Protein 5HDK (pdb70)

InterPro domains:
  IPR000232 Heat shock factor (HSF)-type, DNA-binding [PF00447] (10-110)
  IPR000232 Heat shock factor (HSF)-type, DNA-binding [PR00056] (10-33)
  IPR000232 Heat shock factor (HSF)-type, DNA-binding [PR00056] (48-60)
  IPR000232 Heat shock factor (HSF)-type, DNA-binding [PR00056] (61-73)
  IPR000232 Heat shock factor (HSF)-type, DNA-binding [PS00434] (49-73)
  IPR000232 Heat shock factor (HSF)-type, DNA-binding [SM00415] (6-110)
  IPR010542 Vertebrate heat shock transcription factor, C-terminal domain [PF06546] (230-501)
  IPR036388 Winged helix-like DNA-binding domain superfamily [G3DSA:1.10.10.10] (2-112)
  IPR036390 Winged helix DNA-binding domain superfamily [SSF46785] (5-110)

GO terms:
  GO:0000978 RNA polymerase II cis-regulatory region sequence-specific DNA binding (F, IDA)
  GO:1990837 sequence-specific double-stranded DNA binding (F, IDA)
  GO:0001162 RNA polymerase II intronic transcription regulatory region sequence-specific DNA binding (F, IDA)
  GO:0045944 positive regulation of transcription by RNA polymerase II (P, IDA)
  GO:0000977 RNA polymerase II transcription regulatory region sequence-specific DNA binding (F, IDA)
  GO:0001228 DNA-binding transcription activator activity, RNA polymerase II-specific (F, IDA)
  GO:0005515 protein binding (F, IPI)
  GO:0005654 nucleoplasm (C, IDA)

Foldseek 3Di:
DLCPPFPPLLVLVLVQQQDPVCVVAKYQDPQFFKMKGQDLQCCLVPPCCVRPNHRDSVVNVVVCVQQPWDWDDPCNMTMIGDRQRGPPRSNSRVVGDGD/DVPFDPLLVLVLCCQQDPVNCVAKYQDPVFFKMKGQDLQCCLVPPCCVRVVHSDSVVNVVVCVQQPWDWDDPCVTTIIGDRQRGPPRVVSRNVGDGD/DPFPPLLVLVLVQQQDPVCCVQKHADPQFFKMKGQDLQVCLVPPCCVRPNHSDSVVNVVVCVQQPWDWDDPCNITMIGDRQRGPPPCVSSVVTDGD/DVVFPPLLVLVLCQQQDPVCCVAKYQDPVFFKIKGFFLQCCLVPPCCVRPNHSDSVVNVVVCVQQPKDWDDDDDPPDDDDDDTGMTIIGDRQRGPPPCVSSVVGDGDD

Structure (mmCIF, N/CA/C/O backbone):
data_5HDK
#
_entry.id   5HDK
#
_cell.length_a   65.660
_cell.length_b   67.260
_cell.length_c   93.250
_cell.angle_alpha   90.00
_cell.angle_beta   90.00
_cell.angle_gamma   90.00
#
_symmetry.space_group_name_H-M   'P 21 21 21'
#
loop_
_entity.id
_entity.type
_entity.pdbx_description
1 polymer 'Heat shock factor protein 2'
2 non-polymer 'POTASSIUM ION'
3 non-polymer 'SODIUM ION'
4 non-polymer 'CHLORIDE ION'
5 water water
#
loop_
_atom_site.group_PDB
_atom_site.id
_atom_site.type_symbol
_atom_site.label_atom_id
_atom_site.label_alt_id
_atom_site.label_comp_id
_atom_site.label_asym_id
_atom_site.label_entity_id
_atom_site.label_seq_id
_atom_site.pdbx_PDB_ins_code
_atom_site.Cartn_x
_atom_site.Cartn_y
_atom_site.Cartn_z
_atom_site.occupancy
_atom_site.B_iso_or_equiv
_atom_site.auth_seq_id
_atom_site.auth_comp_id
_atom_site.auth_asym_id
_atom_site.auth_atom_id
_atom_site.pdbx_PDB_model_num
ATOM 1 N N . HIS A 1 2 ? -24.379 -10.175 -6.590 1.00 25.01 2 HIS A N 1
ATOM 2 C CA . HIS A 1 2 ? -23.164 -10.318 -5.802 1.00 25.74 2 HIS A CA 1
ATOM 3 C C . HIS A 1 2 ? -22.003 -9.498 -6.364 1.00 25.37 2 HIS A C 1
ATOM 4 O O . HIS A 1 2 ? -21.019 -9.210 -5.662 1.00 28.28 2 HIS A O 1
ATOM 11 N N . HIS A 1 3 ? -22.131 -9.103 -7.633 1.00 22.18 3 HIS A N 1
ATOM 12 C CA . HIS A 1 3 ? -21.105 -8.296 -8.261 1.00 22.23 3 HIS A CA 1
ATOM 13 C C . HIS A 1 3 ? -21.035 -6.909 -7.673 1.00 19.92 3 HIS A C 1
ATOM 14 O O . HIS A 1 3 ? -20.044 -6.201 -7.866 1.00 23.84 3 HIS A O 1
ATOM 21 N N . HIS A 1 4 ? -22.077 -6.525 -6.938 1.00 19.55 4 HIS A N 1
ATOM 22 C CA . HIS A 1 4 ? -22.138 -5.169 -6.412 1.00 19.80 4 HIS A CA 1
ATOM 23 C C . HIS A 1 4 ? -21.629 -5.003 -4.973 1.00 18.72 4 HIS A C 1
ATOM 24 O O . HIS A 1 4 ? -21.433 -3.865 -4.546 1.00 19.27 4 HIS A O 1
ATOM 31 N N . HIS A 1 5 ? -21.352 -6.094 -4.240 1.00 18.98 5 HIS A N 1
ATOM 32 C CA . HIS A 1 5 ? -20.988 -5.957 -2.808 1.00 18.63 5 HIS A CA 1
ATOM 33 C C . HIS A 1 5 ? -19.883 -4.985 -2.521 1.00 19.03 5 HIS A C 1
ATOM 34 O O . HIS A 1 5 ? -20.004 -4.176 -1.616 1.00 17.13 5 HIS A O 1
ATOM 41 N N . HIS A 1 6 ? -18.768 -5.065 -3.261 1.00 18.31 6 HIS A N 1
ATOM 42 C CA . HIS A 1 6 ? -17.609 -4.269 -3.014 1.00 19.92 6 HIS A CA 1
ATOM 43 C C . HIS A 1 6 ? -17.520 -3.071 -3.921 1.00 20.93 6 HIS A C 1
ATOM 44 O O . HIS A 1 6 ? -16.536 -2.370 -3.911 1.00 25.94 6 HIS A O 1
ATOM 51 N N . VAL A 1 7 ? -18.577 -2.818 -4.668 1.00 18.72 7 VAL A N 1
ATOM 52 C CA . VAL A 1 7 ? -18.570 -1.678 -5.606 1.00 16.74 7 VAL A CA 1
ATOM 53 C C . VAL A 1 7 ? -19.066 -0.449 -4.834 1.00 15.10 7 VAL A C 1
ATOM 54 O O . VAL A 1 7 ? -20.094 -0.551 -4.171 1.00 17.35 7 VAL A O 1
ATOM 58 N N . PRO A 1 8 ? -18.410 0.724 -4.931 1.00 15.10 8 PRO A N 1
ATOM 59 C CA . PRO A 1 8 ? -18.956 1.967 -4.340 1.00 15.35 8 PRO A CA 1
ATOM 60 C C . PRO A 1 8 ? -20.390 2.163 -4.693 1.00 15.77 8 PRO A C 1
ATOM 61 O O . PRO A 1 8 ? -20.817 1.944 -5.840 1.00 15.11 8 PRO A O 1
ATOM 65 N N . ALA A 1 9 ? -21.185 2.532 -3.696 1.00 14.66 9 ALA A N 1
ATOM 66 C CA . ALA A 1 9 ? -22.609 2.661 -3.885 1.00 15.40 9 ALA A CA 1
ATOM 67 C C . ALA A 1 9 ? -22.992 3.567 -5.052 1.00 16.08 9 ALA A C 1
ATOM 68 O O . ALA A 1 9 ? -23.899 3.245 -5.781 1.00 14.64 9 ALA A O 1
ATOM 70 N N . PHE A 1 10 ? -22.235 4.648 -5.251 1.00 15.04 10 PHE A N 1
ATOM 71 C CA . PHE A 1 10 ? -22.485 5.531 -6.402 1.00 14.31 10 PHE A CA 1
ATOM 72 C C . PHE A 1 10 ? -22.499 4.748 -7.730 1.00 12.37 10 PHE A C 1
ATOM 73 O O . PHE A 1 10 ? -23.370 4.903 -8.548 1.00 13.50 10 PHE A O 1
ATOM 81 N N . LEU A 1 11 ? -21.494 3.903 -7.914 1.00 13.61 11 LEU A N 1
ATOM 82 C CA . LEU A 1 11 ? -21.340 3.161 -9.169 1.00 13.32 11 LEU A CA 1
ATOM 83 C C . LEU A 1 11 ? -22.374 2.072 -9.348 1.00 14.01 11 LEU A C 1
ATOM 84 O O . LEU A 1 11 ? -22.883 1.836 -10.444 1.00 14.63 11 LEU A O 1
ATOM 89 N N . SER A 1 12 ? -22.701 1.399 -8.235 1.00 13.94 12 SER A N 1
ATOM 90 C CA . SER A 1 12 ? -23.743 0.391 -8.283 1.00 15.06 12 SER A CA 1
ATOM 91 C C . SER A 1 12 ? -25.100 1.000 -8.662 1.00 14.27 12 SER A C 1
ATOM 92 O O . SER A 1 12 ? -25.791 0.520 -9.544 1.00 15.74 12 SER A O 1
ATOM 95 N N . LYS A 1 13 ? -25.432 2.115 -8.027 1.00 13.67 13 LYS A N 1
ATOM 96 C CA . LYS A 1 13 ? -26.660 2.842 -8.306 1.00 13.57 13 LYS A CA 1
ATOM 97 C C . LYS A 1 13 ? -26.671 3.372 -9.750 1.00 14.18 13 LYS A C 1
ATOM 98 O O . LYS A 1 13 ? -27.654 3.258 -10.463 1.00 14.57 13 LYS A O 1
ATOM 104 N N . LEU A 1 14 ? -25.524 3.866 -10.227 1.00 13.27 14 LEU A N 1
ATOM 105 C CA . LEU A 1 14 ? -25.470 4.377 -11.610 1.00 13.79 14 LEU A CA 1
ATOM 106 C C . LEU A 1 14 ? -25.689 3.280 -12.631 1.00 13.12 14 LEU A C 1
ATOM 107 O O . LEU A 1 14 ? -26.417 3.440 -13.580 1.00 13.51 14 LEU A O 1
ATOM 112 N N . TRP A 1 15 ? -25.015 2.154 -12.423 1.00 13.65 15 TRP A N 1
ATOM 113 C CA . TRP A 1 15 ? -25.157 1.071 -13.384 1.00 14.87 15 TRP A CA 1
ATOM 114 C C . TRP A 1 15 ? -26.604 0.588 -13.463 1.00 15.53 15 TRP A C 1
ATOM 115 O O . TRP A 1 15 ? -27.160 0.421 -14.527 1.00 15.48 15 TRP A O 1
ATOM 126 N N . THR A 1 16 ? -27.213 0.431 -12.301 1.00 15.99 16 THR A N 1
ATOM 127 C CA . THR A 1 16 ? -28.605 -0.036 -12.245 1.00 17.81 16 THR A CA 1
ATOM 128 C C . THR A 1 16 ? -29.536 0.988 -12.910 1.00 16.94 16 THR A C 1
ATOM 129 O O . THR A 1 16 ? -30.453 0.627 -13.657 1.00 17.98 16 THR A O 1
ATOM 133 N N . LEU A 1 17 ? -29.293 2.279 -12.685 1.00 15.44 17 LEU A N 1
ATOM 134 C CA . LEU A 1 17 ? -30.040 3.352 -13.307 1.00 15.84 17 LEU A CA 1
ATOM 135 C C . LEU A 1 17 ? -29.944 3.313 -14.840 1.00 15.06 17 LEU A C 1
ATOM 136 O O . LEU A 1 17 ? -30.917 3.486 -15.582 1.00 16.51 17 LEU A O 1
ATOM 141 N N . VAL A 1 18 ? -28.727 3.102 -15.360 1.00 13.60 18 VAL A N 1
ATOM 142 C CA . VAL A 1 18 ? -28.580 3.081 -16.812 1.00 14.33 18 VAL A CA 1
ATOM 143 C C . VAL A 1 18 ? -29.268 1.838 -17.400 1.00 16.25 18 VAL A C 1
ATOM 144 O O . VAL A 1 18 ? -29.888 1.904 -18.445 1.00 16.27 18 VAL A O 1
ATOM 148 N N . GLU A 1 19 ? -29.132 0.723 -16.701 1.00 15.99 19 GLU A N 1
ATOM 149 C CA . GLU A 1 19 ? -29.810 -0.522 -17.098 1.00 17.54 19 GLU A CA 1
ATOM 150 C C . GLU A 1 19 ? -31.327 -0.442 -17.068 1.00 19.03 19 GLU A C 1
ATOM 151 O O . GLU A 1 19 ? -31.973 -1.109 -17.860 1.00 23.65 19 GLU A O 1
ATOM 157 N N . GLU A 1 20 ? -31.898 0.323 -16.161 1.00 18.28 20 GLU A N 1
ATOM 158 C CA . GLU A 1 20 ? -33.354 0.338 -15.978 1.00 21.62 20 GLU A CA 1
ATOM 159 C C . GLU A 1 20 ? -34.068 0.833 -17.226 1.00 22.14 20 GLU A C 1
ATOM 160 O O . GLU A 1 20 ? -33.876 1.979 -17.638 1.00 24.42 20 GLU A O 1
ATOM 166 N N . THR A 1 21 ? -34.930 0.019 -17.847 1.00 24.04 21 THR A N 1
ATOM 167 C CA . THR A 1 21 ? -35.577 0.455 -19.069 1.00 23.57 21 THR A CA 1
ATOM 168 C C . THR A 1 21 ? -36.483 1.682 -18.882 1.00 22.85 21 THR A C 1
ATOM 169 O O . THR A 1 21 ? -36.536 2.561 -19.760 1.00 24.89 21 THR A O 1
ATOM 173 N N . HIS A 1 22 ? -37.120 1.748 -17.707 1.00 24.59 22 HIS A N 1
ATOM 174 C CA . HIS A 1 22 ? -38.038 2.833 -17.308 1.00 23.82 22 HIS A CA 1
ATOM 175 C C . HIS A 1 22 ? -37.433 4.242 -17.454 1.00 21.46 22 HIS A C 1
ATOM 176 O O . HIS A 1 22 ? -38.119 5.241 -17.700 1.00 22.17 22 HIS A O 1
ATOM 183 N N . THR A 1 23 ? -36.107 4.323 -17.295 1.00 19.92 23 THR A N 1
ATOM 184 C CA . THR A 1 23 ? -35.458 5.636 -17.303 1.00 18.60 23 THR A CA 1
ATOM 185 C C . THR A 1 23 ? -34.754 5.953 -18.596 1.00 17.48 23 THR A C 1
ATOM 186 O O . THR A 1 23 ? -34.078 6.989 -18.668 1.00 17.62 23 THR A O 1
ATOM 190 N N . ASN A 1 24 ? -34.934 5.148 -19.640 1.00 17.07 24 ASN A N 1
ATOM 191 C CA . ASN A 1 24 ? -34.234 5.426 -20.917 1.00 19.42 24 ASN A CA 1
ATOM 192 C C . ASN A 1 24 ? -34.540 6.779 -21.532 1.00 19.05 24 ASN A C 1
ATOM 193 O O . ASN A 1 24 ? -33.715 7.343 -22.247 1.00 20.75 24 ASN A O 1
ATOM 198 N N . GLU A 1 25 ? -35.728 7.326 -21.257 1.00 20.41 25 GLU A N 1
ATOM 199 C CA . GLU A 1 25 ? -36.054 8.660 -21.724 1.00 21.00 25 GLU A CA 1
ATOM 200 C C . GLU A 1 25 ? -35.082 9.738 -21.170 1.00 19.63 25 GLU A C 1
ATOM 201 O O . GLU A 1 25 ? -34.986 10.836 -21.740 1.00 24.28 25 GLU A O 1
ATOM 207 N N . PHE A 1 26 ? -34.384 9.428 -20.067 1.00 16.28 26 PHE A N 1
ATOM 208 C CA . PHE A 1 26 ? -33.465 10.381 -19.440 1.00 15.76 26 PHE A CA 1
ATOM 209 C C . PHE A 1 26 ? -32.018 9.951 -19.638 1.00 15.51 26 PHE A C 1
ATOM 210 O O . PHE A 1 26 ? -31.160 10.809 -19.850 1.00 14.99 26 PHE A O 1
ATOM 218 N N . ILE A 1 27 ? -31.755 8.652 -19.531 1.00 14.84 27 ILE A N 1
ATOM 219 C CA . ILE A 1 27 ? -30.348 8.141 -19.513 1.00 13.95 27 ILE A CA 1
ATOM 220 C C . ILE A 1 27 ? -30.356 6.728 -20.036 1.00 14.31 27 ILE A C 1
ATOM 221 O O . ILE A 1 27 ? -31.136 5.904 -19.570 1.00 15.56 27 ILE A O 1
ATOM 226 N N . THR A 1 28 ? -29.537 6.453 -21.044 1.00 15.13 28 THR A N 1
ATOM 227 C CA . THR A 1 28 ? -29.579 5.182 -21.767 1.00 15.53 28 THR A CA 1
ATOM 228 C C . THR A 1 28 ? -28.184 4.687 -22.133 1.00 14.13 28 THR A C 1
ATOM 229 O O . THR A 1 28 ? -27.286 5.509 -22.373 1.00 13.88 28 THR A O 1
ATOM 233 N N . TRP A 1 29 ? -28.007 3.371 -22.259 1.00 14.54 29 TRP A N 1
ATOM 234 C CA . TRP A 1 29 ? -26.803 2.857 -22.917 1.00 16.10 29 TRP A CA 1
ATOM 235 C C . TRP A 1 29 ? -26.718 3.393 -24.337 1.00 15.51 29 TRP A C 1
ATOM 236 O O . TRP A 1 29 ? -27.761 3.615 -25.012 1.00 16.70 29 TRP A O 1
ATOM 247 N N . SER A 1 30 ? -25.506 3.609 -24.816 1.00 15.33 30 SER A N 1
ATOM 248 C CA . SER A 1 30 ? -25.249 4.052 -26.179 1.00 15.98 30 SER A CA 1
ATOM 249 C C . SER A 1 30 ? -24.008 3.373 -26.727 1.00 16.96 30 SER A C 1
ATOM 250 O O . SER A 1 30 ? -23.260 2.700 -25.996 1.00 16.73 30 SER A O 1
ATOM 253 N N . GLN A 1 31 ? -23.731 3.577 -28.021 1.00 19.18 31 GLN A N 1
ATOM 254 C CA . GLN A 1 31 ? -22.559 2.980 -28.671 1.00 20.85 31 GLN A CA 1
ATOM 255 C C . GLN A 1 31 ? -22.396 1.492 -28.397 1.00 22.11 31 GLN A C 1
ATOM 256 O O . GLN A 1 31 ? -21.335 1.045 -27.948 1.00 20.32 31 GLN A O 1
ATOM 262 N N . ASN A 1 32 ? -23.467 0.761 -28.644 1.00 23.09 32 ASN A N 1
ATOM 263 C CA . ASN A 1 32 ? -23.487 -0.702 -28.489 1.00 26.38 32 ASN A CA 1
ATOM 264 C C . ASN A 1 32 ? -23.097 -1.101 -27.091 1.00 25.32 32 ASN A C 1
ATOM 265 O O . ASN A 1 32 ? -22.381 -2.062 -26.888 1.00 26.18 32 ASN A O 1
ATOM 270 N N . GLY A 1 33 ? -23.538 -0.306 -26.129 1.00 20.10 33 GLY A N 1
ATOM 271 C CA . GLY A 1 33 ? -23.396 -0.663 -24.725 1.00 20.70 33 GLY A CA 1
ATOM 272 C C . GLY A 1 33 ? -22.067 -0.288 -24.120 1.00 16.67 33 GLY A C 1
ATOM 273 O O . GLY A 1 33 ? -21.771 -0.641 -22.965 1.00 18.47 33 GLY A O 1
ATOM 274 N N . GLN A 1 34 ? -21.260 0.473 -24.852 1.00 17.89 34 GLN A N 1
ATOM 275 C CA . GLN A 1 34 ? -19.951 0.869 -24.426 1.00 18.91 34 GLN A CA 1
ATOM 276 C C . GLN A 1 34 ? -19.900 2.229 -23.731 1.00 13.79 34 GLN A C 1
ATOM 277 O O . GLN A 1 34 ? -18.918 2.567 -23.099 1.00 16.25 34 GLN A O 1
ATOM 283 N N . SER A 1 35 ? -20.959 3.014 -23.912 1.00 13.94 35 SER A N 1
ATOM 284 C CA . SER A 1 35 ? -21.046 4.365 -23.349 1.00 12.65 35 SER A CA 1
ATOM 285 C C . SER A 1 35 ? -22.457 4.543 -22.794 1.00 12.93 35 SER A C 1
ATOM 286 O O . SER A 1 35 ? -23.360 3.699 -22.993 1.00 12.65 35 SER A O 1
ATOM 290 N N . PHE A 1 36 ? -22.689 5.670 -22.128 1.00 12.81 36 PHE A N 1
ATOM 291 C CA . PHE A 1 36 ? -24.067 6.020 -21.755 1.00 12.53 36 PHE A CA 1
ATOM 292 C C . PHE A 1 36 ? -24.318 7.471 -22.081 1.00 11.90 36 PHE A C 1
ATOM 293 O O . PHE A 1 36 ? -23.408 8.329 -22.096 1.00 12.42 36 PHE A O 1
ATOM 301 N N . LEU A 1 37 ? -25.592 7.755 -22.339 1.00 11.97 37 LEU A N 1
ATOM 302 C CA . LEU A 1 37 ? -26.025 9.032 -22.861 1.00 12.39 37 LEU A CA 1
ATOM 303 C C . LEU A 1 37 ? -27.050 9.656 -21.953 1.00 12.34 37 LEU A C 1
ATOM 304 O O . LEU A 1 37 ? -28.085 9.002 -21.645 1.00 14.89 37 LEU A O 1
ATOM 309 N N . VAL A 1 38 ? -26.804 10.862 -21.465 1.00 12.53 38 VAL A N 1
ATOM 310 C CA . VAL A 1 38 ? -27.805 11.669 -20.746 1.00 13.71 38 VAL A CA 1
ATOM 311 C C . VAL A 1 38 ? -28.435 12.598 -21.747 1.00 14.48 38 VAL A C 1
ATOM 312 O O . VAL A 1 38 ? -27.733 13.419 -22.366 1.00 14.95 38 VAL A O 1
ATOM 316 N N . LEU A 1 39 ? -29.753 12.468 -21.966 1.00 15.79 39 LEU A N 1
ATOM 317 C CA . LEU A 1 39 ? -30.371 13.133 -23.116 1.00 17.64 39 LEU A CA 1
ATOM 318 C C . LEU A 1 39 ? -30.483 14.640 -22.944 1.00 18.88 39 LEU A C 1
ATOM 319 O O . LEU A 1 39 ? -30.346 15.398 -23.895 1.00 19.67 39 LEU A O 1
ATOM 324 N N . ASP A 1 40 ? -30.672 15.100 -21.726 1.00 18.44 40 ASP A N 1
ATOM 325 C CA . ASP A 1 40 ? -30.805 16.534 -21.448 1.00 20.44 40 ASP A CA 1
ATOM 326 C C . ASP A 1 40 ? -30.347 16.769 -20.011 1.00 20.38 40 ASP A C 1
ATOM 327 O O . ASP A 1 40 ? -31.040 16.337 -19.089 1.00 20.51 40 ASP A O 1
ATOM 332 N N . GLU A 1 41 ? -29.201 17.434 -19.841 1.00 22.97 41 GLU A N 1
ATOM 333 C CA . GLU A 1 41 ? -28.610 17.697 -18.507 1.00 22.38 41 GLU A CA 1
ATOM 334 C C . GLU A 1 41 ? -29.596 18.297 -17.522 1.00 22.16 41 GLU A C 1
ATOM 335 O O . GLU A 1 41 ? -29.648 17.910 -16.342 1.00 23.85 41 GLU A O 1
ATOM 341 N N . GLN A 1 42 ? -30.393 19.251 -17.997 1.00 24.46 42 GLN A N 1
ATOM 342 C CA . GLN A 1 42 ? -31.292 19.960 -17.093 1.00 28.88 42 GLN A CA 1
ATOM 343 C C . GLN A 1 42 ? -32.421 19.047 -16.610 1.00 25.20 42 GLN A C 1
ATOM 344 O O . GLN A 1 42 ? -32.730 18.978 -15.421 1.00 26.32 42 GLN A O 1
ATOM 350 N N . ARG A 1 43 ? -33.043 18.347 -17.543 1.00 22.22 43 ARG A N 1
ATOM 351 C CA . ARG A 1 43 ? -34.116 17.437 -17.215 1.00 22.82 43 ARG A CA 1
ATOM 352 C C . ARG A 1 43 ? -33.645 16.296 -16.295 1.00 21.09 43 ARG A C 1
ATOM 353 O O . ARG A 1 43 ? -34.278 15.947 -15.309 1.00 21.62 43 ARG A O 1
ATOM 361 N N . PHE A 1 44 ? -32.483 15.727 -16.645 1.00 17.91 44 PHE A N 1
ATOM 362 C CA . PHE A 1 44 ? -31.882 14.681 -15.833 1.00 16.92 44 PHE A CA 1
ATOM 363 C C . PHE A 1 44 ? -31.621 15.144 -14.394 1.00 16.28 44 PHE A C 1
ATOM 364 O O . PHE A 1 44 ? -31.922 14.446 -13.442 1.00 16.76 44 PHE A O 1
ATOM 372 N N . ALA A 1 45 ? -31.061 16.334 -14.244 1.00 18.57 45 ALA A N 1
ATOM 373 C CA . ALA A 1 45 ? -30.678 16.805 -12.913 1.00 20.24 45 ALA A CA 1
ATOM 374 C C . ALA A 1 45 ? -31.941 17.112 -12.097 1.00 19.97 45 ALA A C 1
ATOM 375 O O . ALA A 1 45 ? -31.947 16.947 -10.888 1.00 20.99 45 ALA A O 1
ATOM 377 N N . LYS A 1 46 ? -33.027 17.507 -12.762 1.00 22.01 46 LYS A N 1
ATOM 378 C CA . LYS A 1 46 ? -34.219 17.860 -12.014 1.00 25.01 46 LYS A CA 1
ATOM 379 C C . LYS A 1 46 ? -35.057 16.624 -11.686 1.00 26.54 46 LYS A C 1
ATOM 380 O O . LYS A 1 46 ? -35.639 16.534 -10.581 1.00 27.40 46 LYS A O 1
ATOM 386 N N . GLU A 1 47 ? -35.107 15.665 -12.616 1.00 25.20 47 GLU A N 1
ATOM 387 C CA . GLU A 1 47 ? -36.030 14.528 -12.475 1.00 26.91 47 GLU A CA 1
ATOM 388 C C . GLU A 1 47 ? -35.413 13.189 -12.075 1.00 24.85 47 GLU A C 1
ATOM 389 O O . GLU A 1 47 ? -36.134 12.295 -11.619 1.00 28.26 47 GLU A O 1
ATOM 395 N N . ILE A 1 48 ? -34.104 13.012 -12.286 1.00 19.37 48 ILE A N 1
ATOM 396 C CA . ILE A 1 48 ? -33.466 11.729 -11.975 1.00 17.49 48 ILE A CA 1
ATOM 397 C C . ILE A 1 48 ? -32.523 11.833 -10.792 1.00 15.83 48 ILE A C 1
ATOM 398 O O . ILE A 1 48 ? -32.536 10.957 -9.912 1.00 17.93 48 ILE A O 1
ATOM 403 N N . LEU A 1 49 ? -31.674 12.866 -10.751 1.00 16.27 49 LEU A N 1
ATOM 404 C CA . LEU A 1 49 ? -30.697 12.920 -9.654 1.00 17.53 49 LEU A CA 1
ATOM 405 C C . LEU A 1 49 ? -31.366 12.911 -8.269 1.00 17.57 49 LEU A C 1
ATOM 406 O O . LEU A 1 49 ? -30.871 12.224 -7.410 1.00 19.72 49 LEU A O 1
ATOM 411 N N . PRO A 1 50 ? -32.520 13.602 -8.074 1.00 18.31 50 PRO A N 1
ATOM 412 C CA . PRO A 1 50 ? -33.091 13.550 -6.709 1.00 21.67 50 PRO A CA 1
ATOM 413 C C . PRO A 1 50 ? -33.499 12.145 -6.249 1.00 21.21 50 PRO A C 1
ATOM 414 O O . PRO A 1 50 ? -33.150 11.724 -5.125 1.00 24.71 50 PRO A O 1
ATOM 418 N N . LYS A 1 51 ? -34.187 11.405 -7.104 1.00 22.07 51 LYS A N 1
ATOM 419 C CA . LYS A 1 51 ? -34.599 10.053 -6.764 1.00 22.54 51 LYS A CA 1
ATOM 420 C C . LYS A 1 51 ? -33.418 9.126 -6.551 1.00 22.21 51 LYS A C 1
ATOM 421 O O . LYS A 1 51 ? -33.376 8.345 -5.599 1.00 26.33 51 LYS A O 1
ATOM 427 N N . TYR A 1 52 ? -32.433 9.192 -7.445 1.00 19.14 52 TYR A N 1
ATOM 428 C CA . TYR A 1 52 ? -31.368 8.188 -7.433 1.00 20.27 52 TYR A CA 1
ATOM 429 C C . TYR A 1 52 ? -30.160 8.555 -6.584 1.00 18.24 52 TYR A C 1
ATOM 430 O O . TYR A 1 52 ? -29.490 7.669 -6.040 1.00 21.19 52 TYR A O 1
ATOM 439 N N . PHE A 1 53 ? -29.865 9.839 -6.476 1.00 19.25 53 PHE A N 1
ATOM 440 C CA . PHE A 1 53 ? -28.676 10.268 -5.760 1.00 19.35 53 PHE A CA 1
ATOM 441 C C . PHE A 1 53 ? -28.953 11.329 -4.672 1.00 20.25 53 PHE A C 1
ATOM 442 O O . PHE A 1 53 ? -28.016 11.764 -4.027 1.00 23.32 53 PHE A O 1
ATOM 450 N N . LYS A 1 54 ? -30.226 11.693 -4.464 1.00 21.03 54 LYS A N 1
ATOM 451 C CA . LYS A 1 54 ? -30.668 12.609 -3.388 1.00 23.25 54 LYS A CA 1
ATOM 452 C C . LYS A 1 54 ? -30.090 14.035 -3.476 1.00 22.74 54 LYS A C 1
ATOM 453 O O . LYS A 1 54 ? -29.901 14.696 -2.447 1.00 25.34 54 LYS A O 1
ATOM 459 N N . HIS A 1 55 ? -29.796 14.516 -4.683 1.00 20.66 55 HIS A N 1
ATOM 460 C CA . HIS A 1 55 ? -29.490 15.922 -4.916 1.00 21.35 55 HIS A CA 1
ATOM 461 C C . HIS A 1 55 ? -29.936 16.237 -6.343 1.00 20.58 55 HIS A C 1
ATOM 462 O O . HIS A 1 55 ? -30.387 15.332 -7.046 1.00 21.06 55 HIS A O 1
ATOM 469 N N . ASN A 1 56 ? -29.780 17.478 -6.783 1.00 20.52 56 ASN A N 1
ATOM 470 C CA . ASN A 1 56 ? -30.230 17.915 -8.104 1.00 21.06 56 ASN A CA 1
ATOM 471 C C . ASN A 1 56 ? -29.159 18.676 -8.876 1.00 20.84 56 ASN A C 1
ATOM 472 O O . ASN A 1 56 ? -29.448 19.493 -9.730 1.00 22.06 56 ASN A O 1
ATOM 477 N N . ASN A 1 57 ? -27.914 18.365 -8.569 1.00 20.13 57 ASN A N 1
ATOM 478 C CA . ASN A 1 57 ? -26.787 19.121 -9.087 1.00 19.09 57 ASN A CA 1
ATOM 479 C C . ASN A 1 57 ? -25.964 18.329 -10.134 1.00 18.64 57 ASN A C 1
ATOM 480 O O . ASN A 1 57 ? -25.177 17.420 -9.791 1.00 17.76 57 ASN A O 1
ATOM 485 N N . MET A 1 58 ? -26.133 18.680 -11.387 1.00 18.14 58 MET A N 1
ATOM 486 C CA . MET A 1 58 ? -25.409 17.987 -12.441 1.00 16.70 58 MET A CA 1
ATOM 487 C C . MET A 1 58 ? -23.890 18.088 -12.299 1.00 16.32 58 MET A C 1
ATOM 488 O O . MET A 1 58 ? -23.173 17.103 -12.524 1.00 17.55 58 MET A O 1
ATOM 493 N N . ALA A 1 59 ? -23.354 19.250 -11.936 1.00 17.84 59 ALA A N 1
ATOM 494 C CA . ALA A 1 59 ? -21.889 19.381 -11.859 1.00 18.40 59 ALA A CA 1
ATOM 495 C C . ALA A 1 59 ? -21.339 18.465 -10.776 1.00 18.86 59 ALA A C 1
ATOM 496 O O . ALA A 1 59 ? -20.239 17.936 -10.924 1.00 18.48 59 ALA A O 1
ATOM 498 N N . SER A 1 60 ? -22.074 18.220 -9.710 1.00 17.46 60 SER A N 1
ATOM 499 C CA . SER A 1 60 ? -21.607 17.331 -8.668 1.00 18.90 60 SER A CA 1
ATOM 500 C C . SER A 1 60 ? -21.671 15.857 -9.138 1.00 16.21 60 SER A C 1
ATOM 501 O O . SER A 1 60 ? -20.742 15.077 -8.871 1.00 18.01 60 SER A O 1
ATOM 506 N N . PHE A 1 61 ? -22.704 15.474 -9.879 1.00 14.76 61 PHE A N 1
ATOM 507 C CA . PHE A 1 61 ? -22.754 14.140 -10.502 1.00 13.67 61 PHE A CA 1
ATOM 508 C C . PHE A 1 61 ? -21.555 13.952 -11.450 1.00 12.52 61 PHE A C 1
ATOM 509 O O . PHE A 1 61 ? -20.867 12.914 -11.385 1.00 12.92 61 PHE A O 1
ATOM 517 N N . VAL A 1 62 ? -21.275 14.928 -12.302 1.00 13.31 62 VAL A N 1
ATOM 518 C CA . VAL A 1 62 ? -20.156 14.799 -13.252 1.00 13.46 62 VAL A CA 1
ATOM 519 C C . VAL A 1 62 ? -18.812 14.794 -12.528 1.00 13.84 62 VAL A C 1
ATOM 520 O O . VAL A 1 62 ? -17.879 14.089 -12.952 1.00 13.42 62 VAL A O 1
ATOM 524 N N . ARG A 1 63 ? -18.691 15.525 -11.423 1.00 14.63 63 ARG A N 1
ATOM 525 C CA . ARG A 1 63 ? -17.475 15.444 -10.632 1.00 15.13 63 ARG A CA 1
ATOM 526 C C . ARG A 1 63 ? -17.261 14.026 -10.086 1.00 14.19 63 ARG A C 1
ATOM 527 O O . ARG A 1 63 ? -16.105 13.557 -10.075 1.00 14.30 63 ARG A O 1
ATOM 535 N N . GLN A 1 64 ? -18.323 13.333 -9.647 1.00 14.06 64 GLN A N 1
ATOM 536 C CA . GLN A 1 64 ? -18.186 11.969 -9.219 1.00 14.68 64 GLN A CA 1
ATOM 537 C C . GLN A 1 64 ? -17.782 11.048 -10.376 1.00 13.08 64 GLN A C 1
ATOM 538 O O . GLN A 1 64 ? -16.920 10.169 -10.205 1.00 14.01 64 GLN A O 1
ATOM 544 N N . LEU A 1 65 ? -18.359 11.256 -11.570 1.00 12.22 65 LEU A N 1
ATOM 545 C CA . LEU A 1 65 ? -17.923 10.501 -12.746 1.00 10.99 65 LEU A CA 1
ATOM 546 C C . LEU A 1 65 ? -16.413 10.708 -12.957 1.00 11.83 65 LEU A C 1
ATOM 547 O O . LEU A 1 65 ? -15.678 9.743 -13.173 1.00 12.53 65 LEU A O 1
ATOM 552 N N . ASN A 1 66 ? -15.937 11.942 -12.851 1.00 12.52 66 ASN A N 1
ATOM 553 C CA . ASN A 1 66 ? -14.531 12.223 -13.100 1.00 13.40 66 ASN A CA 1
ATOM 554 C C . ASN A 1 66 ? -13.680 11.541 -12.035 1.00 13.97 66 ASN A C 1
ATOM 555 O O . ASN A 1 66 ? -12.589 11.029 -12.348 1.00 14.70 66 ASN A O 1
ATOM 560 N N . MET A 1 67 ? -14.153 11.507 -10.790 1.00 14.06 67 MET A N 1
ATOM 561 C CA . MET A 1 67 ? -13.425 10.860 -9.701 1.00 15.39 67 MET A CA 1
ATOM 562 C C . MET A 1 67 ? -13.163 9.392 -9.995 1.00 14.83 67 MET A C 1
ATOM 563 O O . MET A 1 67 ? -12.130 8.855 -9.572 1.00 17.37 67 MET A O 1
ATOM 568 N N . TYR A 1 68 ? -14.064 8.709 -10.660 1.00 13.49 68 TYR A N 1
ATOM 569 C CA . TYR A 1 68 ? -13.913 7.320 -11.002 1.00 13.51 68 TYR A CA 1
ATOM 570 C C . TYR A 1 68 ? -13.326 7.071 -12.416 1.00 12.33 68 TYR A C 1
ATOM 571 O O . TYR A 1 68 ? -13.308 5.951 -12.882 1.00 15.15 68 TYR A O 1
ATOM 580 N N . GLY A 1 69 ? -12.866 8.129 -13.066 1.00 12.72 69 GLY A N 1
ATOM 581 C CA . GLY A 1 69 ? -12.154 7.976 -14.336 1.00 12.96 69 GLY A CA 1
ATOM 582 C C . GLY A 1 69 ? -13.035 7.888 -15.563 1.00 11.67 69 GLY A C 1
ATOM 583 O O . GLY A 1 69 ? -12.533 7.558 -16.651 1.00 13.34 69 GLY A O 1
ATOM 584 N N . PHE A 1 70 ? -14.343 8.169 -15.467 1.00 11.31 70 PHE A N 1
ATOM 585 C CA . PHE A 1 70 ? -15.155 8.300 -16.664 1.00 10.62 70 PHE A CA 1
ATOM 586 C C . PHE A 1 70 ? -14.664 9.473 -17.504 1.00 10.56 70 PHE A C 1
ATOM 587 O O . PHE A 1 70 ? -14.122 10.439 -16.958 1.00 12.68 70 PHE A O 1
ATOM 595 N N . ARG A 1 71 ? -14.806 9.315 -18.809 1.00 11.02 71 ARG A N 1
ATOM 596 C CA . ARG A 1 71 ? -14.475 10.399 -19.752 1.00 11.37 71 ARG A CA 1
ATOM 597 C C . ARG A 1 71 ? -15.644 10.738 -20.604 1.00 11.11 71 ARG A C 1
ATOM 598 O O . ARG A 1 71 ? -16.642 10.016 -20.610 1.00 13.37 71 ARG A O 1
ATOM 606 N N . LYS A 1 72 ? -15.596 11.871 -21.301 1.00 12.50 72 LYS A N 1
ATOM 607 C CA . LYS A 1 72 ? -16.657 12.316 -22.199 1.00 12.70 72 LYS A CA 1
ATOM 608 C C . LYS A 1 72 ? -16.432 11.817 -23.603 1.00 11.96 72 LYS A C 1
ATOM 609 O O . LYS A 1 72 ? -15.285 11.775 -24.092 1.00 14.76 72 LYS A O 1
ATOM 615 N N . VAL A 1 73 ? -17.493 11.488 -24.296 1.00 12.08 73 VAL A N 1
ATOM 616 C CA . VAL A 1 73 ? -17.439 11.063 -25.694 1.00 13.02 73 VAL A CA 1
ATOM 617 C C . VAL A 1 73 ? -17.978 12.230 -26.519 1.00 14.53 73 VAL A C 1
ATOM 618 O O . VAL A 1 73 ? -19.125 12.700 -26.234 1.00 15.63 73 VAL A O 1
ATOM 622 N N . VAL A 1 74 ? -17.198 12.773 -27.459 1.00 13.16 74 VAL A N 1
ATOM 623 C CA . VAL A 1 74 ? -17.669 13.949 -28.190 1.00 14.00 74 VAL A CA 1
ATOM 624 C C . VAL A 1 74 ? -17.576 13.714 -29.678 1.00 14.40 74 VAL A C 1
ATOM 625 O O . VAL A 1 74 ? -16.738 12.959 -30.201 1.00 14.52 74 VAL A O 1
ATOM 629 N N . HIS A 1 75 ? -18.475 14.355 -30.387 1.00 18.74 75 HIS A N 1
ATOM 630 C CA . HIS A 1 75 ? -18.501 14.215 -31.838 1.00 18.47 75 HIS A CA 1
ATOM 631 C C . HIS A 1 75 ? -17.373 14.987 -32.431 1.00 18.41 75 HIS A C 1
ATOM 632 O O . HIS A 1 75 ? -16.810 15.923 -31.860 1.00 23.45 75 HIS A O 1
ATOM 639 N N . ILE A 1 76 ? -16.944 14.527 -33.586 1.00 18.63 76 ILE A N 1
ATOM 640 C CA . ILE A 1 76 ? -15.904 15.217 -34.291 1.00 20.61 76 ILE A CA 1
ATOM 641 C C . ILE A 1 76 ? -16.475 16.456 -34.981 1.00 30.45 76 ILE A C 1
ATOM 642 O O . ILE A 1 76 ? -15.897 17.534 -34.880 1.00 37.38 76 ILE A O 1
ATOM 650 N N . GLY A 1 87 ? -28.723 20.217 -23.364 1.00 39.86 87 GLY A N 1
ATOM 651 C CA . GLY A 1 87 ? -28.165 19.336 -24.371 1.00 35.92 87 GLY A CA 1
ATOM 652 C C . GLY A 1 87 ? -27.722 17.983 -23.823 1.00 30.63 87 GLY A C 1
A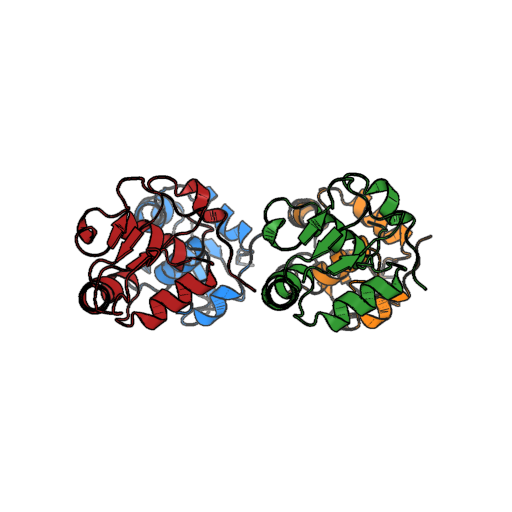TOM 653 O O . GLY A 1 87 ? -27.572 17.808 -22.583 1.00 29.63 87 GLY A O 1
ATOM 654 N N . PRO A 1 88 ? -27.532 17.016 -24.730 1.00 28.18 88 PRO A N 1
ATOM 655 C CA . PRO A 1 88 ? -27.077 15.668 -24.346 1.00 24.45 88 PRO A CA 1
ATOM 656 C C . PRO A 1 88 ? -25.610 15.647 -24.060 1.00 22.40 88 PRO A C 1
ATOM 657 O O . PRO A 1 88 ? -24.841 16.497 -24.523 1.00 26.34 88 PRO A O 1
ATOM 661 N N . VAL A 1 89 ? -25.234 14.700 -23.232 1.00 18.29 89 VAL A N 1
ATOM 662 C CA . VAL A 1 89 ? -23.834 14.489 -22.900 1.00 16.58 89 VAL A CA 1
ATOM 663 C C . VAL A 1 89 ? -23.654 12.999 -22.807 1.00 16.28 89 VAL A C 1
ATOM 664 O O . VAL A 1 89 ? -24.524 12.289 -22.331 1.00 15.33 89 VAL A O 1
ATOM 670 N N . GLU A 1 90 ? -22.483 12.524 -23.231 1.00 15.68 90 GLU A N 1
ATOM 671 C CA . GLU A 1 90 ? -22.191 11.110 -23.322 1.00 13.92 90 GLU A CA 1
ATOM 672 C C . GLU A 1 90 ? -20.902 10.820 -22.577 1.00 12.69 90 GLU A C 1
ATOM 673 O O . GLU A 1 90 ? -19.920 11.601 -22.713 1.00 12.64 90 GLU A O 1
ATOM 679 N N . PHE A 1 91 ? -20.886 9.741 -21.796 1.00 11.89 91 PHE A N 1
ATOM 680 C CA . PHE A 1 91 ? -19.749 9.377 -20.950 1.00 12.73 91 PHE A CA 1
ATOM 681 C C . PHE A 1 91 ? -19.394 7.931 -21.172 1.00 12.87 91 PHE A C 1
ATOM 682 O O . PHE A 1 91 ? -20.200 7.134 -21.650 1.00 13.47 91 PHE A O 1
ATOM 690 N N . GLN A 1 92 ? -18.167 7.571 -20.796 1.00 12.01 92 GLN A N 1
ATOM 691 C CA . GLN A 1 92 ? -17.711 6.195 -20.939 1.00 12.84 92 GLN A CA 1
ATOM 692 C C . GLN A 1 92 ? -16.624 5.872 -19.952 1.00 12.48 92 GLN A C 1
ATOM 693 O O . GLN A 1 92 ? -15.828 6.724 -19.541 1.00 12.92 92 GLN A O 1
ATOM 703 N N . HIS A 1 93 ? -16.607 4.595 -19.566 1.00 12.58 93 HIS A N 1
ATOM 704 C CA . HIS A 1 93 ? -15.531 4.029 -18.776 1.00 11.83 93 HIS A CA 1
ATOM 705 C C . HIS A 1 93 ? -15.314 2.634 -19.320 1.00 13.40 93 HIS A C 1
ATOM 706 O O . HIS A 1 93 ? -16.274 1.926 -19.606 1.00 13.03 93 HIS A O 1
ATOM 713 N N . PRO A 1 94 ? -14.029 2.202 -19.466 1.00 13.39 94 PRO A N 1
ATOM 714 C CA . PRO A 1 94 ? -13.825 0.839 -20.006 1.00 14.66 94 PRO A CA 1
ATOM 715 C C . PRO A 1 94 ? -14.463 -0.302 -19.179 1.00 14.52 94 PRO A C 1
ATOM 716 O O . PRO A 1 94 ? -14.725 -1.349 -19.778 1.00 17.60 94 PRO A O 1
ATOM 720 N N . TYR A 1 95 ? -14.766 -0.084 -17.891 1.00 13.15 95 TYR A N 1
ATOM 721 C CA . TYR A 1 95 ? -15.372 -1.155 -17.100 1.00 14.03 95 TYR A CA 1
ATOM 722 C C . TYR A 1 95 ? -16.813 -0.840 -16.724 1.00 14.27 95 TYR A C 1
ATOM 723 O O . TYR A 1 95 ? -17.363 -1.445 -15.788 1.00 15.26 95 TYR A O 1
ATOM 732 N N . PHE A 1 96 ? -17.461 0.048 -17.455 1.00 13.58 96 PHE A N 1
ATOM 733 C CA . PHE A 1 96 ? -18.876 0.385 -17.224 1.00 13.46 96 PHE A CA 1
ATOM 734 C C . PHE A 1 96 ? -19.631 0.060 -18.506 1.00 13.04 96 PHE A C 1
ATOM 735 O O . PHE A 1 96 ? -19.650 0.866 -19.456 1.00 14.21 96 PHE A O 1
ATOM 743 N N . LYS A 1 97 ? -20.221 -1.122 -18.593 1.00 15.18 97 LYS A N 1
ATOM 744 C CA . LYS A 1 97 ? -20.748 -1.622 -19.853 1.00 15.06 97 LYS A CA 1
ATOM 745 C C . LYS A 1 97 ? -22.069 -2.329 -19.668 1.00 14.94 97 LYS A C 1
ATOM 746 O O . LYS A 1 97 ? -22.315 -2.980 -18.626 1.00 17.64 97 LYS A O 1
ATOM 752 N N . GLN A 1 98 ? -22.903 -2.216 -20.673 1.00 16.42 98 GLN A N 1
ATOM 753 C CA . GLN A 1 98 ? -24.201 -2.832 -20.663 1.00 17.45 98 GLN A CA 1
ATOM 754 C C . GLN A 1 98 ? -24.162 -4.333 -20.386 1.00 20.37 98 GLN A C 1
ATOM 755 O O . GLN A 1 98 ? -23.371 -5.067 -21.007 1.00 21.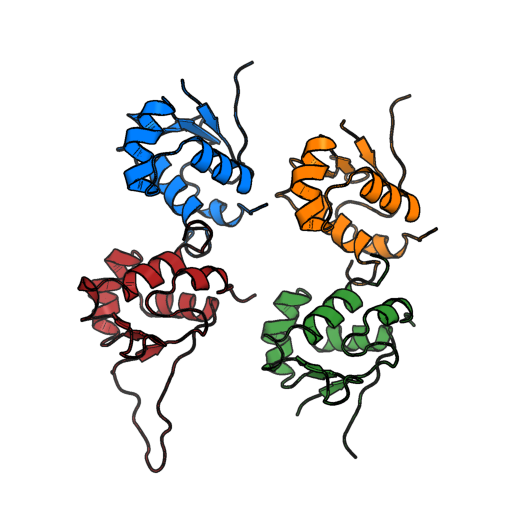73 98 GLN A O 1
ATOM 761 N N . GLY A 1 99 ? -25.018 -4.763 -19.456 1.00 20.26 99 GLY A N 1
ATOM 762 C CA . GLY A 1 99 ? -25.113 -6.181 -19.099 1.00 21.77 99 GLY A CA 1
ATOM 763 C C . GLY A 1 99 ? -23.831 -6.797 -18.564 1.00 23.47 99 GLY A C 1
ATOM 764 O O . GLY A 1 99 ? -23.699 -8.026 -18.616 1.00 30.48 99 GLY A O 1
ATOM 765 N N . GLN A 1 100 ? -22.886 -5.987 -18.064 1.00 20.35 100 GLN A N 1
ATOM 766 C CA . GLN A 1 100 ? -21.607 -6.492 -17.583 1.00 20.72 100 GLN A CA 1
ATOM 767 C C . GLN A 1 100 ? -21.253 -5.892 -16.231 1.00 18.25 100 GLN A C 1
ATOM 768 O O . GLN A 1 100 ? -20.185 -5.337 -16.017 1.00 18.43 100 GLN A O 1
ATOM 774 N N . ASP A 1 101 ? -22.167 -6.021 -15.284 1.00 18.89 101 ASP A N 1
ATOM 775 C CA . ASP A 1 101 ? -21.882 -5.508 -13.937 1.00 19.22 101 ASP A CA 1
ATOM 776 C C . ASP A 1 101 ? -20.764 -6.253 -13.221 1.00 18.16 101 ASP A C 1
ATOM 777 O O . ASP A 1 101 ? -20.223 -5.764 -12.257 1.00 18.82 101 ASP A O 1
ATOM 782 N N . ASP A 1 102 ? -20.361 -7.401 -13.765 1.00 19.00 102 ASP A N 1
ATOM 783 C CA . ASP A 1 102 ? -19.203 -8.088 -13.221 1.00 20.80 102 ASP A CA 1
ATOM 784 C C . ASP A 1 102 ? -17.907 -7.315 -13.426 1.00 20.56 102 ASP A C 1
ATOM 785 O O . ASP A 1 102 ? -16.898 -7.633 -12.810 1.00 24.01 102 ASP A O 1
ATOM 792 N N . LEU A 1 103 ? -17.913 -6.297 -14.294 1.00 18.75 103 LEU A N 1
ATOM 793 C CA . LEU A 1 103 ? -16.729 -5.439 -14.496 1.00 18.79 103 LEU A CA 1
ATOM 794 C C . LEU A 1 103 ? -16.632 -4.299 -13.514 1.00 16.75 103 LEU A C 1
ATOM 795 O O . LEU A 1 103 ? -15.608 -3.669 -13.398 1.00 16.82 103 LEU A O 1
ATOM 800 N N . LEU A 1 104 ? -17.721 -4.014 -12.796 1.00 16.81 104 LEU A N 1
ATOM 801 C CA . LEU A 1 104 ? -17.747 -2.780 -11.974 1.00 16.62 104 LEU A CA 1
ATOM 802 C C . LEU A 1 104 ? -16.682 -2.699 -10.877 1.00 15.64 104 LEU A C 1
ATOM 803 O O . LEU A 1 104 ? -16.216 -1.617 -10.503 1.00 16.52 104 LEU A O 1
ATOM 808 N N . GLU A 1 105 ? -16.306 -3.858 -10.296 1.00 18.67 105 GLU A N 1
ATOM 809 C CA . GLU A 1 105 ? -15.267 -3.869 -9.273 1.00 19.95 105 GLU A CA 1
ATOM 810 C C . GLU A 1 105 ? -13.909 -3.353 -9.774 1.00 19.66 105 GLU A C 1
ATOM 811 O O . GLU A 1 105 ? -13.048 -3.038 -8.988 1.00 24.19 105 GLU A O 1
ATOM 817 N N . ASN A 1 106 ? -13.740 -3.242 -11.085 1.00 19.04 106 ASN A N 1
ATOM 818 C CA . ASN A 1 106 ? -12.487 -2.725 -11.644 1.00 20.40 106 ASN A CA 1
ATOM 819 C C . ASN A 1 106 ? -12.378 -1.219 -11.639 1.00 19.77 106 ASN A C 1
ATOM 820 O O . ASN A 1 106 ? -11.322 -0.649 -11.915 1.00 23.90 106 ASN A O 1
ATOM 825 N N . ILE A 1 107 ? -13.497 -0.543 -11.386 1.00 19.29 107 ILE A N 1
ATOM 826 C CA . ILE A 1 107 ? -13.523 0.922 -11.416 1.00 18.72 107 ILE A CA 1
ATOM 827 C C . ILE A 1 107 ? -12.946 1.488 -10.108 1.00 19.21 107 ILE A C 1
ATOM 828 O O . ILE A 1 107 ? -13.453 1.179 -9.006 1.00 22.98 107 ILE A O 1
ATOM 833 N N . LYS A 1 108 ? -11.899 2.304 -10.187 1.00 18.19 108 LYS A N 1
ATOM 834 C CA . LYS A 1 108 ? -11.182 2.813 -9.027 1.00 20.16 108 LYS A CA 1
ATOM 835 C C . LYS A 1 108 ? -11.203 4.327 -8.929 1.00 20.78 108 LYS A C 1
ATOM 836 O O . LYS A 1 108 ? -11.317 5.021 -9.945 1.00 25.83 108 LYS A O 1
ATOM 842 N N . ARG A 1 109 ? -11.060 4.849 -7.730 1.00 23.38 109 ARG A N 1
ATOM 843 C CA . ARG A 1 109 ? -11.177 6.258 -7.419 1.00 27.94 109 ARG A CA 1
ATOM 844 C C . ARG A 1 109 ? -9.844 6.983 -7.560 1.00 32.93 109 ARG A C 1
ATOM 845 O O . ARG A 1 109 ? -8.781 6.356 -7.471 1.00 33.50 109 ARG A O 1
ATOM 853 N N . LYS A 1 110 ? -9.905 8.294 -7.802 1.00 31.04 110 LYS A N 1
ATOM 854 C CA . LYS A 1 110 ? -8.695 9.132 -7.859 1.00 33.37 110 LYS A CA 1
ATOM 855 C C . LYS A 1 110 ? -8.269 9.684 -6.501 1.00 36.32 110 LYS A C 1
ATOM 856 O O . LYS A 1 110 ? -7.100 10.045 -6.339 1.00 37.78 110 LYS A O 1
ATOM 862 N N . HIS B 1 4 ? 9.839 -4.913 -6.491 1.00 39.78 4 HIS B N 1
ATOM 863 C CA . HIS B 1 4 ? 9.935 -3.457 -6.359 1.00 41.10 4 HIS B CA 1
ATOM 864 C C . HIS B 1 4 ? 9.818 -2.990 -4.903 1.00 45.11 4 HIS B C 1
ATOM 865 O O . HIS B 1 4 ? 9.799 -1.789 -4.642 1.00 44.21 4 HIS B O 1
ATOM 872 N N . HIS B 1 5 ? 9.745 -3.917 -3.947 1.00 46.32 5 HIS B N 1
ATOM 873 C CA . HIS B 1 5 ? 9.719 -3.488 -2.549 1.00 48.25 5 HIS B CA 1
ATOM 874 C C . HIS B 1 5 ? 11.117 -3.193 -2.012 1.00 43.65 5 HIS B C 1
ATOM 875 O O . HIS B 1 5 ? 11.268 -2.578 -0.962 1.00 41.09 5 HIS B O 1
ATOM 882 N N . HIS B 1 6 ? 12.171 -3.572 -2.732 1.00 39.97 6 HIS B N 1
ATOM 883 C CA . HIS B 1 6 ? 13.518 -3.318 -2.249 1.00 38.45 6 HIS B CA 1
ATOM 884 C C . HIS B 1 6 ? 14.322 -2.358 -3.086 1.00 32.57 6 HIS B C 1
ATOM 885 O O . HIS B 1 6 ? 15.538 -2.411 -3.164 1.00 34.51 6 HIS B O 1
ATOM 892 N N . VAL B 1 7 ? 13.590 -1.428 -3.672 1.00 22.92 7 VAL B N 1
ATOM 893 C CA . VAL B 1 7 ? 14.146 -0.314 -4.396 1.00 19.45 7 VAL B CA 1
ATOM 894 C C . VAL B 1 7 ? 13.578 0.916 -3.735 1.00 18.16 7 VAL B C 1
ATOM 895 O O . VAL B 1 7 ? 12.612 0.827 -3.001 1.00 18.54 7 VAL B O 1
ATOM 901 N N . PRO B 1 8 ? 14.199 2.076 -3.954 1.00 18.41 8 PRO B N 1
ATOM 902 C CA . PRO B 1 8 ? 13.692 3.308 -3.369 1.00 17.42 8 PRO B CA 1
ATOM 903 C C . PRO B 1 8 ? 12.196 3.479 -3.570 1.00 16.81 8 PRO B C 1
ATOM 904 O O . PRO B 1 8 ? 11.639 3.191 -4.660 1.00 16.56 8 PRO B O 1
ATOM 908 N N . ALA B 1 9 ? 11.543 3.960 -2.544 1.00 17.43 9 ALA B N 1
ATOM 909 C CA . ALA B 1 9 ? 10.098 4.140 -2.536 1.00 16.24 9 ALA B CA 1
ATOM 910 C C . ALA B 1 9 ? 9.600 4.947 -3.746 1.00 16.06 9 ALA B C 1
ATOM 911 O O . ALA B 1 9 ? 8.558 4.599 -4.314 1.00 17.17 9 ALA B O 1
ATOM 913 N N . PHE B 1 10 ? 10.332 5.987 -4.122 1.00 16.45 10 PHE B N 1
ATOM 914 C CA . PHE B 1 10 ? 9.943 6.783 -5.306 1.00 17.50 10 PHE B CA 1
ATOM 915 C C . PHE B 1 10 ? 9.810 5.864 -6.509 1.00 14.23 10 PHE B C 1
ATOM 916 O O . PHE B 1 10 ? 8.791 5.954 -7.262 1.00 14.86 10 PHE B O 1
ATOM 924 N N . LEU B 1 11 ? 10.779 4.993 -6.729 1.00 14.72 11 LEU B N 1
ATOM 925 C CA . LEU B 1 11 ? 10.777 4.110 -7.905 1.00 15.37 11 LEU B CA 1
ATOM 926 C C . LEU B 1 11 ? 9.723 3.034 -7.799 1.00 14.03 11 LEU B C 1
ATOM 927 O O . LEU B 1 11 ? 9.088 2.692 -8.809 1.00 14.30 11 LEU B O 1
ATOM 932 N N . SER B 1 12 ? 9.470 2.545 -6.574 1.00 16.24 12 SER B N 1
ATOM 933 C CA . SER B 1 12 ? 8.459 1.544 -6.353 1.00 16.84 12 SER B CA 1
ATOM 934 C C . SER B 1 12 ? 7.064 2.131 -6.693 1.00 15.61 12 SER B C 1
ATOM 935 O O . SER B 1 12 ? 6.279 1.541 -7.432 1.00 15.80 12 SER B O 1
ATOM 938 N N . LYS B 1 13 ? 6.821 3.303 -6.162 1.00 15.93 13 LYS B N 1
ATOM 939 C CA . LYS B 1 13 ? 5.576 3.982 -6.424 1.00 15.64 13 LYS B CA 1
ATOM 940 C C . LYS B 1 13 ? 5.411 4.325 -7.904 1.00 13.03 13 LYS B C 1
ATOM 941 O O . LYS B 1 13 ? 4.300 4.174 -8.439 1.00 13.91 13 LYS B O 1
ATOM 947 N N . LEU B 1 14 ? 6.468 4.786 -8.540 1.00 12.21 14 LEU B N 1
ATOM 948 C CA . LEU B 1 14 ? 6.394 5.121 -9.968 1.00 12.45 14 LEU B CA 1
ATOM 949 C C . LEU B 1 14 ? 6.065 3.886 -10.777 1.00 11.95 14 LEU B C 1
ATOM 950 O O . LEU B 1 14 ? 5.223 3.927 -11.673 1.00 12.66 14 LEU B O 1
ATOM 955 N N . TRP B 1 15 ? 6.731 2.781 -10.483 1.00 13.17 15 TRP B N 1
ATOM 956 C CA . TRP B 1 15 ? 6.504 1.558 -11.240 1.00 15.29 15 TRP B CA 1
ATOM 957 C C . TRP B 1 15 ? 5.041 1.124 -11.119 1.00 15.90 15 TRP B C 1
ATOM 958 O O . TRP B 1 15 ? 4.377 0.818 -12.122 1.00 15.57 15 TRP B O 1
ATOM 979 N N . THR B 1 16 ? 4.524 1.139 -9.910 1.00 15.35 16 THR B N 1
ATOM 980 C CA . THR B 1 16 ? 3.140 0.719 -9.710 1.00 18.95 16 THR B CA 1
ATOM 981 C C . THR B 1 16 ? 2.176 1.680 -10.409 1.00 15.38 16 THR B C 1
ATOM 982 O O . THR B 1 16 ? 1.198 1.227 -11.016 1.00 16.19 16 THR B O 1
ATOM 988 N N . LEU B 1 17 ? 2.432 2.978 -10.334 1.00 13.78 17 LEU B N 1
ATOM 989 C CA . LEU B 1 17 ? 1.636 3.986 -11.034 1.00 12.95 17 LEU B CA 1
ATOM 990 C C . LEU B 1 17 ? 1.609 3.769 -12.552 1.00 12.21 17 LEU B C 1
ATOM 991 O O . LEU B 1 17 ? 0.520 3.795 -13.162 1.00 12.52 17 LEU B O 1
ATOM 996 N N . VAL B 1 18 ? 2.768 3.490 -13.128 1.00 11.19 18 VAL B N 1
ATOM 997 C CA . VAL B 1 18 ? 2.793 3.248 -14.587 1.00 12.68 18 VAL B CA 1
ATOM 998 C C . VAL B 1 18 ? 2.079 1.936 -14.915 1.00 12.54 18 VAL B C 1
ATOM 999 O O . VAL B 1 18 ? 1.323 1.879 -15.897 1.00 12.36 18 VAL B O 1
ATOM 1003 N N . GLU B 1 19 ? 2.258 0.914 -14.092 1.00 12.83 19 GLU B N 1
ATOM 1004 C CA . GLU B 1 19 ? 1.617 -0.384 -14.326 1.00 15.07 19 GLU B CA 1
ATOM 1005 C C . GLU B 1 19 ? 0.094 -0.363 -14.183 1.00 16.60 19 GLU B C 1
ATOM 1006 O O . GLU B 1 19 ? -0.604 -1.112 -14.903 1.00 18.53 19 GLU B O 1
ATOM 1012 N N . GLU B 1 20 ? -0.417 0.447 -13.273 1.00 15.78 20 GLU B N 1
ATOM 1013 C CA . GLU B 1 20 ? -1.852 0.396 -12.915 1.00 18.09 20 GLU B CA 1
ATOM 1014 C C . GLU B 1 20 ? -2.727 0.711 -14.100 1.00 15.83 20 GLU B C 1
ATOM 1015 O O . GLU B 1 20 ? -2.625 1.763 -14.745 1.00 15.95 20 GLU B O 1
ATOM 1021 N N . THR B 1 21 ? -3.715 -0.127 -14.314 1.00 16.01 21 THR B N 1
ATOM 1022 C CA . THR B 1 21 ? -4.629 0.087 -15.418 1.00 16.37 21 THR B CA 1
ATOM 1023 C C . THR B 1 21 ? -5.447 1.387 -15.310 1.00 15.24 21 THR B C 1
ATOM 1024 O O . THR B 1 21 ? -5.671 2.111 -16.298 1.00 14.88 21 THR B O 1
ATOM 1028 N N . HIS B 1 22 ? -5.889 1.683 -14.093 1.00 14.79 22 HIS B N 1
ATOM 1029 C CA . HIS B 1 22 ? -6.836 2.773 -13.910 1.00 14.82 22 HIS B CA 1
ATOM 1030 C C . HIS B 1 22 ? -6.237 4.170 -14.002 1.00 13.66 22 HIS B C 1
ATOM 1031 O O . HIS B 1 22 ? -6.944 5.154 -13.930 1.00 15.62 22 HIS B O 1
ATOM 1038 N N . THR B 1 23 ? -4.919 4.241 -14.202 1.00 12.69 23 THR B N 1
ATOM 1039 C CA . THR B 1 23 ? -4.299 5.565 -14.410 1.00 11.70 23 THR B CA 1
ATOM 1040 C C . THR B 1 23 ? -3.758 5.686 -15.853 1.00 11.00 23 THR B C 1
ATOM 1041 O O . THR B 1 23 ? -3.102 6.681 -16.168 1.00 11.69 23 THR B O 1
ATOM 1047 N N . ASN B 1 24 ? -4.028 4.711 -16.726 1.00 11.20 24 ASN B N 1
ATOM 1048 C CA . ASN B 1 24 ? -3.465 4.711 -18.102 1.00 11.57 24 ASN B CA 1
ATOM 1049 C C . ASN B 1 24 ? -3.912 5.869 -18.952 1.00 11.88 24 ASN B C 1
ATOM 1050 O O . ASN B 1 24 ? -3.205 6.218 -19.887 1.00 11.72 24 ASN B O 1
ATOM 1055 N N . GLU B 1 25 ? -4.988 6.510 -18.608 1.00 11.66 25 GLU B N 1
ATOM 1056 C CA . GLU B 1 25 ? -5.458 7.684 -19.328 1.00 11.63 25 GLU B CA 1
ATOM 1057 C C . GLU B 1 25 ? -4.605 8.924 -18.986 1.00 11.31 25 GLU B C 1
ATOM 1058 O O . GLU B 1 25 ? -4.758 9.929 -19.595 1.00 14.73 25 GLU B O 1
ATOM 1064 N N . PHE B 1 26 ? -3.736 8.804 -17.992 1.00 10.63 26 PHE B N 1
ATOM 1065 C CA . PHE B 1 26 ? -2.816 9.875 -17.602 1.00 11.66 26 PHE B CA 1
ATOM 1066 C C . PHE B 1 26 ? -1.374 9.489 -17.833 1.00 10.28 26 PHE B C 1
ATOM 1067 O O . PHE B 1 26 ? -0.569 10.342 -18.293 1.00 12.03 26 PHE B O 1
ATOM 1075 N N . ILE B 1 27 ? -0.997 8.275 -17.483 1.00 10.52 27 ILE B N 1
ATOM 1076 C CA . ILE B 1 27 ? 0.415 7.853 -17.545 1.00 10.45 27 ILE B CA 1
ATOM 1077 C C . ILE B 1 27 ? 0.415 6.376 -17.874 1.00 10.10 27 ILE B C 1
ATOM 1078 O O . ILE B 1 27 ? -0.263 5.591 -17.202 1.00 11.44 27 ILE B O 1
ATOM 1083 N N . THR B 1 28 ? 1.119 6.008 -18.938 1.00 10.65 28 THR B N 1
ATOM 1084 C CA . THR B 1 28 ? 0.963 4.663 -19.538 1.00 10.76 28 THR B CA 1
ATOM 1085 C C . THR B 1 28 ? 2.290 4.143 -20.062 1.00 10.81 28 THR B C 1
ATOM 1086 O O . THR B 1 28 ? 3.082 4.922 -20.601 1.00 11.33 28 THR B O 1
ATOM 1090 N N . TRP B 1 29 ? 2.509 2.834 -19.993 1.00 10.95 29 TRP B N 1
ATOM 1091 C CA . TRP B 1 29 ? 3.554 2.231 -20.806 1.00 11.74 29 TRP B CA 1
ATOM 1092 C C . TRP B 1 29 ? 3.242 2.483 -22.259 1.00 10.67 29 TRP B C 1
ATOM 1093 O O . TRP B 1 29 ? 2.082 2.533 -22.676 1.00 11.45 29 TRP B O 1
ATOM 1104 N N . SER B 1 30 ? 4.303 2.679 -23.052 1.00 11.13 30 SER B N 1
ATOM 1105 C CA . SER B 1 30 ? 4.205 2.555 -24.512 1.00 12.48 30 SER B CA 1
ATOM 1106 C C . SER B 1 30 ? 3.802 1.104 -24.896 1.00 11.78 30 SER B C 1
ATOM 1107 O O . SER B 1 30 ? 3.933 0.183 -24.063 1.00 11.70 30 SER B O 1
ATOM 1110 N N . GLN B 1 31 ? 3.305 0.905 -26.106 1.00 11.79 31 GLN B N 1
ATOM 1111 C CA . GLN B 1 31 ? 2.984 -0.436 -26.545 1.00 12.17 31 GLN B CA 1
ATOM 1112 C C . GLN B 1 31 ? 4.112 -1.446 -26.426 1.00 12.40 31 GLN B C 1
ATOM 1113 O O . GLN B 1 31 ? 3.840 -2.609 -26.085 1.00 15.43 31 GLN B O 1
ATOM 1119 N N . ASN B 1 32 ? 5.348 -1.027 -26.602 1.00 12.57 32 ASN B N 1
ATOM 1120 C CA . ASN B 1 32 ? 6.444 -2.021 -26.524 1.00 12.48 32 ASN B CA 1
ATOM 1121 C C . ASN B 1 32 ? 6.979 -2.124 -25.115 1.00 11.91 32 ASN B C 1
ATOM 1122 O O . ASN B 1 32 ? 7.899 -2.933 -24.874 1.00 14.16 32 ASN B O 1
ATOM 1129 N N . GLY B 1 33 ? 6.439 -1.348 -24.156 1.00 12.80 33 GLY B N 1
ATOM 1130 C CA . GLY B 1 33 ? 6.814 -1.521 -22.746 1.00 13.62 33 GLY B CA 1
ATOM 1131 C C . GLY B 1 33 ? 8.170 -0.923 -22.382 1.00 11.83 33 GLY B C 1
ATOM 1132 O O . GLY B 1 33 ? 8.601 -1.102 -21.238 1.00 13.85 33 GLY B O 1
ATOM 1133 N N . GLN B 1 34 ? 8.834 -0.215 -23.298 1.00 11.96 34 GLN B N 1
ATOM 1134 C CA . GLN B 1 34 ? 10.205 0.209 -23.061 1.00 13.54 34 GLN B CA 1
ATOM 1135 C C . GLN B 1 34 ? 10.314 1.635 -22.541 1.00 11.23 34 GLN B C 1
ATOM 1136 O O . GLN B 1 34 ? 11.362 2.042 -22.040 1.00 12.91 34 GLN B O 1
ATOM 1142 N N . SER B 1 35 ? 9.211 2.383 -22.562 1.00 11.94 35 SER B N 1
ATOM 1143 C CA . SER B 1 35 ? 9.188 3.775 -22.110 1.00 11.79 35 SER B CA 1
ATOM 1144 C C . SER B 1 35 ? 7.794 4.017 -21.568 1.00 11.40 35 SER B C 1
ATOM 1145 O O . SER B 1 35 ? 6.881 3.206 -21.809 1.00 11.52 35 SER B O 1
ATOM 1148 N N . PHE B 1 36 ? 7.604 5.152 -20.906 1.00 11.66 36 PHE B N 1
ATOM 1149 C CA . PHE B 1 36 ? 6.257 5.528 -20.467 1.00 10.79 36 PHE B CA 1
ATOM 1150 C C . PHE B 1 36 ? 5.948 6.948 -20.852 1.00 9.80 36 PHE B C 1
ATOM 1151 O O . PHE B 1 36 ? 6.855 7.803 -21.002 1.00 11.40 36 PHE B O 1
ATOM 1159 N N . LEU B 1 37 ? 4.676 7.243 -21.017 1.00 10.39 37 LEU B N 1
ATOM 1160 C CA . LEU B 1 37 ? 4.223 8.555 -21.487 1.00 10.07 37 LEU B CA 1
ATOM 1161 C C . LEU B 1 37 ? 3.349 9.219 -20.454 1.00 9.68 37 LEU B C 1
ATOM 1162 O O . LEU B 1 37 ? 2.411 8.562 -19.925 1.00 11.52 37 LEU B O 1
ATOM 1167 N N . VAL B 1 38 ? 3.627 10.473 -20.157 1.00 10.16 38 VAL B N 1
ATOM 1168 C CA . VAL B 1 38 ? 2.687 11.336 -19.426 1.00 11.36 38 VAL B CA 1
ATOM 1169 C C . VAL B 1 38 ? 1.919 12.099 -20.496 1.00 11.27 38 VAL B C 1
ATOM 1170 O O . VAL B 1 38 ? 2.521 12.891 -21.255 1.00 12.00 38 VAL B O 1
ATOM 1174 N N . LEU B 1 39 ? 0.624 11.838 -20.667 1.00 11.91 39 LEU B N 1
ATOM 1175 C CA . LEU B 1 39 ? -0.110 12.345 -21.799 1.00 11.41 39 LEU B CA 1
ATOM 1176 C C . LEU B 1 39 ? -0.377 13.854 -21.742 1.00 13.33 39 LEU B C 1
ATOM 1177 O O . LEU B 1 39 ? -0.318 14.521 -22.783 1.00 14.23 39 LEU B O 1
ATOM 1182 N N . ASP B 1 40 ? -0.636 14.369 -20.548 1.00 13.77 40 ASP B N 1
ATOM 1183 C CA . ASP B 1 40 ? -0.949 15.788 -20.376 1.00 15.20 40 ASP B CA 1
ATOM 1184 C C . ASP B 1 40 ? -0.338 16.177 -19.053 1.00 14.50 40 ASP B C 1
ATOM 1185 O O . ASP B 1 40 ? -0.838 15.784 -18.003 1.00 16.87 40 ASP B O 1
ATOM 1190 N N . GLU B 1 41 ? 0.753 16.948 -19.078 1.00 16.17 41 GLU B N 1
ATOM 1191 C CA . GLU B 1 41 ? 1.457 17.288 -17.845 1.00 18.12 41 GLU B CA 1
ATOM 1192 C C . GLU B 1 41 ? 0.597 18.040 -16.824 1.00 17.50 41 GLU B C 1
ATOM 1193 O O . GLU B 1 41 ? 0.710 17.779 -15.625 1.00 19.52 41 GLU B O 1
ATOM 1199 N N . GLN B 1 42 ? -0.266 18.928 -17.289 1.00 18.44 42 GLN B N 1
ATOM 1200 C CA . GLN B 1 42 ? -1.073 19.716 -16.358 1.00 20.18 42 GLN B CA 1
ATOM 1201 C C . GLN B 1 42 ? -2.073 18.823 -15.615 1.00 17.54 42 GLN B C 1
ATOM 1202 O O . GLN B 1 42 ? -2.222 18.901 -14.395 1.00 19.26 42 GLN B O 1
ATOM 1208 N N . ARG B 1 43 ? -2.761 17.948 -16.345 1.00 17.49 43 ARG B N 1
ATOM 1209 C CA . ARG B 1 43 ? -3.781 17.055 -15.766 1.00 18.11 43 ARG B CA 1
ATOM 1210 C C . ARG B 1 43 ? -3.140 16.054 -14.840 1.00 14.76 43 ARG B C 1
ATOM 1211 O O . ARG B 1 43 ? -3.635 15.767 -13.757 1.00 16.58 43 ARG B O 1
ATOM 1219 N N . PHE B 1 44 ? -2.009 15.516 -15.276 1.00 14.91 44 PHE B N 1
ATOM 1220 C CA . PHE B 1 44 ? -1.221 14.619 -14.454 1.00 14.92 44 PHE B CA 1
ATOM 1221 C C . PHE B 1 44 ? -0.806 15.269 -13.104 1.00 15.89 44 PHE B C 1
ATOM 1222 O O . PHE B 1 44 ? -0.992 14.667 -12.043 1.00 15.99 44 PHE B O 1
ATOM 1230 N N . ALA B 1 45 ? -0.255 16.472 -13.165 1.00 17.55 45 ALA B N 1
ATOM 1231 C CA . ALA B 1 45 ? 0.189 17.131 -11.930 1.00 18.48 45 ALA B CA 1
ATOM 1232 C C . ALA B 1 45 ? -0.995 17.417 -11.012 1.00 20.16 45 ALA B C 1
ATOM 1233 O O . ALA B 1 45 ? -0.843 17.353 -9.779 1.00 24.30 45 ALA B O 1
ATOM 1235 N N . LYS B 1 46 ? -2.158 17.711 -11.569 1.00 18.78 46 LYS B N 1
ATOM 1236 C CA . LYS B 1 46 ? -3.296 18.056 -10.722 1.00 20.78 46 LYS B CA 1
ATOM 1237 C C . LYS B 1 46 ? -3.991 16.838 -10.107 1.00 21.20 46 LYS B C 1
ATOM 1238 O O . LYS B 1 46 ? -4.372 16.850 -8.902 1.00 22.35 46 LYS B O 1
ATOM 1244 N N . GLU B 1 47 ? -4.186 15.794 -10.915 1.00 18.60 47 GLU B N 1
ATOM 1245 C CA . GLU B 1 47 ? -5.029 14.682 -10.493 1.00 19.93 47 GLU B CA 1
ATOM 1246 C C . GLU B 1 47 ? -4.297 13.454 -10.062 1.00 17.35 47 GLU B C 1
ATOM 1247 O O . GLU B 1 47 ? -4.859 12.603 -9.372 1.00 20.63 47 GLU B O 1
ATOM 1253 N N . ILE B 1 48 ? -3.049 13.304 -10.510 1.00 17.89 48 ILE B N 1
ATOM 1254 C CA . ILE B 1 48 ? -2.311 12.100 -10.204 1.00 18.28 48 ILE B CA 1
ATOM 1255 C C . ILE B 1 48 ? -1.207 12.324 -9.161 1.00 19.30 48 ILE B C 1
ATOM 1256 O O . ILE B 1 48 ? -1.109 11.571 -8.183 1.00 22.28 48 ILE B O 1
ATOM 1261 N N . LEU B 1 49 ? -0.385 13.351 -9.353 1.00 18.64 49 LEU B N 1
ATOM 1262 C CA . LEU B 1 49 ? 0.731 13.540 -8.423 1.00 21.06 49 LEU B CA 1
ATOM 1263 C C . LEU B 1 49 ? 0.283 13.638 -6.920 1.00 23.34 49 LEU B C 1
ATOM 1264 O O . LEU B 1 49 ? 0.976 13.087 -6.061 1.00 26.50 49 LEU B O 1
ATOM 1269 N N . PRO B 1 50 ? -0.861 14.287 -6.618 1.00 25.98 50 PRO B N 1
ATOM 1270 C CA . PRO B 1 50 ? -1.252 14.308 -5.196 1.00 26.76 50 PRO B CA 1
ATOM 1271 C C . PRO B 1 50 ? -1.545 12.948 -4.583 1.00 28.77 50 PRO B C 1
ATOM 1272 O O . PRO B 1 50 ? -1.127 12.727 -3.430 1.00 32.54 50 PRO B O 1
ATOM 1276 N N . LYS B 1 51 ? -2.244 12.073 -5.253 1.00 29.54 51 LYS B N 1
ATOM 1277 C CA . LYS B 1 51 ? -2.487 10.825 -4.640 1.00 29.68 51 LYS B CA 1
ATOM 1278 C C . LYS B 1 51 ? -1.255 9.986 -4.550 1.00 29.58 51 LYS B C 1
ATOM 1279 O O . LYS B 1 51 ? -1.115 9.233 -3.651 1.00 32.47 51 LYS B O 1
ATOM 1285 N N . TYR B 1 52 ? -0.325 10.154 -5.471 1.00 23.40 52 TYR B N 1
ATOM 1286 C CA . TYR B 1 52 ? 0.757 9.228 -5.565 1.00 24.85 52 TYR B CA 1
ATOM 1287 C C . TYR B 1 52 ? 2.025 9.733 -4.890 1.00 24.50 52 TYR B C 1
ATOM 1288 O O . TYR B 1 52 ? 2.771 8.944 -4.322 1.00 28.52 52 TYR B O 1
ATOM 1297 N N . PHE B 1 53 ? 2.284 11.027 -4.973 1.00 25.35 53 PHE B N 1
ATOM 1298 C CA . PHE B 1 53 ? 3.544 11.532 -4.463 1.00 26.15 53 PHE B CA 1
ATOM 1299 C C . PHE B 1 53 ? 3.320 12.674 -3.445 1.00 28.96 53 PHE B C 1
ATOM 1300 O O . PHE B 1 53 ? 4.273 13.326 -3.008 1.00 32.65 53 PHE B O 1
ATOM 1308 N N . LYS B 1 54 ? 2.060 12.871 -3.068 1.00 30.56 54 LYS B N 1
ATOM 1309 C CA . LYS B 1 54 ? 1.629 13.851 -2.059 1.00 35.13 54 LYS B CA 1
ATOM 1310 C C . LYS B 1 54 ? 2.069 15.275 -2.364 1.00 35.29 54 LYS B C 1
ATOM 1311 O O . LYS B 1 54 ? 2.305 16.069 -1.456 1.00 37.32 54 LYS B O 1
ATOM 1317 N N . HIS B 1 55 ? 2.180 15.604 -3.642 1.00 32.36 55 HIS B N 1
ATOM 1318 C CA . HIS B 1 55 ? 2.354 16.994 -4.058 1.00 29.12 55 HIS B CA 1
ATOM 1319 C C . HIS B 1 55 ? 1.715 17.128 -5.438 1.00 27.67 55 HIS B C 1
ATOM 1320 O O . HIS B 1 55 ? 1.248 16.137 -5.991 1.00 26.99 55 HIS B O 1
ATOM 1327 N N . ASN B 1 56 ? 1.689 18.334 -5.979 1.00 26.55 56 ASN B N 1
ATOM 1328 C CA . ASN B 1 56 ? 1.047 18.584 -7.273 1.00 28.92 56 ASN B CA 1
ATOM 1329 C C . ASN B 1 56 ? 1.978 19.286 -8.250 1.00 29.66 56 ASN B C 1
ATOM 1330 O O . ASN B 1 56 ? 1.540 20.069 -9.091 1.00 30.80 56 ASN B O 1
ATOM 1335 N N . ASN B 1 57 ? 3.270 19.010 -8.134 1.00 27.44 57 ASN B N 1
ATOM 1336 C CA . ASN B 1 57 ? 4.244 19.794 -8.846 1.00 23.12 57 ASN B CA 1
ATOM 1337 C C . ASN B 1 57 ? 5.073 18.996 -9.885 1.00 19.20 57 ASN B C 1
ATOM 1338 O O . ASN B 1 57 ? 5.933 18.160 -9.531 1.00 19.66 57 ASN B O 1
ATOM 1343 N N . MET B 1 58 ? 4.841 19.281 -11.160 1.00 18.76 58 MET B N 1
ATOM 1344 C CA . MET B 1 58 ? 5.548 18.532 -12.217 1.00 17.95 58 MET B CA 1
ATOM 1345 C C . MET B 1 58 ? 7.054 18.715 -12.109 1.00 16.67 58 MET B C 1
ATOM 1346 O O . MET B 1 58 ? 7.825 17.771 -12.303 1.00 16.73 58 MET B O 1
ATOM 1351 N N . ALA B 1 59 ? 7.526 19.936 -11.836 1.00 16.78 59 ALA B N 1
ATOM 1352 C CA . ALA B 1 59 ? 8.951 20.179 -11.738 1.00 17.06 59 ALA B CA 1
ATOM 1353 C C . ALA B 1 59 ? 9.619 19.323 -10.664 1.00 16.91 59 ALA B C 1
ATOM 1354 O O . ALA B 1 59 ? 10.707 18.790 -10.893 1.00 17.48 59 ALA B O 1
ATOM 1356 N N . SER B 1 60 ? 8.964 19.120 -9.544 1.00 18.22 60 SER B N 1
ATOM 1357 C CA . SER B 1 60 ? 9.496 18.278 -8.479 1.00 20.14 60 SER B CA 1
ATOM 1358 C C . SER B 1 60 ? 9.553 16.822 -8.899 1.00 18.20 60 SER B C 1
ATOM 1359 O O . SER B 1 60 ? 10.526 16.122 -8.607 1.00 19.81 60 SER B O 1
ATOM 1363 N N . PHE B 1 61 ? 8.519 16.380 -9.599 1.00 16.09 61 PHE B N 1
ATOM 1364 C CA . PHE B 1 61 ? 8.506 15.020 -10.120 1.00 16.20 61 PHE B CA 1
ATOM 1365 C C . PHE B 1 61 ? 9.611 14.766 -11.144 1.00 14.08 61 PHE B C 1
ATOM 1366 O O . PHE B 1 61 ? 10.375 13.786 -11.032 1.00 14.91 61 PHE B O 1
ATOM 1374 N N . VAL B 1 62 ? 9.791 15.680 -12.070 1.00 13.87 62 VAL B N 1
ATOM 1375 C CA . VAL B 1 62 ? 10.811 15.494 -13.097 1.00 15.18 62 VAL B CA 1
ATOM 1376 C C . VAL B 1 62 ? 12.222 15.597 -12.461 1.00 15.24 62 VAL B C 1
ATOM 1377 O O . VAL B 1 62 ? 13.166 14.945 -12.905 1.00 15.83 62 VAL B O 1
ATOM 1381 N N . ARG B 1 63 ? 12.367 16.425 -11.432 1.00 16.34 63 ARG B N 1
ATOM 1382 C CA . ARG B 1 63 ? 13.637 16.514 -10.694 1.00 18.31 63 ARG B CA 1
ATOM 1383 C C . ARG B 1 63 ? 13.986 15.161 -10.091 1.00 17.29 63 ARG B C 1
ATOM 1384 O O . ARG B 1 63 ? 15.139 14.721 -10.162 1.00 16.92 63 ARG B O 1
ATOM 1392 N N . GLN B 1 64 ? 13.000 14.460 -9.545 1.00 16.76 64 GLN B N 1
ATOM 1393 C CA . GLN B 1 64 ? 13.243 13.103 -9.043 1.00 17.66 64 GLN B CA 1
ATOM 1394 C C . GLN B 1 64 ? 13.588 12.135 -10.188 1.00 16.19 64 GLN B C 1
ATOM 1395 O O . GLN B 1 64 ? 14.501 11.315 -10.043 1.00 17.31 64 GLN B O 1
ATOM 1401 N N . LEU B 1 65 ? 12.890 12.213 -11.350 1.00 14.88 65 LEU B N 1
ATOM 1402 C CA . LEU B 1 65 ? 13.256 11.355 -12.453 1.00 13.72 65 LEU B CA 1
ATOM 1403 C C . LEU B 1 65 ? 14.697 11.592 -12.810 1.00 14.05 65 LEU B C 1
ATOM 1404 O O . LEU B 1 65 ? 15.446 10.642 -13.098 1.00 15.26 65 LEU B O 1
ATOM 1409 N N . ASN B 1 66 ? 15.104 12.862 -12.829 1.00 14.94 66 ASN B N 1
ATOM 1410 C CA . ASN B 1 66 ? 16.472 13.162 -13.200 1.00 16.38 66 ASN B CA 1
ATOM 1411 C C . ASN B 1 66 ? 17.496 12.588 -12.193 1.00 16.91 66 ASN B C 1
ATOM 1412 O O . ASN B 1 66 ? 18.531 12.062 -12.599 1.00 17.56 66 ASN B O 1
ATOM 1417 N N . MET B 1 67 ? 17.190 12.634 -10.916 1.00 17.40 67 MET B N 1
ATOM 1418 C CA . MET B 1 67 ? 18.083 12.104 -9.901 1.00 19.84 67 MET B CA 1
ATOM 1419 C C . MET B 1 67 ? 18.313 10.611 -10.069 1.00 17.30 67 MET B C 1
ATOM 1420 O O . MET B 1 67 ? 19.329 10.115 -9.710 1.00 19.81 67 MET B O 1
ATOM 1425 N N . TYR B 1 68 ? 17.343 9.908 -10.626 1.00 15.25 68 TYR B N 1
ATOM 1426 C CA . TYR B 1 68 ? 17.488 8.475 -10.865 1.00 14.82 68 TYR B CA 1
ATOM 1427 C C . TYR B 1 68 ? 17.885 8.145 -12.304 1.00 14.89 68 TYR B C 1
ATOM 1428 O O . TYR B 1 68 ? 17.864 6.986 -12.679 1.00 16.28 68 TYR B O 1
ATOM 1437 N N . GLY B 1 69 ? 18.309 9.155 -13.055 1.00 13.93 69 GLY B N 1
ATOM 1438 C CA . GLY B 1 69 ? 18.888 8.906 -14.368 1.00 14.80 69 GLY B CA 1
ATOM 1439 C C . GLY B 1 69 ? 17.895 8.596 -15.485 1.00 14.13 69 GLY B C 1
ATOM 1440 O O . GLY B 1 69 ? 18.302 8.097 -16.551 1.00 16.76 69 GLY B O 1
ATOM 1441 N N . PHE B 1 70 ? 16.613 8.929 -15.282 1.00 13.05 70 PHE B N 1
ATOM 1442 C CA . PHE B 1 70 ? 15.673 8.823 -16.397 1.00 13.03 70 PHE B CA 1
ATOM 1443 C C . PHE B 1 70 ? 16.027 9.839 -17.456 1.00 13.39 70 PHE B C 1
ATOM 1444 O O . PHE B 1 70 ? 16.568 10.925 -17.133 1.00 16.25 70 PHE B O 1
ATOM 1452 N N . ARG B 1 71 ? 15.672 9.518 -18.696 1.00 12.98 71 ARG B N 1
ATOM 1453 C CA . ARG B 1 71 ? 15.871 10.432 -19.821 1.00 13.22 71 ARG B CA 1
ATOM 1454 C C . ARG B 1 71 ? 14.566 10.621 -20.531 1.00 12.58 71 ARG B C 1
ATOM 1455 O O . ARG B 1 71 ? 13.563 9.936 -20.237 1.00 14.38 71 ARG B O 1
ATOM 1463 N N . LYS B 1 72 ? 14.511 11.571 -21.453 1.00 12.44 72 LYS B N 1
ATOM 1464 C CA . LYS B 1 72 ? 13.347 11.864 -22.280 1.00 13.00 72 LYS B CA 1
ATOM 1465 C C . LYS B 1 72 ? 13.605 11.398 -23.698 1.00 10.64 72 LYS B C 1
ATOM 1466 O O . LYS B 1 72 ? 14.744 11.504 -24.178 1.00 12.86 72 LYS B O 1
ATOM 1472 N N . VAL B 1 73 ? 12.605 10.924 -24.399 1.00 11.01 73 VAL B N 1
ATOM 1473 C CA . VAL B 1 73 ? 12.772 10.485 -25.777 1.00 10.47 73 VAL B CA 1
ATOM 1474 C C . VAL B 1 73 ? 12.087 11.480 -26.646 1.00 11.51 73 VAL B C 1
ATOM 1475 O O . VAL B 1 73 ? 10.890 11.777 -26.395 1.00 13.91 73 VAL B O 1
ATOM 1479 N N . VAL B 1 74 ? 12.785 12.041 -27.620 1.00 11.60 74 VAL B N 1
ATOM 1480 C CA . VAL B 1 74 ? 12.214 13.098 -28.445 1.00 13.09 74 VAL B CA 1
ATOM 1481 C C . VAL B 1 74 ? 12.480 12.772 -29.922 1.00 13.25 74 VAL B C 1
ATOM 1482 O O . VAL B 1 74 ? 13.460 12.053 -30.276 1.00 14.13 74 VAL B O 1
ATOM 1486 N N . HIS B 1 75 ? 11.659 13.294 -30.806 1.00 15.85 75 HIS B N 1
ATOM 1487 C CA . HIS B 1 75 ? 11.904 13.150 -32.234 1.00 15.74 75 HIS B CA 1
ATOM 1488 C C . HIS B 1 75 ? 13.076 13.973 -32.664 1.00 15.05 75 HIS B C 1
ATOM 1489 O O . HIS B 1 75 ? 13.439 14.979 -32.077 1.00 19.21 75 HIS B O 1
ATOM 1496 N N . ILE B 1 76 ? 13.738 13.493 -33.700 1.00 15.88 76 ILE B N 1
ATOM 1497 C CA . ILE B 1 76 ? 14.821 14.265 -34.295 1.00 19.23 76 ILE B CA 1
ATOM 1498 C C . ILE B 1 76 ? 14.279 15.511 -35.028 1.00 25.83 76 ILE B C 1
ATOM 1499 O O . ILE B 1 76 ? 13.274 15.385 -35.713 1.00 30.15 76 ILE B O 1
ATOM 1504 N N . GLY B 1 87 ? 1.798 18.131 -23.860 1.00 32.59 87 GLY B N 1
ATOM 1505 C CA . GLY B 1 87 ? 2.566 16.895 -23.936 1.00 25.32 87 GLY B CA 1
ATOM 1506 C C . GLY B 1 87 ? 2.212 16.242 -25.242 1.00 21.62 87 GLY B C 1
ATOM 1507 O O . GLY B 1 87 ? 1.774 16.909 -26.207 1.00 25.31 87 GLY B O 1
ATOM 1508 N N . PRO B 1 88 ? 2.402 14.942 -25.339 1.00 17.85 88 PRO B N 1
ATOM 1509 C CA . PRO B 1 88 ? 2.830 14.038 -24.284 1.00 15.22 88 PRO B CA 1
ATOM 1510 C C . PRO B 1 88 ? 4.319 14.196 -24.036 1.00 14.22 88 PRO B C 1
ATOM 1511 O O . PRO B 1 88 ? 5.044 14.759 -24.888 1.00 17.98 88 PRO B O 1
ATOM 1515 N N . VAL B 1 89 ? 4.801 13.722 -22.916 1.00 12.76 89 VAL B N 1
ATOM 1516 C CA . VAL B 1 89 ? 6.237 13.646 -22.655 1.00 11.94 89 VAL B CA 1
ATOM 1517 C C . VAL B 1 89 ? 6.564 12.186 -22.396 1.00 10.81 89 VAL B C 1
ATOM 1518 O O . VAL B 1 89 ? 5.791 11.497 -21.710 1.00 12.97 89 VAL B O 1
ATOM 1524 N N . GLU B 1 90 ? 7.630 11.693 -23.004 1.00 11.62 90 GLU B N 1
ATOM 1525 C CA . GLU B 1 90 ? 7.989 10.297 -22.953 1.00 11.71 90 GLU B CA 1
ATOM 1526 C C . GLU B 1 90 ? 9.271 10.136 -22.198 1.00 10.59 90 GLU B C 1
ATOM 1527 O O . GLU B 1 90 ? 10.312 10.699 -22.597 1.00 12.54 90 GLU B O 1
ATOM 1533 N N . PHE B 1 91 ? 9.255 9.363 -21.116 1.00 11.49 91 PHE B N 1
ATOM 1534 C CA . PHE B 1 91 ? 10.419 9.112 -20.257 1.00 11.18 91 PHE B CA 1
ATOM 1535 C C . PHE B 1 91 ? 10.889 7.680 -20.387 1.00 11.56 91 PHE B C 1
ATOM 1536 O O . PHE B 1 91 ? 10.080 6.770 -20.671 1.00 12.24 91 PHE B O 1
ATOM 1544 N N . GLN B 1 92 ? 12.144 7.436 -20.091 1.00 11.46 92 GLN B N 1
ATOM 1545 C CA . GLN B 1 92 ? 12.643 6.082 -20.163 1.00 12.18 92 GLN B CA 1
ATOM 1546 C C . GLN B 1 92 ? 13.874 5.931 -19.284 1.00 12.65 92 GLN B C 1
ATOM 1547 O O . GLN B 1 92 ? 14.634 6.890 -18.996 1.00 14.14 92 GLN B O 1
ATOM 1558 N N . HIS B 1 93 ? 14.083 4.712 -18.847 1.00 12.52 93 HIS B N 1
ATOM 1559 C CA . HIS B 1 93 ? 15.292 4.290 -18.139 1.00 12.66 93 HIS B CA 1
ATOM 1560 C C . HIS B 1 93 ? 15.565 2.871 -18.588 1.00 12.88 93 HIS B C 1
ATOM 1561 O O . HIS B 1 93 ? 14.630 2.058 -18.744 1.00 13.72 93 HIS B O 1
ATOM 1568 N N . PRO B 1 94 ? 16.853 2.507 -18.839 1.00 15.98 94 PRO B N 1
ATOM 1569 C CA . PRO B 1 94 ? 17.090 1.141 -19.319 1.00 17.68 94 PRO B CA 1
ATOM 1570 C C . PRO B 1 94 ? 16.590 0.055 -18.363 1.00 18.20 94 PRO B C 1
ATOM 1571 O O . PRO B 1 94 ? 16.336 -1.077 -18.798 1.00 19.68 94 PRO B O 1
ATOM 1575 N N . TYR B 1 95 ? 16.437 0.369 -17.080 1.00 15.65 95 TYR B N 1
ATOM 1576 C CA . TYR B 1 95 ? 16.042 -0.656 -16.114 1.00 15.38 95 TYR B CA 1
ATOM 1577 C C . TYR B 1 95 ? 14.625 -0.438 -15.550 1.00 14.78 95 TYR B C 1
ATOM 1578 O O . TYR B 1 95 ? 14.278 -0.938 -14.476 1.00 16.54 95 TYR B O 1
ATOM 1587 N N . PHE B 1 96 ? 13.826 0.338 -16.285 1.00 14.73 96 PHE B N 1
ATOM 1588 C CA . PHE B 1 96 ? 12.414 0.635 -15.929 1.00 13.56 96 PHE B CA 1
ATOM 1589 C C . PHE B 1 96 ? 11.583 0.128 -17.088 1.00 13.39 96 PHE B C 1
ATOM 1590 O O . PHE B 1 96 ? 11.359 0.848 -18.074 1.00 13.72 96 PHE B O 1
ATOM 1598 N N . LYS B 1 97 ? 11.103 -1.104 -17.018 1.00 15.02 97 LYS B N 1
ATOM 1599 C CA . LYS B 1 97 ? 10.422 -1.727 -18.154 1.00 16.51 97 LYS B CA 1
ATOM 1600 C C . LYS B 1 97 ? 9.137 -2.455 -17.740 1.00 18.10 97 LYS B C 1
ATOM 1601 O O . LYS B 1 97 ? 9.000 -2.970 -16.615 1.00 21.33 97 LYS B O 1
ATOM 1607 N N . GLN B 1 98 ? 8.156 -2.492 -18.610 1.00 16.79 98 GLN B N 1
ATOM 1608 C CA . GLN B 1 98 ? 6.863 -3.122 -18.342 1.00 18.27 98 GLN B CA 1
ATOM 1609 C C . GLN B 1 98 ? 7.071 -4.590 -18.003 1.00 21.29 98 GLN B C 1
ATOM 1610 O O . GLN B 1 98 ? 7.812 -5.290 -18.685 1.00 22.89 98 GLN B O 1
ATOM 1616 N N . GLY B 1 99 ? 6.457 -4.986 -16.886 1.00 25.30 99 GLY B N 1
ATOM 1617 C CA . GLY B 1 99 ? 6.507 -6.359 -16.413 1.00 28.36 99 GLY B CA 1
ATOM 1618 C C . GLY B 1 99 ? 7.874 -6.891 -16.006 1.00 31.00 99 GLY B C 1
ATOM 1619 O O . GLY B 1 99 ? 8.044 -8.095 -15.849 1.00 36.65 99 GLY B O 1
ATOM 1620 N N . GLN B 1 100 ? 8.852 -6.006 -15.833 1.00 28.12 100 GLN B N 1
ATOM 1621 C CA . GLN B 1 100 ? 10.190 -6.422 -15.435 1.00 26.38 100 GLN B CA 1
ATOM 1622 C C . GLN B 1 100 ? 10.660 -5.690 -14.165 1.00 25.39 100 GLN B C 1
ATOM 1623 O O . GLN B 1 100 ? 11.711 -5.032 -14.151 1.00 25.00 100 GLN B O 1
ATOM 1629 N N . ASP B 1 101 ? 9.893 -5.830 -13.087 1.00 27.69 101 ASP B N 1
ATOM 1630 C CA . ASP B 1 101 ? 10.233 -5.179 -11.835 1.00 29.91 101 ASP B CA 1
ATOM 1631 C C . ASP B 1 101 ? 11.580 -5.673 -11.261 1.00 28.20 101 ASP B C 1
ATOM 1632 O O . ASP B 1 101 ? 12.206 -4.963 -10.490 1.00 27.97 101 ASP B O 1
ATOM 1637 N N . ASP B 1 102 ? 12.032 -6.844 -11.700 1.00 28.30 102 ASP B N 1
ATOM 1638 C CA . ASP B 1 102 ? 13.343 -7.375 -11.299 1.00 30.63 102 ASP B CA 1
ATOM 1639 C C . ASP B 1 102 ? 14.521 -6.487 -11.719 1.00 26.94 102 ASP B C 1
ATOM 1640 O O . ASP B 1 102 ? 15.618 -6.582 -11.163 1.00 29.98 102 ASP B O 1
ATOM 1645 N N . LEU B 1 103 ? 14.303 -5.615 -12.703 1.00 22.80 103 LEU B N 1
ATOM 1646 C CA . LEU B 1 103 ? 15.369 -4.746 -13.170 1.00 23.03 103 LEU B CA 1
ATOM 1647 C C . LEU B 1 103 ? 15.512 -3.496 -12.322 1.00 20.20 103 LEU B C 1
ATOM 1648 O O . LEU B 1 103 ? 16.533 -2.832 -12.391 1.00 20.57 103 LEU B O 1
ATOM 1653 N N . LEU B 1 104 ? 14.470 -3.174 -11.554 1.00 19.18 104 LEU B N 1
ATOM 1654 C CA . LEU B 1 104 ? 14.425 -1.911 -10.812 1.00 19.04 104 LEU B CA 1
ATOM 1655 C C . LEU B 1 104 ? 15.615 -1.702 -9.862 1.00 18.85 104 LEU B C 1
ATOM 1656 O O . LEU B 1 104 ? 16.069 -0.588 -9.685 1.00 20.72 104 LEU B O 1
ATOM 1661 N N . GLU B 1 105 ? 16.146 -2.794 -9.296 1.00 22.01 105 GLU B N 1
ATOM 1662 C CA . GLU B 1 105 ? 17.281 -2.717 -8.364 1.00 23.73 105 GLU B CA 1
ATOM 1663 C C . GLU B 1 105 ? 18.541 -2.150 -9.017 1.00 24.67 105 GLU B C 1
ATOM 1664 O O . GLU B 1 105 ? 19.478 -1.751 -8.310 1.00 25.30 105 GLU B O 1
ATOM 1670 N N . ASN B 1 106 ? 18.581 -2.103 -10.355 1.00 23.59 106 ASN B N 1
ATOM 1671 C CA . ASN B 1 106 ? 19.716 -1.581 -11.094 1.00 24.22 106 ASN B CA 1
ATOM 1672 C C . ASN B 1 106 ? 19.678 -0.057 -11.246 1.00 24.81 106 ASN B C 1
ATOM 1673 O O . ASN B 1 106 ? 20.667 0.546 -11.670 1.00 26.91 106 ASN B O 1
ATOM 1678 N N . ILE B 1 107 ? 18.550 0.568 -10.888 1.00 20.65 107 ILE B N 1
ATOM 1679 C CA . ILE B 1 107 ? 18.441 2.012 -11.023 1.00 22.42 107 ILE B CA 1
ATOM 1680 C C . ILE B 1 107 ? 19.187 2.729 -9.876 1.00 27.01 107 ILE B C 1
ATOM 1681 O O . ILE B 1 107 ? 18.842 2.562 -8.709 1.00 30.45 107 ILE B O 1
ATOM 1686 N N . LYS B 1 108 ? 20.172 3.546 -10.248 1.00 27.89 108 LYS B N 1
ATOM 1687 C CA . LYS B 1 108 ? 21.042 4.237 -9.288 1.00 29.94 108 LYS B CA 1
ATOM 1688 C C . LYS B 1 108 ? 20.661 5.697 -9.134 1.00 27.02 108 LYS B C 1
ATOM 1689 O O . LYS B 1 108 ? 20.298 6.357 -10.116 1.00 28.60 108 LYS B O 1
ATOM 1695 N N . ARG B 1 109 ? 20.735 6.199 -7.907 1.00 28.17 109 ARG B N 1
ATOM 1696 C CA . ARG B 1 109 ? 20.638 7.628 -7.636 1.00 30.29 109 ARG B CA 1
ATOM 1697 C C . ARG B 1 109 ? 21.956 8.349 -7.915 1.00 30.59 109 ARG B C 1
ATOM 1698 O O . ARG B 1 109 ? 23.046 7.833 -7.611 1.00 32.36 109 ARG B O 1
ATOM 1706 N N . LYS B 1 110 ? 21.864 9.561 -8.447 1.00 31.33 110 LYS B N 1
ATOM 1707 C CA . LYS B 1 110 ? 23.038 10.372 -8.745 1.00 35.98 110 LYS B CA 1
ATOM 1708 C C . LYS B 1 110 ? 23.691 10.905 -7.478 1.00 39.37 110 LYS B C 1
ATOM 1709 O O . LYS B 1 110 ? 22.998 11.223 -6.514 1.00 39.79 110 LYS B O 1
ATOM 1715 N N . HIS C 1 5 ? 11.143 9.089 -0.259 1.00 32.92 5 HIS C N 1
ATOM 1716 C CA . HIS C 1 5 ? 11.569 8.913 -1.669 1.00 33.90 5 HIS C CA 1
ATOM 1717 C C . HIS C 1 5 ? 12.740 7.945 -1.853 1.00 26.19 5 HIS C C 1
ATOM 1718 O O . HIS C 1 5 ? 12.707 7.077 -2.730 1.00 24.64 5 HIS C O 1
ATOM 1725 N N . HIS C 1 6 ? 13.821 8.094 -1.071 1.00 25.20 6 HIS C N 1
ATOM 1726 C CA . HIS C 1 6 ? 15.029 7.336 -1.382 1.00 24.44 6 HIS C CA 1
ATOM 1727 C C . HIS C 1 6 ? 15.198 6.096 -0.491 1.00 23.76 6 HIS C C 1
ATOM 1728 O O . HIS C 1 6 ? 16.081 5.272 -0.698 1.00 28.95 6 HIS C O 1
ATOM 1735 N N . VAL C 1 7 ? 14.296 5.953 0.472 1.00 20.78 7 VAL C N 1
ATOM 1736 C CA . VAL C 1 7 ? 14.348 4.810 1.396 1.00 19.62 7 VAL C CA 1
ATOM 1737 C C . VAL C 1 7 ? 13.765 3.592 0.713 1.00 17.78 7 VAL C C 1
ATOM 1738 O O . VAL C 1 7 ? 12.712 3.727 0.089 1.00 19.08 7 VAL C O 1
ATOM 1742 N N . PRO C 1 8 ? 14.400 2.407 0.813 1.00 18.69 8 PRO C N 1
ATOM 1743 C CA . PRO C 1 8 ? 13.806 1.188 0.262 1.00 18.99 8 PRO C CA 1
ATOM 1744 C C . PRO C 1 8 ? 12.342 1.073 0.652 1.00 17.81 8 PRO C C 1
ATOM 1745 O O . PRO C 1 8 ? 11.956 1.259 1.832 1.00 18.17 8 PRO C O 1
ATOM 1749 N N . ALA C 1 9 ? 11.489 0.767 -0.319 1.00 19.37 9 ALA C N 1
ATOM 1750 C CA . ALA C 1 9 ? 10.069 0.683 -0.074 1.00 19.09 9 ALA C CA 1
ATOM 1751 C C . ALA C 1 9 ? 9.681 -0.238 1.096 1.00 18.83 9 ALA C C 1
ATOM 1752 O O . ALA C 1 9 ? 8.821 0.125 1.903 1.00 20.33 9 ALA C O 1
ATOM 1754 N N . PHE C 1 10 ? 10.349 -1.381 1.172 1.00 18.72 10 PHE C N 1
ATOM 1755 C CA . PHE C 1 10 ? 10.083 -2.337 2.285 1.00 16.88 10 PHE C CA 1
ATOM 1756 C C . PHE C 1 10 ? 10.192 -1.640 3.634 1.00 14.87 10 PHE C C 1
ATOM 1757 O O . PHE C 1 10 ? 9.320 -1.795 4.493 1.00 14.71 10 PHE C O 1
ATOM 1765 N N . LEU C 1 11 ? 11.283 -0.894 3.832 1.00 14.93 11 LEU C N 1
ATOM 1766 C CA . LEU C 1 11 ? 11.490 -0.194 5.105 1.00 15.74 11 LEU C CA 1
ATOM 1767 C C . LEU C 1 11 ? 10.485 0.915 5.393 1.00 14.58 11 LEU C C 1
ATOM 1768 O O . LEU C 1 11 ? 10.044 1.115 6.527 1.00 14.11 11 LEU C O 1
ATOM 1773 N N . SER C 1 12 ? 10.164 1.668 4.319 1.00 16.34 12 SER C N 1
ATOM 1774 C CA . SER C 1 12 ? 9.159 2.709 4.454 1.00 19.38 12 SER C CA 1
ATOM 1775 C C . SER C 1 12 ? 7.784 2.156 4.878 1.00 17.39 12 SER C C 1
ATOM 1776 O O . SER C 1 12 ? 7.168 2.621 5.817 1.00 17.74 12 SER C O 1
ATOM 1779 N N . LYS C 1 13 ? 7.400 1.101 4.173 1.00 16.52 13 LYS C N 1
ATOM 1780 C CA . LYS C 1 13 ? 6.128 0.432 4.462 1.00 16.13 13 LYS C CA 1
ATOM 1781 C C . LYS C 1 13 ? 6.111 -0.157 5.893 1.00 15.17 13 LYS C C 1
ATOM 1782 O O . LYS C 1 13 ? 5.144 -0.033 6.616 1.00 15.97 13 LYS C O 1
ATOM 1788 N N . LEU C 1 14 ? 7.231 -0.788 6.283 1.00 13.45 14 LEU C N 1
ATOM 1789 C CA . LEU C 1 14 ? 7.301 -1.402 7.614 1.00 12.51 14 LEU C CA 1
ATOM 1790 C C . LEU C 1 14 ? 7.259 -0.355 8.709 1.00 13.58 14 LEU C C 1
ATOM 1791 O O . LEU C 1 14 ? 6.531 -0.528 9.662 1.00 12.77 14 LEU C O 1
ATOM 1796 N N . TRP C 1 15 ? 8.006 0.749 8.529 1.00 12.81 15 TRP C N 1
ATOM 1797 C CA . TRP C 1 15 ? 8.012 1.788 9.577 1.00 15.34 15 TRP C CA 1
ATOM 1798 C C . TRP C 1 15 ? 6.605 2.364 9.765 1.00 16.51 15 TRP C C 1
ATOM 1799 O O . TRP C 1 15 ? 6.124 2.511 10.854 1.00 15.76 15 TRP C O 1
ATOM 1810 N N . THR C 1 16 ? 5.953 2.656 8.641 1.00 16.72 16 THR C N 1
ATOM 1811 C CA . THR C 1 16 ? 4.581 3.199 8.722 1.00 18.79 16 THR C CA 1
ATOM 1812 C C . THR C 1 16 ? 3.600 2.208 9.390 1.00 17.62 16 THR C C 1
ATOM 1813 O O . THR C 1 16 ? 2.775 2.598 10.218 1.00 18.59 16 THR C O 1
ATOM 1817 N N . LEU C 1 17 ? 3.715 0.914 9.057 1.00 16.15 17 LEU C N 1
ATOM 1818 C CA . LEU C 1 17 ? 2.888 -0.091 9.711 1.00 15.23 17 LEU C CA 1
ATOM 1819 C C . LEU C 1 17 ? 3.097 -0.177 11.224 1.00 15.96 17 LEU C C 1
ATOM 1820 O O . LEU C 1 17 ? 2.158 -0.257 12.004 1.00 15.71 17 LEU C O 1
ATOM 1825 N N . VAL C 1 18 ? 4.371 -0.192 11.636 1.00 14.86 18 VAL C N 1
ATOM 1826 C CA . VAL C 1 18 ? 4.606 -0.228 13.065 1.00 13.85 18 VAL C CA 1
ATOM 1827 C C . VAL C 1 18 ? 4.079 1.058 13.785 1.00 14.34 18 VAL C C 1
ATOM 1828 O O . VAL C 1 18 ? 3.515 0.969 14.852 1.00 16.05 18 VAL C O 1
ATOM 1832 N N . GLU C 1 19 ? 4.241 2.209 13.119 1.00 15.81 19 GLU C N 1
ATOM 1833 C CA . GLU C 1 19 ? 3.765 3.487 13.672 1.00 17.77 19 GLU C CA 1
ATOM 1834 C C . GLU C 1 19 ? 2.232 3.563 13.778 1.00 20.09 19 GLU C C 1
ATOM 1835 O O . GLU C 1 19 ? 1.701 4.228 14.682 1.00 25.23 19 GLU C O 1
ATOM 1841 N N . GLU C 1 20 ? 1.536 2.892 12.871 1.00 21.01 20 GLU C N 1
ATOM 1842 C CA . GLU C 1 20 ? 0.051 3.009 12.766 1.00 24.10 20 GLU C CA 1
ATOM 1843 C C . GLU C 1 20 ? -0.629 2.525 14.020 1.00 24.08 20 GLU C C 1
ATOM 1844 O O . GLU C 1 20 ? -0.513 1.363 14.388 1.00 23.57 20 GLU C O 1
ATOM 1850 N N . THR C 1 21 ? -1.385 3.384 14.701 1.00 26.51 21 THR C N 1
ATOM 1851 C CA . THR C 1 21 ? -1.965 2.921 15.954 1.00 27.68 21 THR C CA 1
ATOM 1852 C C . THR C 1 21 ? -3.024 1.827 15.758 1.00 24.90 21 THR C C 1
ATOM 1853 O O . THR C 1 21 ? -3.164 0.976 16.613 1.00 24.83 21 THR C O 1
ATOM 1857 N N . HIS C 1 22 ? -3.738 1.830 14.632 1.00 23.89 22 HIS C N 1
ATOM 1858 C CA . HIS C 1 22 ? -4.841 0.888 14.519 1.00 24.80 22 HIS C CA 1
ATOM 1859 C C . HIS C 1 22 ? -4.384 -0.556 14.259 1.00 22.40 22 HIS C C 1
ATOM 1860 O O . HIS C 1 22 ? -5.166 -1.487 14.274 1.00 23.48 22 HIS C O 1
ATOM 1867 N N . THR C 1 23 ? -3.075 -0.771 14.080 1.00 20.62 23 THR C N 1
ATOM 1868 C CA . THR C 1 23 ? -2.536 -2.142 13.945 1.00 18.98 23 THR C CA 1
ATOM 1869 C C . THR C 1 23 ? -1.691 -2.567 15.147 1.00 18.24 23 THR C C 1
ATOM 1870 O O . THR C 1 23 ? -1.099 -3.645 15.147 1.00 16.52 23 THR C O 1
ATOM 1874 N N . ASN C 1 24 ? -1.723 -1.768 16.206 1.00 19.24 24 ASN C N 1
ATOM 1875 C CA . ASN C 1 24 ? -0.908 -2.050 17.389 1.00 16.83 24 ASN C CA 1
ATOM 1876 C C . ASN C 1 24 ? -1.219 -3.377 18.053 1.00 17.72 24 ASN C C 1
ATOM 1877 O O . ASN C 1 24 ? -0.388 -3.965 18.725 1.00 16.80 24 ASN C O 1
ATOM 1882 N N . GLU C 1 25 ? -2.450 -3.903 17.858 1.00 19.49 25 GLU C N 1
ATOM 1883 C CA . GLU C 1 25 ? -2.765 -5.187 18.392 1.00 19.55 25 GLU C CA 1
ATOM 1884 C C . GLU C 1 25 ? -2.121 -6.374 17.661 1.00 19.70 25 GLU C C 1
ATOM 1885 O O . GLU C 1 25 ? -2.089 -7.476 18.161 1.00 20.30 25 GLU C O 1
ATOM 1891 N N . PHE C 1 26 ? -1.577 -6.075 16.474 1.00 16.66 26 PHE C N 1
ATOM 1892 C CA . PHE C 1 26 ? -0.854 -7.035 15.644 1.00 15.84 26 PHE C CA 1
ATOM 1893 C C . PHE C 1 26 ? 0.672 -6.819 15.727 1.00 13.60 26 PHE C C 1
ATOM 1894 O O . PHE C 1 26 ? 1.415 -7.804 15.805 1.00 13.97 26 PHE C O 1
ATOM 1902 N N . ILE C 1 27 ? 1.102 -5.578 15.609 1.00 12.62 27 ILE C N 1
ATOM 1903 C CA . ILE C 1 27 ? 2.527 -5.256 15.500 1.00 11.96 27 ILE C CA 1
ATOM 1904 C C . ILE C 1 27 ? 2.700 -3.873 16.084 1.00 13.20 27 ILE C C 1
ATOM 1905 O O . ILE C 1 27 ? 1.986 -2.941 15.717 1.00 14.00 27 ILE C O 1
ATOM 1910 N N . THR C 1 28 ? 3.649 -3.723 17.000 1.00 12.90 28 THR C N 1
ATOM 1911 C CA . THR C 1 28 ? 3.775 -2.485 17.745 1.00 12.88 28 THR C CA 1
ATOM 1912 C C . THR C 1 28 ? 5.223 -2.209 18.128 1.00 12.25 28 THR C C 1
ATOM 1913 O O . THR C 1 28 ? 6.014 -3.141 18.312 1.00 12.83 28 THR C O 1
ATOM 1917 N N . TRP C 1 29 ? 5.556 -0.930 18.289 1.00 13.37 29 TRP C N 1
ATOM 1918 C CA . TRP C 1 29 ? 6.808 -0.583 18.974 1.00 13.55 29 TRP C CA 1
ATOM 1919 C C . TRP C 1 29 ? 6.839 -1.175 20.353 1.00 13.62 29 TRP C C 1
ATOM 1920 O O . TRP C 1 29 ? 5.800 -1.242 21.045 1.00 15.84 29 TRP C O 1
ATOM 1931 N N . SER C 1 30 ? 8.014 -1.529 20.833 1.00 14.01 30 SER C N 1
ATOM 1932 C CA . SER C 1 30 ? 8.275 -1.726 22.270 1.00 18.33 30 SER C CA 1
ATOM 1933 C C . SER C 1 30 ? 8.086 -0.418 23.090 1.00 21.70 30 SER C C 1
ATOM 1934 O O . SER C 1 30 ? 7.995 0.686 22.538 1.00 23.97 30 SER C O 1
ATOM 1938 N N . GLN C 1 31 ? 8.058 -0.564 24.414 1.00 25.52 31 GLN C N 1
ATOM 1939 C CA . GLN C 1 31 ? 7.903 0.575 25.307 1.00 27.09 31 GLN C CA 1
ATOM 1940 C C . GLN C 1 31 ? 8.909 1.685 25.023 1.00 26.60 31 GLN C C 1
ATOM 1941 O O . GLN C 1 31 ? 8.503 2.851 24.913 1.00 29.99 31 GLN C O 1
ATOM 1947 N N . ASN C 1 32 ? 10.197 1.363 24.815 1.00 21.95 32 ASN C N 1
ATOM 1948 C CA . ASN C 1 32 ? 11.145 2.452 24.620 1.00 22.04 32 ASN C CA 1
ATOM 1949 C C . ASN C 1 32 ? 11.305 2.839 23.153 1.00 19.70 32 ASN C C 1
ATOM 1950 O O . ASN C 1 32 ? 12.065 3.739 22.845 1.00 23.46 32 ASN C O 1
ATOM 1955 N N . GLY C 1 33 ? 10.547 2.184 22.238 1.00 18.22 33 GLY C N 1
ATOM 1956 C CA . GLY C 1 33 ? 10.590 2.559 20.836 1.00 17.70 33 GLY C CA 1
ATOM 1957 C C . GLY C 1 33 ? 11.749 2.007 20.029 1.00 14.50 33 GLY C C 1
ATOM 1958 O O . GLY C 1 33 ? 11.946 2.426 18.902 1.00 16.47 33 GLY C O 1
ATOM 1959 N N . GLN C 1 34 ? 12.551 1.145 20.653 1.00 14.14 34 GLN C N 1
ATOM 1960 C CA . GLN C 1 34 ? 13.769 0.699 19.989 1.00 15.08 34 GLN C CA 1
ATOM 1961 C C . GLN C 1 34 ? 13.682 -0.665 19.315 1.00 13.94 34 GLN C C 1
ATOM 1962 O O . GLN C 1 34 ? 14.621 -1.077 18.636 1.00 14.53 34 GLN C O 1
ATOM 1968 N N . SER C 1 35 ? 12.585 -1.368 19.545 1.00 13.17 35 SER C N 1
ATOM 1969 C CA . SER C 1 35 ? 12.353 -2.653 18.898 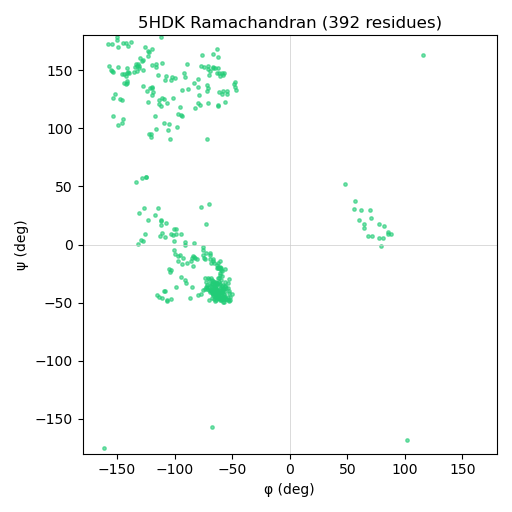1.00 13.10 35 SER C CA 1
ATOM 1970 C C . SER C 1 35 ? 10.901 -2.735 18.533 1.00 12.16 35 SER C C 1
ATOM 1971 O O . SER C 1 35 ? 10.117 -1.848 18.900 1.00 12.19 35 SER C O 1
ATOM 1975 N N . PHE C 1 36 ? 10.510 -3.749 17.756 1.00 12.47 36 PHE C N 1
ATOM 1976 C CA . PHE C 1 36 ? 9.060 -3.923 17.474 1.00 12.39 36 PHE C CA 1
ATOM 1977 C C . PHE C 1 36 ? 8.708 -5.340 17.727 1.00 11.46 36 PHE C C 1
ATOM 1978 O O . PHE C 1 36 ? 9.537 -6.257 17.646 1.00 11.55 36 PHE C O 1
ATOM 1986 N N . LEU C 1 37 ? 7.442 -5.560 18.089 1.00 11.87 37 LEU C N 1
ATOM 1987 C CA . LEU C 1 37 ? 6.924 -6.843 18.466 1.00 12.50 37 LEU C CA 1
ATOM 1988 C C . LEU C 1 37 ? 5.807 -7.255 17.544 1.00 11.68 37 LEU C C 1
ATOM 1989 O O . LEU C 1 37 ? 4.901 -6.441 17.245 1.00 13.61 37 LEU C O 1
ATOM 1994 N N . VAL C 1 38 ? 5.897 -8.445 16.998 1.00 12.29 38 VAL C N 1
ATOM 1995 C CA . VAL C 1 38 ? 4.770 -9.065 16.306 1.00 12.51 38 VAL C CA 1
ATOM 1996 C C . VAL C 1 38 ? 4.051 -9.915 17.308 1.00 14.19 38 VAL C C 1
ATOM 1997 O O . VAL C 1 38 ? 4.619 -10.908 17.801 1.00 15.66 38 VAL C O 1
ATOM 2001 N N . LEU C 1 39 ? 2.825 -9.500 17.699 1.00 15.25 39 LEU C N 1
ATOM 2002 C CA . LEU C 1 39 ? 2.245 -10.061 18.944 1.00 17.47 39 LEU C CA 1
ATOM 2003 C C . LEU C 1 39 ? 1.780 -11.515 18.757 1.00 18.32 39 LEU C C 1
ATOM 2004 O O . LEU C 1 39 ? 1.869 -12.314 19.693 1.00 21.38 39 LEU C O 1
ATOM 2011 N N . ASP C 1 40 ? 1.395 -11.874 17.531 1.00 19.35 40 ASP C N 1
ATOM 2012 C CA . ASP C 1 40 ? 0.857 -13.203 17.171 1.00 21.72 40 ASP C CA 1
ATOM 2013 C C . ASP C 1 40 ? 1.286 -13.434 15.721 1.00 21.84 40 ASP C C 1
ATOM 2014 O O . ASP C 1 40 ? 0.729 -12.836 14.815 1.00 22.30 40 ASP C O 1
ATOM 2019 N N . GLU C 1 41 ? 2.302 -14.257 15.534 1.00 21.18 41 GLU C N 1
ATOM 2020 C CA . GLU C 1 41 ? 2.843 -14.478 14.180 1.00 22.20 41 GLU C CA 1
ATOM 2021 C C . GLU C 1 41 ? 1.788 -14.947 13.166 1.00 21.80 41 GLU C C 1
ATOM 2022 O O . GLU C 1 41 ? 1.738 -14.447 12.032 1.00 21.21 41 GLU C O 1
ATOM 2028 N N . GLN C 1 42 ? 0.983 -15.942 13.563 1.00 24.40 42 GLN C N 1
ATOM 2029 C CA . GLN C 1 42 ? 0.038 -16.567 12.641 1.00 26.00 42 GLN C CA 1
ATOM 2030 C C . GLN C 1 42 ? -0.986 -15.537 12.200 1.00 24.55 42 GLN C C 1
ATOM 2031 O O . GLN C 1 42 ? -1.291 -15.418 11.019 1.00 22.93 42 GLN C O 1
ATOM 2037 N N . ARG C 1 43 ? -1.487 -14.740 13.133 1.00 24.05 43 ARG C N 1
ATOM 2038 C CA . ARG C 1 43 ? -2.477 -13.731 12.749 1.00 21.32 43 ARG C CA 1
ATOM 2039 C C . ARG C 1 43 ? -1.894 -12.583 11.906 1.00 20.50 43 ARG C C 1
ATOM 2040 O O . ARG C 1 43 ? -2.511 -12.073 10.960 1.00 21.79 43 ARG C O 1
ATOM 2048 N N . PHE C 1 44 ? -0.677 -12.160 12.266 1.00 17.80 44 PHE C N 1
ATOM 2049 C CA . PHE C 1 44 ? 0.001 -11.136 11.501 1.00 16.19 44 PHE C CA 1
ATOM 2050 C C . PHE C 1 44 ? 0.199 -11.557 10.025 1.00 14.99 44 PHE C C 1
ATOM 2051 O O . PHE C 1 44 ? -0.029 -10.799 9.103 1.00 15.52 44 PHE C O 1
ATOM 2059 N N . ALA C 1 45 ? 0.660 -12.801 9.876 1.00 15.79 45 ALA C N 1
ATOM 2060 C CA . ALA C 1 45 ? 0.955 -13.298 8.515 1.00 16.81 45 ALA C CA 1
ATOM 2061 C C . ALA C 1 45 ? -0.328 -13.446 7.685 1.00 17.27 45 ALA C C 1
ATOM 2062 O O . ALA C 1 45 ? -0.321 -13.174 6.490 1.00 17.28 45 ALA C O 1
ATOM 2064 N N . LYS C 1 46 ? -1.404 -13.867 8.328 1.00 18.50 46 LYS C N 1
ATOM 2065 C CA . LYS C 1 46 ? -2.680 -14.112 7.633 1.00 20.82 46 LYS C CA 1
ATOM 2066 C C . LYS C 1 46 ? -3.385 -12.808 7.275 1.00 23.72 46 LYS C C 1
ATOM 2067 O O . LYS C 1 46 ? -3.969 -12.686 6.187 1.00 24.29 46 LYS C O 1
ATOM 2073 N N . GLU C 1 47 ? -3.328 -11.815 8.171 1.00 22.48 47 GLU C N 1
ATOM 2074 C CA . GLU C 1 47 ? -4.122 -10.603 7.961 1.00 25.25 47 GLU C CA 1
ATOM 2075 C C . GLU C 1 47 ? -3.325 -9.351 7.572 1.00 23.92 47 GLU C C 1
ATOM 2076 O O 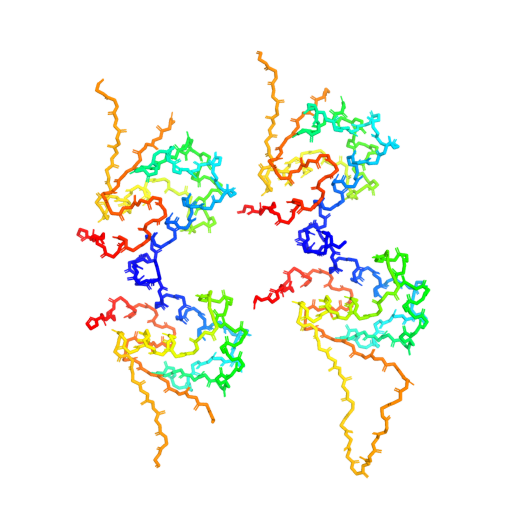. GLU C 1 47 ? -3.732 -8.557 6.714 1.00 29.00 47 GLU C O 1
ATOM 2082 N N . ILE C 1 48 ? -2.170 -9.164 8.199 1.00 17.68 48 ILE C N 1
ATOM 2083 C CA . ILE C 1 48 ? -1.434 -7.932 7.954 1.00 15.72 48 ILE C CA 1
ATOM 2084 C C . ILE C 1 48 ? -0.503 -7.985 6.740 1.00 14.20 48 ILE C C 1
ATOM 2085 O O . ILE C 1 48 ? -0.411 -7.060 5.942 1.00 15.99 48 ILE C O 1
ATOM 2090 N N . LEU C 1 49 ? 0.250 -9.076 6.655 1.00 14.46 49 LEU C N 1
ATOM 2091 C CA . LEU C 1 49 ? 1.186 -9.197 5.519 1.00 15.21 49 LEU C CA 1
ATOM 2092 C C . LEU C 1 49 ? 0.488 -9.067 4.147 1.00 15.45 49 LEU C C 1
ATOM 2093 O O . LEU C 1 49 ? 0.996 -8.373 3.336 1.00 17.39 49 LEU C O 1
ATOM 2098 N N . PRO C 1 50 ? -0.712 -9.648 3.961 1.00 15.56 50 PRO C N 1
ATOM 2099 C CA . PRO C 1 50 ? -1.348 -9.461 2.650 1.00 18.12 50 PRO C CA 1
ATOM 2100 C C . PRO C 1 50 ? -1.674 -8.000 2.367 1.00 19.96 50 PRO C C 1
ATOM 2101 O O . PRO C 1 50 ? -1.413 -7.517 1.273 1.00 20.57 50 PRO C O 1
ATOM 2105 N N . LYS C 1 51 ? -2.240 -7.296 3.353 1.00 17.98 51 LYS C N 1
ATOM 2106 C CA . LYS C 1 51 ? -2.619 -5.918 3.123 1.00 21.86 51 LYS C CA 1
ATOM 2107 C C . LYS C 1 51 ? -1.405 -5.069 2.811 1.00 21.64 51 LYS C C 1
ATOM 2108 O O . LYS C 1 51 ? -1.382 -4.266 1.861 1.00 26.83 51 LYS C O 1
ATOM 2114 N N . TYR C 1 52 ? -0.348 -5.262 3.596 1.00 18.85 52 TYR C N 1
ATOM 2115 C CA . TYR C 1 52 ? 0.774 -4.339 3.554 1.00 20.18 52 TYR C CA 1
ATOM 2116 C C . TYR C 1 52 ? 1.898 -4.761 2.623 1.00 19.24 52 TYR C C 1
ATOM 2117 O O . TYR C 1 52 ? 2.622 -3.897 2.125 1.00 24.13 52 TYR C O 1
ATOM 2126 N N . PHE C 1 53 ? 2.071 -6.063 2.389 1.00 19.65 53 PHE C N 1
ATOM 2127 C CA . PHE C 1 53 ? 3.213 -6.535 1.602 1.00 20.62 53 PHE C CA 1
ATOM 2128 C C . PHE C 1 53 ? 2.799 -7.527 0.512 1.00 20.56 53 PHE C C 1
ATOM 2129 O O . PHE C 1 53 ? 3.647 -8.018 -0.243 1.00 23.38 53 PHE C O 1
ATOM 2137 N N . LYS C 1 54 ? 1.499 -7.827 0.403 1.00 21.11 54 LYS C N 1
ATOM 2138 C CA . LYS C 1 54 ? 0.957 -8.589 -0.737 1.00 20.33 54 LYS C CA 1
ATOM 2139 C C . LYS C 1 54 ? 1.364 -10.058 -0.759 1.00 18.96 54 LYS C C 1
ATOM 2140 O O . LYS C 1 54 ? 1.402 -10.674 -1.804 1.00 22.12 54 LYS C O 1
ATOM 2146 N N . HIS C 1 55 ? 1.588 -10.650 0.392 1.00 17.69 55 HIS C N 1
ATOM 2147 C CA . HIS C 1 55 ? 1.796 -12.086 0.496 1.00 17.27 55 HIS C CA 1
ATOM 2148 C C . HIS C 1 55 ? 1.457 -12.448 1.925 1.00 15.17 55 HIS C C 1
ATOM 2149 O O . HIS C 1 55 ? 1.275 -11.537 2.764 1.00 16.67 55 HIS C O 1
ATOM 2156 N N . ASN C 1 56 ? 1.411 -13.719 2.285 1.00 16.17 56 ASN C N 1
ATOM 2157 C CA . ASN C 1 56 ? 1.082 -14.123 3.652 1.00 16.80 56 ASN C CA 1
ATOM 2158 C C . ASN C 1 56 ? 2.178 -14.999 4.281 1.00 15.31 56 ASN C C 1
ATOM 2159 O O . ASN C 1 56 ? 1.881 -15.801 5.165 1.00 18.39 56 ASN C O 1
ATOM 2164 N N . ASN C 1 57 ? 3.378 -14.893 3.727 1.00 17.95 57 ASN C N 1
ATOM 2165 C CA . ASN C 1 57 ? 4.467 -15.791 4.140 1.00 16.34 57 ASN C CA 1
ATOM 2166 C C . ASN C 1 57 ? 5.417 -15.152 5.186 1.00 14.65 57 ASN C C 1
ATOM 2167 O O . ASN C 1 57 ? 6.283 -14.367 4.824 1.00 15.70 57 ASN C O 1
ATOM 2174 N N . MET C 1 58 ? 5.240 -15.518 6.442 1.00 15.99 58 MET C N 1
ATOM 2175 C CA . MET C 1 58 ? 6.081 -14.946 7.520 1.00 15.35 58 MET C CA 1
ATOM 2176 C C . MET C 1 58 ? 7.546 -15.180 7.260 1.00 14.54 58 MET C C 1
ATOM 2177 O O . MET C 1 58 ? 8.358 -14.293 7.464 1.00 14.80 58 MET C O 1
ATOM 2182 N N . ALA C 1 59 ? 7.906 -16.344 6.731 1.00 15.09 59 ALA C N 1
ATOM 2183 C CA . ALA C 1 59 ? 9.299 -16.646 6.529 1.00 15.72 59 ALA C CA 1
ATOM 2184 C C . ALA C 1 59 ? 9.903 -15.693 5.530 1.00 13.30 59 ALA C C 1
ATOM 2185 O O . ALA C 1 59 ? 11.075 -15.296 5.664 1.00 15.79 59 ALA C O 1
ATOM 2187 N N . SER C 1 60 ? 9.130 -15.283 4.502 1.00 14.36 60 SER C N 1
ATOM 2188 C CA . SER C 1 60 ? 9.660 -14.341 3.531 1.00 14.18 60 SER C CA 1
ATOM 2189 C C . SER C 1 60 ? 9.851 -12.932 4.164 1.00 13.92 60 SER C C 1
ATOM 2190 O O . SER C 1 60 ? 10.848 -12.275 3.914 1.00 15.44 60 SER C O 1
ATOM 2194 N N . PHE C 1 61 ? 8.912 -12.512 4.980 1.00 12.92 61 PHE C N 1
ATOM 2195 C CA . PHE C 1 61 ? 9.061 -11.238 5.719 1.00 13.12 61 PHE C CA 1
ATOM 2196 C C . PHE C 1 61 ? 10.334 -11.236 6.587 1.00 11.89 61 PHE C C 1
ATOM 2197 O O . PHE C 1 61 ? 11.113 -10.301 6.545 1.00 12.03 61 PHE C O 1
ATOM 2205 N N . VAL C 1 62 ? 10.549 -12.332 7.303 1.00 12.28 62 VAL C N 1
ATOM 2206 C CA . VAL C 1 62 ? 11.707 -12.422 8.207 1.00 12.15 62 VAL C CA 1
ATOM 2207 C C . VAL C 1 62 ? 13.017 -12.466 7.410 1.00 12.84 62 VAL C C 1
ATOM 2208 O O . VAL C 1 62 ? 14.017 -11.858 7.776 1.00 13.20 62 VAL C O 1
ATOM 2212 N N . ARG C 1 63 ? 13.003 -13.119 6.235 1.00 13.67 63 ARG C N 1
ATOM 2213 C CA . ARG C 1 63 ? 14.149 -13.098 5.342 1.00 16.66 63 ARG C CA 1
ATOM 2214 C C . ARG C 1 63 ? 14.498 -11.678 4.948 1.00 14.31 63 ARG C C 1
ATOM 2215 O O . ARG C 1 63 ? 15.653 -11.297 4.889 1.00 15.52 63 ARG C O 1
ATOM 2223 N N . GLN C 1 64 ? 13.481 -10.879 4.665 1.00 14.01 64 GLN C N 1
ATOM 2224 C CA . GLN C 1 64 ? 13.729 -9.482 4.292 1.00 14.80 64 GLN C CA 1
ATOM 2225 C C . GLN C 1 64 ? 14.307 -8.672 5.469 1.00 13.29 64 GLN C C 1
ATOM 2226 O O . GLN C 1 64 ? 15.254 -7.874 5.318 1.00 15.05 64 GLN C O 1
ATOM 2232 N N . LEU C 1 65 ? 13.760 -8.887 6.671 1.00 11.93 65 LEU C N 1
ATOM 2233 C CA . LEU C 1 65 ? 14.345 -8.256 7.881 1.00 10.93 65 LEU C CA 1
ATOM 2234 C C . LEU C 1 65 ? 15.835 -8.595 7.971 1.00 12.22 65 LEU C C 1
ATOM 2235 O O . LEU C 1 65 ? 16.653 -7.726 8.241 1.00 13.05 65 LEU C O 1
ATOM 2240 N N . ASN C 1 66 ? 16.183 -9.868 7.746 1.00 12.77 66 ASN C N 1
ATOM 2241 C CA . ASN C 1 66 ? 17.612 -10.229 7.838 1.00 13.92 66 ASN C CA 1
ATOM 2242 C C . ASN C 1 66 ? 18.485 -9.549 6.772 1.00 15.63 66 ASN C C 1
ATOM 2243 O O . ASN C 1 66 ? 19.625 -9.144 7.052 1.00 16.79 66 ASN C O 1
ATOM 2248 N N . MET C 1 67 ? 17.898 -9.360 5.612 1.00 16.39 67 MET C N 1
ATOM 2249 C CA . MET C 1 67 ? 18.641 -8.670 4.536 1.00 19.06 67 MET C CA 1
ATOM 2250 C C . MET C 1 67 ? 19.056 -7.248 4.891 1.00 17.52 67 MET C C 1
ATOM 2251 O O . MET C 1 67 ? 20.041 -6.704 4.381 1.00 21.96 67 MET C O 1
ATOM 2256 N N . TYR C 1 68 ? 18.306 -6.610 5.788 1.00 15.61 68 TYR C N 1
ATOM 2257 C CA . TYR C 1 68 ? 18.614 -5.268 6.211 1.00 15.82 68 TYR C CA 1
ATOM 2258 C C . TYR C 1 68 ? 19.295 -5.215 7.559 1.00 16.13 68 TYR C C 1
ATOM 2259 O O . TYR C 1 68 ? 19.515 -4.122 8.077 1.00 17.99 68 TYR C O 1
ATOM 2268 N N . GLY C 1 69 ? 19.670 -6.358 8.101 1.00 14.47 69 GLY C N 1
ATOM 2269 C CA . GLY C 1 69 ? 20.452 -6.367 9.314 1.00 14.58 69 GLY C CA 1
ATOM 2270 C C . GLY C 1 69 ? 19.643 -6.339 10.584 1.00 12.82 69 GLY C C 1
ATOM 2271 O O . GLY C 1 69 ? 20.209 -6.115 11.642 1.00 15.18 69 GLY C O 1
ATOM 2272 N N . PHE C 1 70 ? 18.313 -6.490 10.519 1.00 11.98 70 PHE C N 1
ATOM 2273 C CA . PHE C 1 70 ? 17.562 -6.638 11.767 1.00 10.80 70 PHE C CA 1
ATOM 2274 C C . PHE C 1 70 ? 18.010 -7.874 12.496 1.00 11.05 70 PHE C C 1
ATOM 2275 O O . PHE C 1 70 ? 18.384 -8.871 11.864 1.00 12.07 70 PHE C O 1
ATOM 2283 N N . ARG C 1 71 ? 17.965 -7.827 13.817 1.00 10.95 71 ARG C N 1
ATOM 2284 C CA . ARG C 1 71 ? 18.220 -9.002 14.642 1.00 10.67 71 ARG C CA 1
ATOM 2285 C C . ARG C 1 71 ? 17.018 -9.335 15.490 1.00 10.62 71 ARG C C 1
ATOM 2286 O O . ARG C 1 71 ? 16.056 -8.532 15.561 1.00 11.93 71 ARG C O 1
ATOM 2294 N N . LYS C 1 72 ? 16.994 -10.486 16.118 1.00 11.18 72 LYS C N 1
ATOM 2295 C CA . LYS C 1 72 ? 15.906 -10.939 16.952 1.00 12.76 72 LYS C CA 1
ATOM 2296 C C . LYS C 1 72 ? 16.261 -10.766 18.412 1.00 11.16 72 LYS C C 1
ATOM 2297 O O . LYS C 1 72 ? 17.421 -10.919 18.837 1.00 13.25 72 LYS C O 1
ATOM 2303 N N . VAL C 1 73 ? 15.290 -10.426 19.206 1.00 11.61 73 VAL C N 1
ATOM 2304 C CA . VAL C 1 73 ? 15.442 -10.259 20.652 1.00 12.18 73 VAL C CA 1
ATOM 2305 C C . VAL C 1 73 ? 14.664 -11.390 21.337 1.00 13.57 73 VAL C C 1
ATOM 2306 O O . VAL C 1 73 ? 13.440 -11.538 21.096 1.00 14.87 73 VAL C O 1
ATOM 2310 N N . VAL C 1 74 ? 15.353 -12.242 22.106 1.00 12.83 74 VAL C N 1
ATOM 2311 C CA . VAL C 1 74 ? 14.759 -13.477 22.624 1.00 13.79 74 VAL C CA 1
ATOM 2312 C C . VAL C 1 74 ? 14.949 -13.578 24.119 1.00 15.57 74 VAL C C 1
ATOM 2313 O O . VAL C 1 74 ? 15.848 -12.964 24.731 1.00 14.17 74 VAL C O 1
ATOM 2317 N N . HIS C 1 75 ? 14.098 -14.371 24.746 1.00 19.22 75 HIS C N 1
ATOM 2318 C CA . HIS C 1 75 ? 14.169 -14.558 26.183 1.00 22.73 75 HIS C CA 1
ATOM 2319 C C . HIS C 1 75 ? 15.370 -15.357 26.502 1.00 23.78 75 HIS C C 1
ATOM 2320 O O . HIS C 1 75 ? 15.914 -16.104 25.699 1.00 26.63 75 HIS C O 1
ATOM 2327 N N . ILE C 1 76 ? 15.836 -15.134 27.718 1.00 23.26 76 ILE C N 1
ATOM 2328 C CA . ILE C 1 76 ? 16.849 -15.945 28.314 1.00 29.75 76 ILE C CA 1
ATOM 2329 C C . ILE C 1 76 ? 16.297 -17.312 28.716 1.00 38.21 76 ILE C C 1
ATOM 2330 O O . ILE C 1 76 ? 16.742 -18.344 28.201 1.00 42.23 76 ILE C O 1
ATOM 2335 N N . GLY C 1 87 ? 4.966 -17.601 21.214 1.00 37.77 87 GLY C N 1
ATOM 2336 C CA . GLY C 1 87 ? 4.764 -16.269 21.768 1.00 35.66 87 GLY C CA 1
ATOM 2337 C C . GLY C 1 87 ? 5.114 -15.134 20.811 1.00 31.50 87 GLY C C 1
ATOM 2338 O O . GLY C 1 87 ? 5.313 -15.375 19.617 1.00 32.16 87 GLY C O 1
ATOM 2339 N N . PRO C 1 88 ? 5.178 -13.900 21.326 1.00 28.52 88 PRO C N 1
ATOM 2340 C CA . PRO C 1 88 ? 5.484 -12.760 20.443 1.00 24.69 88 PRO C CA 1
ATOM 2341 C C . PRO C 1 88 ? 6.936 -12.809 19.970 1.00 22.38 88 PRO C C 1
ATOM 2342 O O . PRO C 1 88 ? 7.807 -13.276 20.717 1.00 25.91 88 PRO C O 1
ATOM 2346 N N . VAL C 1 89 ? 7.183 -12.363 18.756 1.00 16.38 89 VAL C N 1
ATOM 2347 C CA . VAL C 1 89 ? 8.545 -12.273 18.251 1.00 15.07 89 VAL C CA 1
ATOM 2348 C C . VAL C 1 89 ? 8.911 -10.817 18.181 1.00 13.92 89 VAL C C 1
ATOM 2349 O O . VAL C 1 89 ? 8.101 -9.951 17.826 1.00 17.58 89 VAL C O 1
ATOM 2355 N N . GLU C 1 90 ? 10.159 -10.525 18.526 1.00 13.90 90 GLU C N 1
ATOM 2356 C CA . GLU C 1 90 ? 10.658 -9.177 18.645 1.00 13.25 90 GLU C CA 1
ATOM 2357 C C . GLU C 1 90 ? 11.860 -9.001 17.771 1.00 12.18 90 GLU C C 1
ATOM 2358 O O . GLU C 1 90 ? 12.771 -9.871 17.770 1.00 12.65 90 GLU C O 1
ATOM 2364 N N . PHE C 1 91 ? 11.893 -7.931 16.996 1.00 11.47 91 PHE C N 1
ATOM 2365 C CA . PHE C 1 91 ? 13.011 -7.628 16.103 1.00 10.42 91 PHE C CA 1
ATOM 2366 C C . PHE C 1 91 ? 13.510 -6.234 16.351 1.00 10.36 91 PHE C C 1
ATOM 2367 O O . PHE C 1 91 ? 12.776 -5.378 16.872 1.00 11.56 91 PHE C O 1
ATOM 2375 N N . GLN C 1 92 ? 14.734 -5.947 15.966 1.00 10.60 92 GLN C N 1
ATOM 2376 C CA . GLN C 1 92 ? 15.286 -4.620 16.179 1.00 12.23 92 GLN C CA 1
ATOM 2377 C C . GLN C 1 92 ? 16.383 -4.298 15.190 1.00 11.45 92 GLN C C 1
ATOM 2378 O O . GLN C 1 92 ? 17.108 -5.203 14.680 1.00 12.30 92 GLN C O 1
ATOM 2389 N N . HIS C 1 93 ? 16.507 -3.014 14.882 1.00 10.96 93 HIS C N 1
ATOM 2390 C CA . HIS C 1 93 ? 17.621 -2.492 14.099 1.00 11.17 93 HIS C CA 1
ATOM 2391 C C . HIS C 1 93 ? 17.945 -1.143 14.734 1.00 11.97 93 HIS C C 1
ATOM 2392 O O . HIS C 1 93 ? 17.051 -0.390 15.060 1.00 12.17 93 HIS C O 1
ATOM 2399 N N . PRO C 1 94 ? 19.245 -0.802 14.898 1.00 13.46 94 PRO C N 1
ATOM 2400 C CA . PRO C 1 94 ? 19.569 0.469 15.546 1.00 14.14 94 PRO C CA 1
ATOM 2401 C C . PRO C 1 94 ? 19.022 1.695 14.835 1.00 14.37 94 PRO C C 1
ATOM 2402 O O . PRO C 1 94 ? 18.880 2.733 15.524 1.00 16.82 94 PRO C O 1
ATOM 2406 N N . TYR C 1 95 ? 18.713 1.611 13.547 1.00 13.43 95 TYR C N 1
ATOM 2407 C CA . TYR C 1 95 ? 18.223 2.755 12.792 1.00 14.94 95 TYR C CA 1
ATOM 2408 C C . TYR C 1 95 ? 16.702 2.635 12.468 1.00 13.22 95 TYR C C 1
ATOM 2409 O O . TYR C 1 95 ? 16.203 3.365 11.633 1.00 14.30 95 TYR C O 1
ATOM 2418 N N . PHE C 1 96 ? 16.003 1.769 13.202 1.00 12.58 96 PHE C N 1
ATOM 2419 C CA . PHE C 1 96 ? 14.558 1.553 12.998 1.00 11.87 96 PHE C CA 1
ATOM 2420 C C . PHE C 1 96 ? 13.928 1.853 14.324 1.00 12.70 96 PHE C C 1
ATOM 2421 O O . PHE C 1 96 ? 13.908 1.008 15.224 1.00 13.30 96 PHE C O 1
ATOM 2429 N N . LYS C 1 97 ? 13.447 3.095 14.529 1.00 13.02 97 LYS C N 1
ATOM 2430 C CA . LYS C 1 97 ? 13.004 3.530 15.858 1.00 15.40 97 LYS C CA 1
ATOM 2431 C C . LYS C 1 97 ? 11.749 4.390 15.801 1.00 14.12 97 LYS C C 1
ATOM 2432 O O . LYS C 1 97 ? 11.535 5.109 14.852 1.00 15.34 97 LYS C O 1
ATOM 2438 N N . GLN C 1 98 ? 10.958 4.281 16.849 1.00 14.54 98 GLN C N 1
ATOM 2439 C CA . GLN C 1 98 ? 9.710 5.055 16.950 1.00 16.43 98 GLN C CA 1
ATOM 2440 C C . GLN C 1 98 ? 9.920 6.574 16.775 1.00 17.59 98 GLN C C 1
ATOM 2441 O O . GLN C 1 98 ? 10.825 7.162 17.389 1.00 18.06 98 GLN C O 1
ATOM 2447 N N . GLY C 1 99 ? 9.133 7.166 15.895 1.00 18.31 99 GLY C N 1
ATOM 2448 C CA . GLY C 1 99 ? 9.161 8.589 15.631 1.00 20.75 99 GLY C CA 1
ATOM 2449 C C . GLY C 1 99 ? 10.418 9.095 14.961 1.00 20.64 99 GLY C C 1
ATOM 2450 O O . GLY C 1 99 ? 10.571 10.309 14.820 1.00 26.39 99 GLY C O 1
ATOM 2451 N N . GLN C 1 100 ? 11.312 8.204 14.529 1.00 19.28 100 GLN C N 1
ATOM 2452 C CA . GLN C 1 100 ? 12.567 8.671 13.954 1.00 19.10 100 GLN C CA 1
ATOM 2453 C C . GLN C 1 100 ? 12.803 8.111 12.568 1.00 19.58 100 GLN C C 1
ATOM 2454 O O . GLN C 1 100 ? 13.853 7.496 12.272 1.00 20.12 100 GLN C O 1
ATOM 2460 N N . ASP C 1 101 ? 11.862 8.375 11.666 1.00 20.21 101 ASP C N 1
ATOM 2461 C CA . ASP C 1 101 ? 12.031 7.906 10.305 1.00 20.59 101 ASP C CA 1
ATOM 2462 C C . ASP C 1 101 ? 13.153 8.651 9.570 1.00 21.61 101 ASP C C 1
ATOM 2463 O O . ASP C 1 101 ? 13.555 8.198 8.532 1.00 22.17 101 ASP C O 1
ATOM 2468 N N . ASP C 1 102 ? 13.695 9.720 10.172 1.00 21.57 102 ASP C N 1
ATOM 2469 C CA . ASP C 1 102 ? 14.952 10.355 9.705 1.00 22.96 102 ASP C CA 1
ATOM 2470 C C . ASP C 1 102 ? 16.136 9.378 9.645 1.00 21.07 102 ASP C C 1
ATOM 2471 O O . ASP C 1 102 ? 17.099 9.587 8.914 1.00 25.44 102 ASP C O 1
ATOM 2476 N N . LEU C 1 103 ? 16.039 8.281 10.378 1.00 19.35 103 LEU C N 1
ATOM 2477 C CA . LEU C 1 103 ? 17.107 7.292 10.417 1.00 19.00 103 LEU C CA 1
ATOM 2478 C C . LEU C 1 103 ? 17.015 6.212 9.373 1.00 17.43 103 LEU C C 1
ATOM 2479 O O . LEU C 1 103 ? 18.001 5.506 9.156 1.00 18.54 103 LEU C O 1
ATOM 2484 N N . LEU C 1 104 ? 15.844 6.048 8.735 1.00 17.50 104 LEU C N 1
ATOM 2485 C CA . LEU C 1 104 ? 15.667 4.900 7.810 1.00 16.81 104 LEU C CA 1
ATOM 2486 C C . LEU C 1 104 ? 16.669 4.913 6.670 1.00 18.77 104 LEU C C 1
ATOM 2487 O O . LEU C 1 104 ? 17.054 3.855 6.163 1.00 19.88 104 LEU C O 1
ATOM 2492 N N . GLU C 1 105 ? 17.086 6.118 6.276 1.00 21.30 105 GLU C N 1
ATOM 2493 C CA . GLU C 1 105 ? 18.005 6.273 5.170 1.00 25.90 105 GLU C CA 1
ATOM 2494 C C . GLU C 1 105 ? 19.371 5.668 5.511 1.00 26.77 105 GLU C C 1
ATOM 2495 O O . GLU C 1 105 ? 20.171 5.457 4.595 1.00 31.62 105 GLU C O 1
ATOM 2501 N N . ASN C 1 106 ? 19.652 5.396 6.791 1.00 24.91 106 ASN C N 1
ATOM 2502 C CA . ASN C 1 106 ? 20.939 4.812 7.212 1.00 25.66 106 ASN C CA 1
ATOM 2503 C C . ASN C 1 106 ? 20.978 3.294 7.106 1.00 23.65 106 ASN C C 1
ATOM 2504 O O . ASN C 1 106 ? 22.019 2.673 7.293 1.00 27.19 106 ASN C O 1
ATOM 2509 N N . ILE C 1 107 ? 19.824 2.676 6.892 1.00 20.77 107 ILE C N 1
ATOM 2510 C CA . ILE C 1 107 ? 19.750 1.220 6.908 1.00 18.58 107 ILE C CA 1
ATOM 2511 C C . ILE C 1 107 ? 20.271 0.661 5.596 1.00 21.31 107 ILE C C 1
ATOM 2512 O O . ILE C 1 107 ? 19.862 1.082 4.511 1.00 25.81 107 ILE C O 1
ATOM 2517 N N . LYS C 1 108 ? 21.201 -0.280 5.697 1.00 19.28 108 LYS C N 1
ATOM 2518 C CA . LYS C 1 108 ? 21.868 -0.817 4.516 1.00 23.29 108 LYS C CA 1
ATOM 2519 C C . LYS C 1 108 ? 21.582 -2.279 4.308 1.00 22.82 108 LYS C C 1
ATOM 2520 O O . LYS C 1 108 ? 21.301 -3.016 5.267 1.00 23.47 108 LYS C O 1
ATOM 2526 N N . ARG C 1 109 ? 21.639 -2.724 3.059 1.00 25.51 109 ARG C N 1
ATOM 2527 C CA . ARG C 1 109 ? 21.391 -4.105 2.735 1.00 27.15 109 ARG C CA 1
ATOM 2528 C C . ARG C 1 109 ? 22.691 -4.889 2.738 1.00 28.59 109 ARG C C 1
ATOM 2529 O O . ARG C 1 109 ? 23.745 -4.354 2.380 1.00 29.83 109 ARG C O 1
ATOM 2537 N N . LYS C 1 110 ? 22.615 -6.156 3.119 1.00 27.83 110 LYS C N 1
ATOM 2538 C CA . LYS C 1 110 ? 23.801 -7.023 3.139 1.00 28.66 110 LYS C CA 1
ATOM 2539 C C . LYS C 1 110 ? 24.250 -7.413 1.735 1.00 34.71 110 LYS C C 1
ATOM 2540 O O . LYS C 1 110 ? 23.417 -7.572 0.844 1.00 36.28 110 LYS C O 1
ATOM 2546 N N . HIS D 1 4 ? -22.674 8.040 1.730 1.00 33.77 4 HIS D N 1
ATOM 2547 C CA . HIS D 1 4 ? -22.566 6.637 1.346 1.00 31.62 4 HIS D CA 1
ATOM 2548 C C . HIS D 1 4 ? -21.992 6.419 -0.043 1.00 29.09 4 HIS D C 1
ATOM 2549 O O . HIS D 1 4 ? -21.765 5.278 -0.437 1.00 25.82 4 HIS D O 1
ATOM 2556 N N . HIS D 1 5 ? -21.791 7.489 -0.804 1.00 26.14 5 HIS D N 1
ATOM 2557 C CA . HIS D 1 5 ? -21.517 7.304 -2.238 1.00 26.98 5 HIS D CA 1
ATOM 2558 C C . HIS D 1 5 ? -20.256 6.506 -2.512 1.00 20.17 5 HIS D C 1
ATOM 2559 O O . HIS D 1 5 ? -20.227 5.722 -3.476 1.00 20.02 5 HIS D O 1
ATOM 2566 N N . HIS D 1 6 ? -19.229 6.637 -1.691 1.00 20.40 6 HIS D N 1
ATOM 2567 C CA . HIS D 1 6 ? -17.994 5.944 -1.952 1.00 23.27 6 HIS D CA 1
ATOM 2568 C C . HIS D 1 6 ? -17.820 4.688 -1.117 1.00 20.18 6 HIS D C 1
ATOM 2569 O O . HIS D 1 6 ? -16.836 4.000 -1.203 1.00 27.44 6 HIS D O 1
ATOM 2576 N N . VAL D 1 7 ? -18.836 4.385 -0.332 1.00 17.16 7 VAL D N 1
ATOM 2577 C CA . VAL D 1 7 ? -18.832 3.211 0.561 1.00 16.81 7 VAL D CA 1
ATOM 2578 C C . VAL D 1 7 ? -19.238 1.966 -0.239 1.00 15.78 7 VAL D C 1
ATOM 2579 O O . VAL D 1 7 ? -20.147 2.047 -1.048 1.00 16.09 7 VAL D O 1
ATOM 2583 N N . PRO D 1 8 ? -18.579 0.813 -0.018 1.00 14.66 8 PRO D N 1
ATOM 2584 C CA . PRO D 1 8 ? -19.028 -0.418 -0.684 1.00 15.26 8 PRO D CA 1
ATOM 2585 C C . PRO D 1 8 ? -20.524 -0.605 -0.532 1.00 13.73 8 PRO D C 1
ATOM 2586 O O . PRO D 1 8 ? -21.113 -0.429 0.583 1.00 14.33 8 PRO D O 1
ATOM 2590 N N . ALA D 1 9 ? -21.182 -1.021 -1.579 1.00 13.97 9 ALA D N 1
ATOM 2591 C CA . ALA D 1 9 ? -22.631 -1.106 -1.567 1.00 13.85 9 ALA D CA 1
ATOM 2592 C C . ALA D 1 9 ? 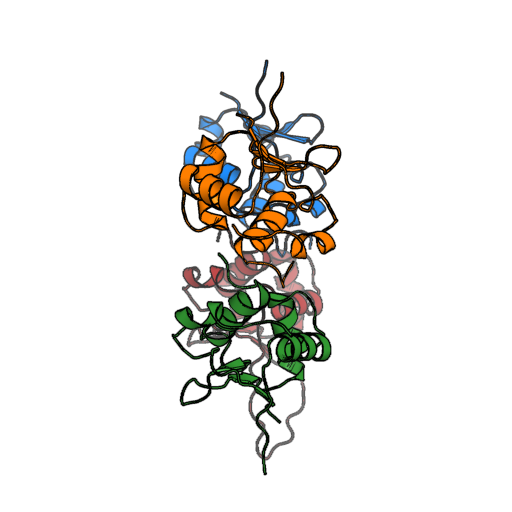-23.148 -2.073 -0.490 1.00 13.27 9 ALA D C 1
ATOM 2593 O O . ALA D 1 9 ? -24.199 -1.804 0.115 1.00 14.47 9 ALA D O 1
ATOM 2595 N N . PHE D 1 10 ? -22.432 -3.160 -0.202 1.00 13.76 10 PHE D N 1
ATOM 2596 C CA . PHE D 1 10 ? -22.876 -4.041 0.874 1.00 12.43 10 PHE D CA 1
ATOM 2597 C C . PHE D 1 10 ? -22.995 -3.268 2.193 1.00 11.42 10 PHE D C 1
ATOM 2598 O O . PHE D 1 10 ? -24.002 -3.428 2.934 1.00 13.21 10 PHE D O 1
ATOM 2606 N N . LEU D 1 11 ? -22.015 -2.461 2.521 1.00 11.83 11 LEU D N 1
ATOM 2607 C CA . LEU D 1 11 ? -22.014 -1.710 3.789 1.00 12.38 11 LEU D CA 1
ATOM 2608 C C . LEU D 1 11 ? -23.057 -0.612 3.805 1.00 11.49 11 LEU D C 1
ATOM 2609 O O . LEU D 1 11 ? -23.691 -0.389 4.849 1.00 12.29 11 LEU D O 1
ATOM 2614 N N . SER D 1 12 ? -23.295 0.061 2.673 1.00 12.61 12 SER D N 1
ATOM 2615 C CA . SER D 1 12 ? -24.319 1.069 2.602 1.00 13.31 12 SER D CA 1
ATOM 2616 C C . SER D 1 12 ? -25.660 0.438 2.868 1.00 12.73 12 SER D C 1
ATOM 2617 O O . SER D 1 12 ? -26.475 0.975 3.615 1.00 13.57 12 SER D O 1
ATOM 2620 N N . LYS D 1 13 ? -25.894 -0.683 2.228 1.00 11.89 13 LYS D N 1
ATOM 2621 C CA . LYS D 1 13 ? -27.135 -1.378 2.414 1.00 12.74 13 LYS D CA 1
ATOM 2622 C C . LYS D 1 13 ? -27.331 -1.922 3.827 1.00 11.03 13 LYS D C 1
ATOM 2623 O O . LYS D 1 13 ? -28.381 -1.825 4.359 1.00 12.27 13 LYS D O 1
ATOM 2629 N N . LEU D 1 14 ? -26.277 -2.474 4.379 1.00 11.46 14 LEU D N 1
ATOM 2630 C CA . LEU D 1 14 ? -26.295 -2.986 5.752 1.00 11.18 14 LEU D CA 1
ATOM 2631 C C . LEU D 1 14 ? -26.670 -1.857 6.730 1.00 11.06 14 LEU D C 1
ATOM 2632 O O . LEU D 1 14 ? -27.537 -2.019 7.590 1.00 11.05 14 LEU D O 1
ATOM 2637 N N . TRP D 1 15 ? -25.985 -0.718 6.598 1.00 11.34 15 TRP D N 1
ATOM 2638 C CA . TRP D 1 15 ? -26.257 0.393 7.496 1.00 11.25 15 TRP D CA 1
ATOM 2639 C C . TRP D 1 15 ? -27.717 0.830 7.388 1.00 13.08 15 TRP D C 1
ATOM 2640 O O . TRP D 1 15 ? -28.404 0.984 8.389 1.00 13.05 15 TRP D O 1
ATOM 2661 N N . THR D 1 16 ? -28.209 0.997 6.177 1.00 13.38 16 THR D N 1
ATOM 2662 C CA . THR D 1 16 ? -29.613 1.373 5.976 1.00 15.20 16 THR D CA 1
ATOM 2663 C C . THR D 1 16 ? -30.555 0.358 6.610 1.00 13.05 16 THR D C 1
ATOM 2664 O O . THR D 1 16 ? -31.547 0.729 7.274 1.00 13.52 16 THR D O 1
ATOM 2668 N N . LEU D 1 17 ? -30.287 -0.930 6.412 1.00 12.01 17 LEU D N 1
ATOM 2669 C CA . LEU D 1 17 ? -31.136 -1.993 6.957 1.00 11.99 17 LEU D CA 1
ATOM 2670 C C . LEU D 1 17 ? -31.166 -1.969 8.485 1.00 12.34 17 LEU D C 1
ATOM 2671 O O . LEU D 1 17 ? -32.225 -2.097 9.106 1.00 12.94 17 LEU D O 1
ATOM 2679 N N . VAL D 1 18 ? -29.992 -1.812 9.111 1.00 11.66 18 VAL D N 1
ATOM 2680 C CA . VAL D 1 18 ? -29.957 -1.781 10.577 1.00 10.79 18 VAL D CA 1
ATOM 2681 C C . VAL D 1 18 ? -30.649 -0.531 11.098 1.00 11.50 18 VAL D C 1
ATOM 2682 O O . VAL D 1 18 ? -31.430 -0.566 12.082 1.00 12.06 18 VAL D O 1
ATOM 2686 N N . GLU D 1 19 ? -30.442 0.607 10.434 1.00 12.11 19 GLU D N 1
ATOM 2687 C CA . GLU D 1 19 ? -31.081 1.871 10.835 1.00 13.80 19 GLU D CA 1
ATOM 2688 C C . GLU D 1 19 ? -32.591 1.901 10.705 1.00 15.11 19 GLU D C 1
ATOM 2689 O O . GLU D 1 19 ? -33.256 2.538 11.519 1.00 16.69 19 GLU D O 1
ATOM 2695 N N . GLU D 1 20 ? -33.134 1.273 9.680 1.00 14.15 20 GLU D N 1
ATOM 2696 C CA . GLU D 1 20 ? -34.569 1.313 9.348 1.00 17.41 20 GLU D CA 1
ATOM 2697 C C . GLU D 1 20 ? -35.461 0.859 10.458 1.00 15.51 20 GLU D C 1
ATOM 2698 O O . GLU D 1 20 ? -35.339 -0.242 10.892 1.00 15.82 20 GLU D O 1
ATOM 2704 N N . THR D 1 21 ? -36.391 1.705 10.901 1.00 15.26 21 THR D N 1
ATOM 2705 C CA . THR D 1 21 ? -37.200 1.257 12.042 1.00 16.30 21 THR D CA 1
ATOM 2706 C C . THR D 1 21 ? -38.114 0.110 11.651 1.00 15.96 21 THR D C 1
ATOM 2707 O O . THR D 1 21 ? -38.388 -0.747 12.499 1.00 16.11 21 THR D O 1
ATOM 2711 N N . HIS D 1 22 ? -38.537 0.043 10.388 1.00 17.07 22 HIS D N 1
ATOM 2712 C CA . HIS D 1 22 ? -39.524 -0.976 10.023 1.00 18.54 22 HIS D CA 1
ATOM 2713 C C . HIS D 1 22 ? -38.994 -2.375 9.974 1.00 16.83 22 HIS D C 1
ATOM 2714 O O . HIS D 1 22 ? -39.740 -3.307 9.749 1.00 20.12 22 HIS D O 1
ATOM 2721 N N . THR D 1 23 ? -37.687 -2.550 10.113 1.00 13.76 23 THR D N 1
ATOM 2722 C CA . THR D 1 23 ? -37.110 -3.909 10.192 1.00 13.65 23 THR D CA 1
ATOM 2723 C C . THR D 1 23 ? -36.598 -4.260 11.609 1.00 12.00 23 THR D C 1
ATOM 2724 O O . THR D 1 23 ? -35.990 -5.328 11.758 1.00 11.03 23 THR D O 1
ATOM 2728 N N . ASN D 1 24 ? -36.838 -3.388 12.598 1.00 11.89 24 ASN D N 1
ATOM 2729 C CA . ASN D 1 24 ? -36.277 -3.604 13.943 1.00 11.64 24 ASN D CA 1
ATOM 2730 C C . ASN D 1 24 ? -36.772 -4.878 14.623 1.00 12.14 24 ASN D C 1
ATOM 2731 O O . ASN D 1 24 ? -36.082 -5.346 15.526 1.00 12.64 24 ASN D O 1
ATOM 2736 N N . GLU D 1 25 ? -37.873 -5.445 14.186 1.00 12.10 25 GLU D N 1
ATOM 2737 C CA . GLU D 1 25 ? -38.380 -6.676 14.733 1.00 13.05 25 GLU D CA 1
ATOM 2738 C C . GLU D 1 25 ? -37.535 -7.874 14.266 1.00 13.22 25 GLU D C 1
ATOM 2739 O O . GLU D 1 25 ? -37.660 -8.924 14.783 1.00 15.34 25 GLU D O 1
ATOM 2745 N N . PHE D 1 26 ? -36.671 -7.641 13.285 1.00 11.88 26 PHE D N 1
ATOM 2746 C CA . PHE D 1 26 ? -35.764 -8.649 12.763 1.00 11.60 26 PHE D CA 1
ATOM 2747 C C . PHE D 1 26 ? -34.296 -8.353 13.050 1.00 10.99 26 PHE D C 1
ATOM 2748 O O . PHE D 1 26 ? -33.540 -9.270 13.350 1.00 12.06 26 PHE D O 1
ATOM 2756 N N . ILE D 1 27 ? -33.886 -7.113 12.836 1.00 10.76 27 ILE D N 1
ATOM 2757 C CA . ILE D 1 27 ? -32.468 -6.728 12.922 1.00 9.70 27 ILE D CA 1
ATOM 2758 C C . ILE D 1 27 ? -32.460 -5.313 13.470 1.00 9.82 27 ILE D C 1
ATOM 2759 O O . ILE D 1 27 ? -33.119 -4.417 12.922 1.00 10.69 27 ILE D O 1
ATOM 2764 N N . THR D 1 28 ? -31.730 -5.108 14.586 1.00 9.71 28 THR D N 1
ATOM 2765 C CA . THR D 1 28 ? -31.893 -3.870 15.343 1.00 10.50 28 THR D CA 1
ATOM 2766 C C . THR D 1 28 ? -30.545 -3.466 15.939 1.00 9.52 28 THR D C 1
ATOM 2767 O O . THR D 1 28 ? -29.779 -4.327 16.358 1.00 10.15 28 THR D O 1
ATOM 2771 N N . TRP D 1 29 ? -30.301 -2.171 16.052 1.00 9.13 29 TRP D N 1
ATOM 2772 C CA . TRP D 1 29 ? -29.258 -1.682 16.949 1.00 9.76 29 TRP D CA 1
ATOM 2773 C C . TRP D 1 29 ? -29.535 -2.138 18.359 1.00 9.68 29 TRP D C 1
ATOM 2774 O O . TRP D 1 29 ? -30.697 -2.221 18.787 1.00 10.56 29 TRP D O 1
ATOM 2785 N N . SER D 1 30 ? -28.469 -2.406 19.108 1.00 10.38 30 SER D N 1
ATOM 2786 C CA . SER D 1 30 ? -28.574 -2.521 20.571 1.00 11.37 30 SER D CA 1
ATOM 2787 C C . SER D 1 30 ? -28.931 -1.135 21.152 1.00 11.16 30 SER D C 1
ATOM 2788 O O . SER D 1 30 ? -28.744 -0.096 20.477 1.00 11.54 30 SER D O 1
ATOM 2791 N N . GLN D 1 31 ? -29.384 -1.103 22.402 1.00 10.99 31 GLN D N 1
ATOM 2792 C CA . GLN D 1 31 ? -29.721 0.177 23.002 1.00 12.02 31 GLN D CA 1
ATOM 2793 C C . GLN D 1 31 ? -28.563 1.148 23.036 1.00 12.54 31 GLN D C 1
ATOM 2794 O O . GLN D 1 31 ? -28.778 2.356 22.885 1.00 14.88 31 GLN D O 1
ATOM 2800 N N . ASN D 1 32 ? -27.360 0.661 23.242 1.00 12.78 32 ASN D N 1
ATOM 2801 C CA . ASN D 1 32 ? -26.220 1.597 23.271 1.00 13.14 32 ASN D CA 1
ATOM 2802 C C . ASN D 1 32 ? -25.675 1.948 21.887 1.00 12.88 32 ASN D C 1
ATOM 2803 O O . ASN D 1 32 ? -24.733 2.751 21.788 1.00 14.82 32 ASN D O 1
ATOM 2808 N N . GLY D 1 33 ? -26.288 1.409 20.821 1.00 12.57 33 GLY D N 1
ATOM 2809 C CA . GLY D 1 33 ? -25.883 1.761 19.482 1.00 12.76 33 GLY D CA 1
ATOM 2810 C C . GLY D 1 33 ? -24.546 1.230 19.029 1.00 12.05 33 GLY D C 1
ATOM 2811 O O . GLY D 1 33 ? -24.117 1.574 17.904 1.00 13.95 33 GLY D O 1
ATOM 2812 N N . GLN D 1 34 ? -23.910 0.362 19.814 1.00 11.64 34 GLN D N 1
ATOM 2813 C CA . GLN D 1 34 ? -22.554 -0.079 19.473 1.00 12.76 34 GLN D CA 1
ATOM 2814 C C . GLN D 1 34 ? -22.494 -1.427 18.716 1.00 12.28 34 GLN D C 1
ATOM 2815 O O . GLN D 1 34 ? -21.418 -1.790 18.213 1.00 14.94 34 GLN D O 1
ATOM 2821 N N . SER D 1 35 ? -23.591 -2.186 18.694 1.00 11.01 35 SER D N 1
ATOM 2822 C CA . SER D 1 35 ? -23.654 -3.468 18.000 1.00 11.08 35 SER D CA 1
ATOM 2823 C C . SER D 1 35 ? -25.053 -3.591 17.444 1.00 10.29 35 SER D C 1
ATOM 2824 O O . SER D 1 35 ? -25.917 -2.792 17.779 1.00 11.08 35 SER D O 1
ATOM 2827 N N . PHE D 1 36 ? -25.285 -4.626 16.650 1.00 10.67 36 PHE D N 1
ATOM 2828 C CA . PHE D 1 36 ? -26.634 -4.907 16.161 1.00 10.51 36 PHE D CA 1
ATOM 2829 C C . PHE D 1 36 ? -26.919 -6.368 16.346 1.00 10.60 36 PHE D C 1
ATOM 2830 O O . PHE D 1 36 ? -26.009 -7.240 16.401 1.00 10.47 36 PHE D O 1
ATOM 2838 N N . LEU D 1 37 ? -28.208 -6.648 16.469 1.00 10.07 37 LEU D N 1
ATOM 2839 C CA . LEU D 1 37 ? -28.664 -8.008 16.704 1.00 10.76 37 LEU D CA 1
ATOM 2840 C C . LEU D 1 37 ? -29.560 -8.475 15.602 1.00 9.88 37 LEU D C 1
ATOM 2841 O O . LEU D 1 37 ? -30.451 -7.737 15.177 1.00 11.44 37 LEU D O 1
ATOM 2846 N N . VAL D 1 38 ? -29.329 -9.698 15.137 1.00 10.46 38 VAL D N 1
ATOM 2847 C CA . VAL D 1 38 ? -30.312 -10.434 14.302 1.00 10.89 38 VAL D CA 1
ATOM 2848 C C . VAL D 1 38 ? -31.059 -11.330 15.266 1.00 11.46 38 VAL D C 1
ATOM 2849 O O . VAL D 1 38 ? -30.468 -12.252 15.851 1.00 11.75 38 VAL D O 1
ATOM 2853 N N . LEU D 1 39 ? -32.338 -11.069 15.480 1.00 11.58 39 LEU D N 1
ATOM 2854 C CA . LEU D 1 39 ? -33.062 -11.710 16.560 1.00 12.66 39 LEU D CA 1
ATOM 2855 C C . LEU D 1 39 ? -33.356 -13.179 16.277 1.00 13.18 39 LEU D C 1
ATOM 2856 O O . LEU D 1 39 ? -33.301 -14.003 17.214 1.00 14.31 39 LEU D O 1
ATOM 2861 N N . ASP D 1 40 ? -33.647 -13.505 15.018 1.00 13.52 40 ASP D N 1
ATOM 2862 C CA . ASP D 1 40 ? -33.998 -14.884 14.610 1.00 15.74 40 ASP D CA 1
ATOM 2863 C C . ASP D 1 40 ? -33.425 -15.061 13.214 1.00 14.71 40 ASP D C 1
ATOM 2864 O O . ASP D 1 40 ? -33.989 -14.531 12.264 1.00 15.72 40 ASP D O 1
ATOM 2869 N N . GLU D 1 41 ? -32.330 -15.785 13.104 1.00 15.61 41 GLU D N 1
ATOM 2870 C CA . GLU D 1 41 ? -31.606 -15.911 11.835 1.00 16.92 41 GLU D CA 1
ATOM 2871 C C . GLU D 1 41 ? -32.470 -16.483 10.737 1.00 16.67 41 GLU D C 1
ATOM 2872 O O . GLU D 1 41 ? -32.420 -16.026 9.595 1.00 17.10 41 GLU D O 1
ATOM 2878 N N . GLN D 1 42 ? -33.272 -17.488 11.080 1.00 18.78 42 GLN D N 1
ATOM 2879 C CA . GLN D 1 42 ? -34.111 -18.159 10.064 1.00 20.09 42 GLN D CA 1
ATOM 2880 C C . GLN D 1 42 ? -35.166 -17.189 9.508 1.00 18.53 42 GLN D C 1
ATOM 2881 O O . GLN D 1 42 ? -35.376 -17.074 8.288 1.00 19.47 42 GLN D O 1
ATOM 2887 N N . ARG D 1 43 ? -35.856 -16.455 10.378 1.00 17.76 43 ARG D N 1
ATOM 2888 C CA . ARG D 1 43 ? -36.849 -15.521 9.917 1.00 18.11 43 ARG D CA 1
ATOM 2889 C C . ARG D 1 43 ? -36.213 -14.356 9.147 1.00 14.52 43 ARG D C 1
ATOM 2890 O O . ARG D 1 43 ? -36.756 -13.892 8.141 1.00 16.68 43 ARG D O 1
ATOM 2898 N N . PHE D 1 44 ? -35.093 -13.843 9.642 1.00 14.41 44 PHE D N 1
ATOM 2899 C CA . PHE D 1 44 ? -34.371 -12.795 8.967 1.00 13.68 44 PHE D CA 1
ATOM 2900 C C . PHE D 1 44 ? -33.981 -13.231 7.553 1.00 13.12 44 PHE D C 1
ATOM 2901 O O . PHE D 1 44 ? -34.180 -12.453 6.598 1.00 13.86 44 PHE D O 1
ATOM 2909 N N . ALA D 1 45 ? -33.435 -14.448 7.435 1.00 13.70 45 ALA D N 1
ATOM 2910 C CA . ALA D 1 45 ? -32.988 -14.901 6.110 1.00 15.56 45 ALA D CA 1
ATOM 2911 C C . ALA D 1 45 ? -34.154 -15.069 5.152 1.00 15.32 45 ALA D C 1
ATOM 2912 O O . ALA D 1 45 ? -34.016 -14.760 3.955 1.00 17.65 45 ALA D O 1
ATOM 2914 N N . LYS D 1 46 ? -35.291 -15.524 5.647 1.00 15.10 46 LYS D N 1
ATOM 2915 C CA . LYS D 1 46 ? -36.462 -15.781 4.800 1.00 16.80 46 LYS D CA 1
ATOM 2916 C C . LYS D 1 46 ? -37.197 -14.511 4.419 1.00 18.40 46 LYS D C 1
ATOM 2917 O O . LYS D 1 46 ? -37.629 -14.369 3.269 1.00 21.42 46 LYS D O 1
ATOM 2923 N N . GLU D 1 47 ? -37.379 -13.585 5.364 1.00 17.52 47 GLU D N 1
ATOM 2924 C CA . GLU D 1 47 ? -38.266 -12.437 5.156 1.00 19.63 47 GLU D CA 1
ATOM 2925 C C . GLU D 1 47 ? -37.547 -11.120 4.889 1.00 19.95 47 GLU D C 1
ATOM 2926 O O . GLU D 1 47 ? -38.189 -10.229 4.333 1.00 25.00 47 GLU D O 1
ATOM 2932 N N . ILE D 1 48 ? -36.282 -10.951 5.319 1.00 16.38 48 ILE D N 1
ATOM 2933 C CA . ILE D 1 48 ? -35.555 -9.699 5.159 1.00 17.13 48 ILE D CA 1
ATOM 2934 C C . ILE D 1 48 ? -34.464 -9.737 4.096 1.00 16.80 48 ILE D C 1
ATOM 2935 O O . ILE D 1 48 ? -34.380 -8.817 3.277 1.00 16.29 48 ILE D O 1
ATOM 2940 N N . LEU D 1 49 ? -33.623 -10.752 4.103 1.00 15.52 49 LEU D N 1
ATOM 2941 C CA . LEU D 1 49 ? -32.524 -10.780 3.114 1.00 16.40 49 LEU D CA 1
ATOM 2942 C C . LEU D 1 49 ? -33.013 -10.688 1.649 1.00 15.87 49 LEU D C 1
ATOM 2943 O O . LEU D 1 49 ? -32.344 -10.065 0.870 1.00 17.20 49 LEU D O 1
ATOM 2948 N N . PRO D 1 50 ? -34.153 -11.281 1.304 1.00 16.26 50 PRO D N 1
ATOM 2949 C CA . PRO D 1 50 ? -34.534 -11.148 -0.127 1.00 18.41 50 PRO D CA 1
ATOM 2950 C C . PRO D 1 50 ? -34.783 -9.713 -0.534 1.00 17.89 50 PRO D C 1
ATOM 2951 O O . PRO D 1 50 ? -34.342 -9.289 -1.617 1.00 20.28 50 PRO D O 1
ATOM 2955 N N . LYS D 1 51 ? -35.452 -8.935 0.306 1.00 18.11 51 LYS D N 1
ATOM 2956 C CA . LYS D 1 51 ? -35.751 -7.568 -0.105 1.00 19.93 51 LYS D CA 1
ATOM 2957 C C . LYS D 1 51 ? -34.487 -6.746 -0.184 1.00 18.80 51 LYS D C 1
ATOM 2958 O O . LYS D 1 51 ? -34.283 -5.929 -1.095 1.00 20.90 51 LYS D O 1
ATOM 2964 N N . TYR D 1 52 ? -33.596 -6.953 0.788 1.00 17.96 52 TYR D N 1
ATOM 2965 C CA . TYR D 1 52 ? -32.441 -6.108 0.917 1.00 19.00 52 TYR D CA 1
ATOM 2966 C C . TYR D 1 52 ? -31.240 -6.592 0.133 1.00 18.56 52 TYR D C 1
ATOM 2967 O O . TYR D 1 52 ? -30.478 -5.769 -0.336 1.00 21.67 52 TYR D O 1
ATOM 2976 N N . PHE D 1 53 ? -31.060 -7.907 -0.020 1.00 16.98 53 PHE D N 1
ATOM 2977 C CA . PHE D 1 53 ? -29.844 -8.403 -0.687 1.00 17.45 53 PHE D CA 1
ATOM 2978 C C . PHE D 1 53 ? -30.129 -9.400 -1.800 1.00 20.67 53 PHE D C 1
ATOM 2979 O O . PHE D 1 53 ? -29.179 -9.956 -2.376 1.00 24.55 53 PHE D O 1
ATOM 2987 N N . LYS D 1 54 ? -31.399 -9.650 -2.101 1.00 19.13 54 LYS D N 1
ATOM 2988 C CA . LYS D 1 54 ? -31.819 -10.432 -3.281 1.00 19.74 54 LYS D CA 1
ATOM 2989 C C . LYS D 1 54 ? -31.510 -11.929 -3.195 1.00 20.00 54 LYS D C 1
ATOM 2990 O O . LYS D 1 54 ? -31.478 -12.617 -4.212 1.00 22.22 54 LYS D O 1
ATOM 2996 N N . HIS D 1 55 ? -31.347 -12.457 -1.996 1.00 18.07 55 HIS D N 1
ATOM 2997 C CA . HIS D 1 55 ? -31.235 -13.899 -1.795 1.00 18.15 55 HIS D CA 1
ATOM 2998 C C . HIS D 1 55 ? -31.695 -14.184 -0.382 1.00 16.19 55 HIS D C 1
ATOM 2999 O O . HIS D 1 55 ? -31.970 -13.210 0.379 1.00 16.54 55 HIS D O 1
ATOM 3006 N N . ASN D 1 56 ? -31.820 -15.455 -0.010 1.00 16.20 56 ASN D N 1
ATOM 3007 C CA . ASN D 1 56 ? -32.291 -15.848 1.315 1.00 17.20 56 ASN D CA 1
ATOM 3008 C C . ASN D 1 56 ? -31.278 -16.623 2.140 1.00 15.76 56 ASN D C 1
ATOM 3009 O O . ASN D 1 56 ? -31.641 -17.407 3.011 1.00 18.08 56 ASN D O 1
ATOM 3014 N N . ASN D 1 57 ? -30.013 -16.416 1.834 1.00 17.42 57 ASN D N 1
ATOM 3015 C CA . ASN D 1 57 ? -28.964 -17.271 2.377 1.00 17.83 57 ASN D CA 1
ATOM 3016 C C . ASN D 1 57 ? -28.169 -16.560 3.503 1.00 16.62 57 ASN D C 1
ATOM 3017 O O . ASN D 1 57 ? -27.322 -15.693 3.234 1.00 16.75 57 ASN D O 1
ATOM 3026 N N . MET D 1 58 ? -28.441 -16.935 4.748 1.00 16.98 58 MET D N 1
ATOM 3027 C CA . MET D 1 58 ? -27.777 -16.301 5.884 1.00 15.27 58 MET D CA 1
ATOM 3028 C C . MET D 1 58 ? -26.265 -16.440 5.771 1.00 14.40 58 MET D C 1
ATOM 3029 O O . MET D 1 58 ? -25.549 -15.507 6.066 1.00 15.21 58 MET D O 1
ATOM 3034 N N . ALA D 1 59 ? -25.754 -17.584 5.315 1.00 16.36 59 ALA D N 1
ATOM 3035 C CA . ALA D 1 59 ? -24.313 -17.797 5.217 1.00 16.92 59 ALA D CA 1
ATOM 3036 C C . ALA D 1 59 ? -23.664 -16.803 4.284 1.00 16.76 59 ALA D C 1
ATOM 3037 O O . ALA D 1 59 ? -22.536 -16.348 4.531 1.00 18.26 59 ALA D O 1
ATOM 3039 N N . SER D 1 60 ? -24.342 -16.463 3.192 1.00 16.64 60 SER D N 1
ATOM 3040 C CA . SER D 1 60 ? -23.789 -15.488 2.251 1.00 16.85 60 SER D CA 1
ATOM 3041 C C . SER D 1 60 ? -23.699 -14.098 2.913 1.00 16.35 60 SER D C 1
ATOM 3042 O O . SER D 1 60 ? -22.725 -13.404 2.714 1.00 18.73 60 SER D O 1
ATOM 3046 N N . PHE D 1 61 ? -24.718 -13.731 3.699 1.00 14.94 61 PHE D N 1
ATOM 3047 C CA . PHE D 1 61 ? -24.716 -12.458 4.430 1.00 13.56 61 PHE D CA 1
ATOM 3048 C C . PHE D 1 61 ? -23.588 -12.417 5.461 1.00 13.05 61 PHE D C 1
ATOM 3049 O O . PHE D 1 61 ? -22.793 -11.471 5.489 1.00 13.70 61 PHE D O 1
ATOM 3057 N N . VAL D 1 62 ? -23.439 -13.472 6.251 1.00 12.80 62 VAL D N 1
ATOM 3058 C CA . VAL D 1 62 ? -22.404 -13.522 7.270 1.00 14.11 62 VAL D CA 1
ATOM 3059 C C . VAL D 1 62 ? -20.997 -13.543 6.606 1.00 14.69 62 VAL D C 1
ATOM 3060 O O . VAL D 1 62 ? -20.035 -12.984 7.141 1.00 13.79 62 VAL D O 1
ATOM 3064 N N . ARG D 1 63 ? -20.868 -14.142 5.415 1.00 15.37 63 ARG D N 1
ATOM 3065 C CA . ARG D 1 63 ? -19.591 -14.136 4.709 1.00 14.98 63 ARG D CA 1
ATOM 3066 C C . ARG D 1 63 ? -19.154 -12.692 4.378 1.00 13.73 63 ARG D C 1
ATOM 3067 O O . ARG D 1 63 ? -17.975 -12.327 4.520 1.00 14.86 63 ARG D O 1
ATOM 3075 N N . GLN D 1 64 ? -20.097 -11.859 3.959 1.00 13.69 64 GLN D N 1
ATOM 3076 C CA . GLN D 1 64 ? -19.795 -10.450 3.719 1.00 14.14 64 GLN D CA 1
ATOM 3077 C C . GLN D 1 64 ? -19.443 -9.721 5.031 1.00 12.75 64 GLN D C 1
ATOM 3078 O O . GLN D 1 64 ? -18.472 -8.947 5.056 1.00 14.39 64 GLN D O 1
ATOM 3084 N N . LEU D 1 65 ? -20.159 -9.995 6.120 1.00 12.41 65 LEU D N 1
ATOM 3085 C CA . LEU D 1 65 ? -19.772 -9.386 7.397 1.00 12.01 65 LEU D CA 1
ATOM 3086 C C . LEU D 1 65 ? -18.326 -9.747 7.735 1.00 12.26 65 LEU D C 1
ATOM 3087 O O . LEU D 1 65 ? -17.557 -8.893 8.191 1.00 13.63 65 LEU D O 1
ATOM 3092 N N . ASN D 1 66 ? -17.977 -11.018 7.534 1.00 13.40 66 ASN D N 1
ATOM 3093 C CA . ASN D 1 66 ? -16.619 -11.426 7.857 1.00 14.86 66 ASN D CA 1
ATOM 3094 C C . ASN D 1 66 ? -15.574 -10.757 6.982 1.00 15.24 66 ASN D C 1
ATOM 3095 O O . ASN D 1 66 ? -14.508 -10.362 7.486 1.00 15.87 66 ASN D O 1
ATOM 3100 N N . MET D 1 67 ? -15.893 -10.554 5.711 1.00 14.97 67 MET D N 1
ATOM 3101 C CA . MET D 1 67 ? -14.995 -9.881 4.786 1.00 16.61 67 MET D CA 1
ATOM 3102 C C . MET D 1 67 ? -14.713 -8.467 5.195 1.00 17.12 67 MET D C 1
ATOM 3103 O O . MET D 1 67 ? -13.628 -7.923 4.888 1.00 20.46 67 MET D O 1
ATOM 3108 N N . TYR D 1 68 ? -15.653 -7.835 5.880 1.00 13.74 68 TYR D N 1
ATOM 3109 C CA . TYR D 1 68 ? -15.459 -6.463 6.309 1.00 14.10 68 TYR D CA 1
ATOM 3110 C C . TYR D 1 68 ? -15.063 -6.348 7.772 1.00 14.01 68 TYR D C 1
ATOM 311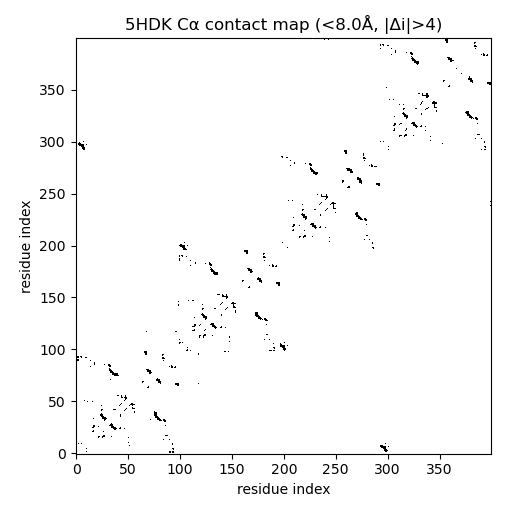1 O O . TYR D 1 68 ? -15.051 -5.234 8.333 1.00 15.91 68 TYR D O 1
ATOM 3120 N N . GLY D 1 69 ? -14.677 -7.463 8.383 1.00 14.25 69 GLY D N 1
ATOM 3121 C CA . GLY D 1 69 ? -14.060 -7.437 9.712 1.00 15.35 69 GLY D CA 1
ATOM 3122 C C . GLY D 1 69 ? -15.024 -7.338 10.865 1.00 13.68 69 GLY D C 1
ATOM 3123 O O . GLY D 1 69 ? -14.597 -7.022 11.956 1.00 15.48 69 GLY D O 1
ATOM 3124 N N . PHE D 1 70 ? -16.318 -7.598 10.658 1.00 12.08 70 PHE D N 1
ATOM 3125 C CA . PHE D 1 70 ? -17.268 -7.688 11.777 1.00 10.99 70 PHE D CA 1
ATOM 3126 C C . PHE D 1 70 ? -16.953 -8.879 12.647 1.00 12.50 70 PHE D C 1
ATOM 3127 O O . PHE D 1 70 ? -16.409 -9.884 12.136 1.00 14.41 70 PHE D O 1
ATOM 3135 N N . ARG D 1 71 ? -17.296 -8.776 13.916 1.00 11.53 71 ARG D N 1
ATOM 3136 C CA . ARG D 1 71 ? -17.121 -9.854 14.876 1.00 11.92 71 ARG D CA 1
ATOM 3137 C C . ARG D 1 71 ? -18.429 -10.207 15.497 1.00 11.05 71 ARG D C 1
ATOM 3138 O O . ARG D 1 71 ? -19.351 -9.427 15.414 1.00 13.99 71 ARG D O 1
ATOM 3146 N N . LYS D 1 72 ? -18.516 -11.332 16.171 1.00 11.78 72 LYS D N 1
ATOM 3147 C CA . LYS D 1 72 ? -19.625 -11.747 16.979 1.00 12.77 72 LYS D CA 1
ATOM 3148 C C . LYS D 1 72 ? -19.325 -11.483 18.430 1.00 10.45 72 LYS D C 1
ATOM 3149 O O . LYS D 1 72 ? -18.183 -11.668 18.850 1.00 12.88 72 LYS D O 1
ATOM 3155 N N . VAL D 1 73 ? -20.328 -11.088 19.181 1.00 10.93 73 VAL D N 1
ATOM 3156 C CA . VAL D 1 73 ? -20.161 -10.862 20.632 1.00 11.36 73 VAL D CA 1
ATOM 3157 C C . VAL D 1 73 ? -20.939 -11.932 21.343 1.00 11.93 73 VAL D C 1
ATOM 3158 O O . VAL D 1 73 ? -22.115 -12.162 21.029 1.00 13.14 73 VAL D O 1
ATOM 3162 N N . VAL D 1 74 ? -20.285 -12.661 22.248 1.00 11.91 74 VAL D N 1
ATOM 3163 C CA . VAL D 1 74 ? -20.917 -13.812 22.912 1.00 14.59 74 VAL D CA 1
ATOM 3164 C C . VAL D 1 74 ? -20.684 -13.747 24.418 1.00 13.05 74 VAL D C 1
ATOM 3165 O O . VAL D 1 74 ? -19.668 -13.204 24.879 1.00 14.31 74 VAL D O 1
ATOM 3171 N N . HIS D 1 75 ? -21.605 -14.263 25.193 1.00 14.79 75 HIS D N 1
ATOM 3172 C CA . HIS D 1 75 ? -21.399 -14.260 26.637 1.00 15.40 75 HIS D CA 1
ATOM 3173 C C . HIS D 1 75 ? -20.286 -15.208 27.036 1.00 13.88 75 HIS D C 1
ATOM 3174 O O . HIS D 1 75 ? -20.026 -16.203 26.361 1.00 16.65 75 HIS D O 1
ATOM 3181 N N . ILE D 1 76 ? -19.602 -14.854 28.123 1.00 15.09 76 ILE D N 1
ATOM 3182 C CA . ILE D 1 76 ? -18.636 -15.725 28.782 1.00 16.84 76 ILE D CA 1
ATOM 3183 C C . ILE D 1 76 ? -19.443 -16.825 29.452 1.00 22.77 76 ILE D C 1
ATOM 3184 O O . ILE D 1 76 ? -20.471 -16.575 30.109 1.00 24.91 76 ILE D O 1
ATOM 3189 N N . ASP D 1 77 ? -19.024 -18.033 29.306 1.00 24.33 77 ASP D N 1
ATOM 3190 C CA . ASP D 1 77 ? -19.814 -18.969 30.039 1.00 34.15 77 ASP D CA 1
ATOM 3191 C C . ASP D 1 77 ? -19.026 -19.413 31.236 1.00 36.77 77 ASP D C 1
ATOM 3192 O O . ASP D 1 77 ? -18.153 -20.220 31.144 1.00 41.66 77 ASP D O 1
ATOM 3197 N N . SER D 1 78 ? -19.310 -18.810 32.355 1.00 35.52 78 SER D N 1
ATOM 3198 C CA . SER D 1 78 ? -18.610 -19.203 33.565 1.00 30.35 78 SER D CA 1
ATOM 3199 C C . SER D 1 78 ? -19.470 -20.092 34.419 1.00 30.22 78 SER D C 1
ATOM 3200 O O . SER D 1 78 ? -20.595 -19.720 34.762 1.00 30.27 78 SER D O 1
ATOM 3204 N N . GLY D 1 79 ? -18.941 -21.265 34.769 1.00 29.63 79 GLY D N 1
ATOM 3205 C CA . GLY D 1 79 ? -19.640 -22.158 35.668 1.00 32.33 79 GLY D CA 1
ATOM 3206 C C . GLY D 1 79 ? -20.743 -22.947 34.990 1.00 35.24 79 GLY D C 1
ATOM 3207 O O . GLY D 1 79 ? -21.415 -23.748 35.638 1.00 35.53 79 GLY D O 1
ATOM 3208 N N . ILE D 1 80 ? -20.949 -22.712 33.692 1.00 35.58 80 ILE D N 1
ATOM 3209 C CA . ILE D 1 80 ? -21.972 -23.446 32.955 1.00 38.99 80 ILE D CA 1
ATOM 3210 C C . ILE D 1 80 ? -21.473 -23.972 31.631 1.00 42.00 80 ILE D C 1
ATOM 3211 O O . ILE D 1 80 ? -20.525 -23.447 31.038 1.00 38.02 80 ILE D O 1
ATOM 3216 N N . VAL D 1 81 ? -22.128 -25.033 31.180 1.00 48.77 81 VAL D N 1
ATOM 3217 C CA . VAL D 1 81 ? -21.961 -25.505 29.823 1.00 56.37 81 VAL D CA 1
ATOM 3218 C C . VAL D 1 81 ? -23.188 -25.089 29.022 1.00 65.12 81 VAL D C 1
ATOM 3219 O O . VAL D 1 81 ? -24.186 -25.811 28.971 1.00 66.19 81 VAL D O 1
ATOM 3223 N N . LYS D 1 82 ? -23.109 -23.907 28.419 1.00 72.38 82 LYS D N 1
ATOM 3224 C CA . LYS D 1 82 ? -24.208 -23.354 27.628 1.00 79.04 82 LYS D CA 1
ATOM 3225 C C . LYS D 1 82 ? -24.350 -24.107 26.309 1.00 83.18 82 LYS D C 1
ATOM 3226 O O . LYS D 1 82 ? -23.353 -24.419 25.652 1.00 84.05 82 LYS D O 1
ATOM 3232 N N . GLN D 1 83 ? -25.587 -24.402 25.921 1.00 85.74 83 GLN D N 1
ATOM 3233 C CA . GLN D 1 83 ? -25.822 -25.117 24.674 1.00 87.77 83 GLN D CA 1
ATOM 3234 C C . GLN D 1 83 ? -26.081 -24.178 23.500 1.00 88.40 83 GLN D C 1
ATOM 3235 O O . GLN D 1 83 ? -26.870 -23.236 23.599 1.00 88.14 83 GLN D O 1
ATOM 3241 N N . GLU D 1 84 ? -25.404 -24.450 22.389 1.00 88.98 84 GLU D N 1
ATOM 3242 C CA . GLU D 1 84 ? -25.540 -23.651 21.179 1.00 89.80 84 GLU D CA 1
ATOM 3243 C C . GLU D 1 84 ? -26.880 -23.900 20.512 1.00 86.02 84 GLU D C 1
ATOM 3244 O O . GLU D 1 84 ? -27.015 -24.799 19.678 1.00 86.96 84 GLU D O 1
ATOM 3250 N N . ARG D 1 85 ? -27.871 -23.100 20.878 1.00 80.68 85 ARG D N 1
ATOM 3251 C CA . ARG D 1 85 ? -29.203 -23.226 20.311 1.00 75.41 85 ARG D CA 1
ATOM 3252 C C . ARG D 1 85 ? -29.536 -22.028 19.436 1.00 65.97 85 ARG D C 1
ATOM 3253 O O . ARG D 1 85 ? -28.742 -21.098 19.313 1.00 64.12 85 ARG D O 1
ATOM 3261 N N . ASP D 1 86 ? -30.719 -22.051 18.834 1.00 58.38 86 ASP D N 1
ATOM 3262 C CA . ASP D 1 86 ? -31.188 -20.908 18.069 1.00 50.83 86 ASP D CA 1
ATOM 3263 C C . ASP D 1 86 ? -31.535 -19.772 19.001 1.00 40.61 86 ASP D C 1
ATOM 3264 O O . ASP D 1 86 ? -32.372 -19.919 19.884 1.00 40.96 86 ASP D O 1
ATOM 3269 N N . GLY D 1 87 ? -30.882 -18.631 18.798 1.00 28.74 87 GLY D N 1
ATOM 3270 C CA . GLY D 1 87 ? -31.173 -17.442 19.583 1.00 25.26 87 GLY D CA 1
ATOM 3271 C C . GLY D 1 87 ? -30.634 -16.257 18.813 1.00 18.83 87 GLY D C 1
ATOM 3272 O O . GLY D 1 87 ? -30.134 -16.439 17.717 1.00 19.68 87 GLY D O 1
ATOM 3273 N N . PRO D 1 88 ? -30.706 -15.055 19.397 1.00 16.58 88 PRO D N 1
ATOM 3274 C CA . PRO D 1 88 ? -30.187 -13.883 18.666 1.00 14.25 88 PRO D CA 1
ATOM 3275 C C . PRO D 1 88 ? -28.698 -13.990 18.462 1.00 13.15 88 PRO D C 1
ATOM 3276 O O . PRO D 1 88 ? -27.985 -14.599 19.303 1.00 16.73 88 PRO D O 1
ATOM 3280 N N . VAL D 1 89 ? -28.216 -13.378 17.412 1.00 11.98 89 VAL D N 1
ATOM 3281 C CA . VAL D 1 89 ? -26.782 -13.271 17.167 1.00 11.82 89 VAL D CA 1
AT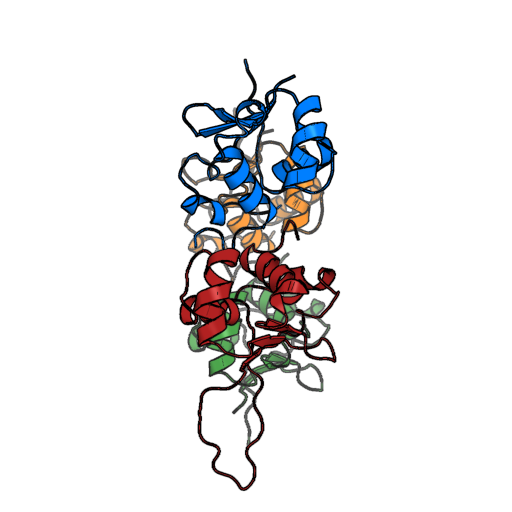OM 3282 C C . VAL D 1 89 ? -26.439 -11.781 17.133 1.00 11.56 89 VAL D C 1
ATOM 3283 O O . VAL D 1 89 ? -27.170 -10.980 16.571 1.00 13.13 89 VAL D O 1
ATOM 3289 N N . GLU D 1 90 ? -25.354 -11.395 17.789 1.00 11.02 90 GLU D N 1
ATOM 3290 C CA . GLU D 1 90 ? -24.949 -9.996 17.949 1.00 10.58 90 GLU D CA 1
ATOM 3291 C C . GLU D 1 90 ? -23.644 -9.768 17.198 1.00 10.30 90 GLU D C 1
ATOM 3292 O O . GLU D 1 90 ? -22.629 -10.473 17.460 1.00 11.85 90 GLU D O 1
ATOM 3298 N N . PHE D 1 91 ? -23.612 -8.794 16.285 1.00 10.15 91 PHE D N 1
ATOM 3299 C CA . PHE D 1 91 ? -22.419 -8.458 15.511 1.00 10.29 91 PHE D CA 1
ATOM 3300 C C . PHE D 1 91 ? -21.946 -7.057 15.828 1.00 10.28 91 PHE D C 1
ATOM 3301 O O . PHE D 1 91 ? -22.758 -6.196 16.237 1.00 11.34 91 PHE D O 1
ATOM 3309 N N . GLN D 1 92 ? -20.671 -6.785 15.626 1.00 11.78 92 GLN D N 1
ATOM 3310 C CA . GLN D 1 92 ? -20.123 -5.463 15.934 1.00 12.12 92 GLN D CA 1
ATOM 3311 C C . GLN D 1 92 ? -18.915 -5.189 15.077 1.00 11.54 92 GLN D C 1
ATOM 3312 O O . GLN D 1 92 ? -18.156 -6.104 14.672 1.00 12.89 92 GLN D O 1
ATOM 3328 N N . HIS D 1 93 ? -18.753 -3.921 14.770 1.00 11.79 93 HIS D N 1
ATOM 3329 C CA . HIS D 1 93 ? -17.510 -3.405 14.155 1.00 11.61 93 HIS D CA 1
ATOM 3330 C C . HIS D 1 93 ? -17.273 -2.069 14.807 1.00 11.46 93 HIS D C 1
ATOM 3331 O O . HIS D 1 93 ? -18.208 -1.312 15.007 1.00 11.69 93 HIS D O 1
ATOM 3338 N N . PRO D 1 94 ? -16.019 -1.726 15.122 1.00 13.09 94 PRO D N 1
ATOM 3339 C CA . PRO D 1 94 ? -15.764 -0.428 15.783 1.00 13.57 94 PRO D CA 1
ATOM 3340 C C . PRO D 1 94 ? -16.185 0.804 14.984 1.00 14.05 94 PRO D C 1
ATOM 3341 O O . PRO D 1 94 ? -16.437 1.841 15.595 1.00 16.86 94 PRO D O 1
ATOM 3345 N N . TYR D 1 95 ? -16.370 0.680 13.674 1.00 12.80 95 TYR D N 1
ATOM 3346 C CA . TYR D 1 95 ? -16.791 1.846 12.876 1.00 12.68 95 TYR D CA 1
ATOM 3347 C C . TYR D 1 95 ? -18.215 1.717 12.328 1.00 12.71 95 TYR D C 1
ATOM 3348 O O . TYR D 1 95 ? -18.620 2.429 11.392 1.00 14.32 95 TYR D O 1
ATOM 3357 N N . PHE D 1 96 ? -18.998 0.790 12.901 1.00 12.79 96 PHE D N 1
ATOM 3358 C CA . PHE D 1 96 ? -20.416 0.593 12.489 1.00 11.77 96 PHE D CA 1
ATOM 3359 C C . PHE D 1 96 ? -21.248 0.933 13.702 1.00 11.64 96 PHE D C 1
ATOM 3360 O O . PHE D 1 96 ? -21.416 0.101 14.604 1.00 12.08 96 PHE D O 1
ATOM 3368 N N . LYS D 1 97 ? -21.816 2.151 13.772 1.00 13.72 97 LYS D N 1
ATOM 3369 C CA . LYS D 1 97 ? -22.485 2.631 14.983 1.00 15.75 97 LYS D CA 1
ATOM 3370 C C . LYS D 1 97 ? -23.727 3.410 14.646 1.00 17.40 97 LYS D C 1
ATOM 3371 O O . LYS D 1 97 ? -23.816 4.091 13.621 1.00 20.77 97 LYS D O 1
ATOM 3380 N N . GLN D 1 98 ? -24.715 3.327 15.526 1.00 15.46 98 GLN D N 1
ATOM 3381 C CA . GLN D 1 98 ? -25.996 3.977 15.299 1.00 15.46 98 GLN D CA 1
ATOM 3382 C C . GLN D 1 98 ? -25.849 5.470 15.105 1.00 20.60 98 GLN D C 1
ATOM 3383 O O . GLN D 1 98 ? -25.193 6.104 15.880 1.00 21.31 98 GLN D O 1
ATOM 3389 N N . GLY D 1 99 ? -26.512 5.946 14.060 1.00 22.71 99 GLY D N 1
ATOM 3390 C CA . GLY D 1 99 ? -26.548 7.358 13.706 1.00 25.57 99 GLY D CA 1
ATOM 3391 C C . GLY D 1 99 ? -25.211 7.936 13.303 1.00 27.46 99 GLY D C 1
ATOM 3392 O O . GLY D 1 99 ? -25.050 9.164 13.318 1.00 32.00 99 GLY D O 1
ATOM 3393 N N . GLN D 1 100 ? -24.241 7.087 12.959 1.00 25.96 100 GLN D N 1
ATOM 3394 C CA . GLN D 1 100 ? -22.914 7.615 12.576 1.00 27.59 100 GLN D CA 1
ATOM 3395 C C . GLN D 1 100 ? -22.426 7.071 11.253 1.00 26.25 100 GLN D C 1
ATOM 3396 O O . GLN D 1 100 ? -21.334 6.480 11.211 1.00 25.77 100 GLN D O 1
ATOM 3402 N N . ASP D 1 101 ? -23.194 7.261 10.173 1.00 25.59 101 ASP D N 1
ATOM 3403 C CA . ASP D 1 101 ? -22.784 6.712 8.886 1.00 24.71 101 ASP D CA 1
ATOM 3404 C C . ASP D 1 101 ? -21.558 7.480 8.383 1.00 23.47 101 ASP D C 1
ATOM 3405 O O . ASP D 1 101 ? -20.965 7.019 7.442 1.00 26.97 101 ASP D O 1
ATOM 3410 N N . ASP D 1 102 ? -21.174 8.568 9.065 1.00 25.49 102 ASP D N 1
ATOM 3411 C CA . ASP D 1 102 ? -19.918 9.234 8.693 1.00 23.82 102 ASP D CA 1
ATOM 3412 C C . ASP D 1 102 ? -18.688 8.380 9.031 1.00 21.06 102 ASP D C 1
ATOM 3413 O O . ASP D 1 102 ? -17.590 8.683 8.558 1.00 24.74 102 ASP D O 1
ATOM 3418 N N . LEU D 1 103 ? -18.855 7.310 9.813 1.00 19.65 103 LEU D N 1
ATOM 3419 C CA . LEU D 1 103 ? -17.730 6.403 10.131 1.00 17.65 103 LEU D CA 1
ATOM 3420 C C . LEU D 1 103 ? -17.630 5.242 9.164 1.00 17.36 103 LEU D C 1
ATOM 3421 O O . LEU D 1 103 ? -16.628 4.518 9.189 1.00 18.08 103 LEU D O 1
ATOM 3426 N N . LEU D 1 104 ? -18.650 5.018 8.327 1.00 18.69 104 LEU D N 1
ATOM 3427 C CA . LEU D 1 104 ? -18.642 3.841 7.411 1.00 18.57 104 LEU D CA 1
ATOM 3428 C C . LEU D 1 104 ? -17.448 3.766 6.524 1.00 19.38 104 LEU D C 1
ATOM 3429 O O . LEU D 1 104 ? -16.978 2.697 6.158 1.00 19.90 104 LEU D O 1
ATOM 3437 N N . GLU D 1 105 ? -16.980 4.936 6.097 1.00 20.76 105 GLU D N 1
ATOM 3438 C CA . GLU D 1 105 ? -15.903 4.976 5.135 1.00 22.53 105 GLU D CA 1
ATOM 3439 C C . GLU D 1 105 ? -14.635 4.358 5.708 1.00 21.64 105 GLU D C 1
ATOM 3440 O O . GLU D 1 105 ? -13.734 3.999 4.957 1.00 25.36 105 GLU D O 1
ATOM 3446 N N . ASN D 1 106 ? -14.550 4.208 7.026 1.00 19.60 106 ASN D N 1
ATOM 3447 C CA . ASN D 1 106 ? -13.371 3.635 7.637 1.00 21.80 106 ASN D CA 1
ATOM 3448 C C . ASN D 1 106 ? -13.378 2.120 7.621 1.00 21.17 106 ASN D C 1
ATOM 3449 O O . ASN D 1 106 ? -12.388 1.478 7.976 1.00 25.76 106 ASN D O 1
ATOM 3454 N N . ILE D 1 107 ? -14.513 1.512 7.278 1.00 18.10 107 ILE D N 1
ATOM 3455 C CA . ILE D 1 107 ? -14.588 0.052 7.292 1.00 19.33 107 ILE D CA 1
ATOM 3456 C C . ILE D 1 107 ? -13.998 -0.491 6.014 1.00 21.7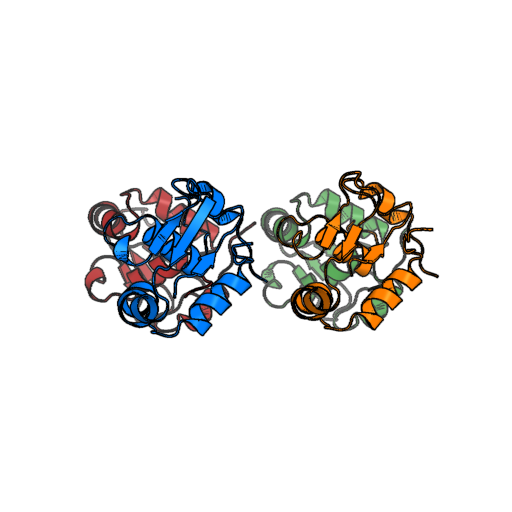6 107 ILE D C 1
ATOM 3457 O O . ILE D 1 107 ? -14.491 -0.208 4.937 1.00 24.26 107 ILE D O 1
ATOM 3462 N N . LYS D 1 108 ? -12.929 -1.267 6.118 1.00 23.57 108 LYS D N 1
ATOM 3463 C CA . LYS D 1 108 ? -12.206 -1.699 4.941 1.00 23.46 108 LYS D CA 1
ATOM 3464 C C . LYS D 1 108 ? -12.298 -3.216 4.758 1.00 25.73 108 LYS D C 1
ATOM 3465 O O . LYS D 1 108 ? -12.345 -3.967 5.735 1.00 26.59 108 LYS D O 1
ATOM 3471 N N . ARG D 1 109 ? -12.336 -3.647 3.506 1.00 28.34 109 ARG D N 1
ATOM 3472 C CA . ARG D 1 109 ? -12.411 -5.063 3.163 1.00 26.72 109 ARG D CA 1
ATOM 3473 C C . ARG D 1 109 ? -11.095 -5.775 3.442 1.00 28.63 109 ARG D C 1
ATOM 3474 O O . ARG D 1 109 ? -10.034 -5.277 3.046 1.00 31.40 109 ARG D O 1
ATOM 3482 N N . LYS D 1 110 ? -11.131 -6.923 4.110 1.00 29.79 110 LYS D N 1
ATOM 3483 C CA . LYS D 1 110 ? -9.901 -7.675 4.342 1.00 33.88 110 LYS D CA 1
ATOM 3484 C C . LYS D 1 110 ? -9.244 -8.140 3.066 1.00 33.51 110 LYS D C 1
ATOM 3485 O O . LYS D 1 110 ? -9.884 -8.360 2.036 1.00 31.38 110 LYS D O 1
ATOM 3491 N N . VAL D 1 111 ? -7.929 -8.290 3.152 1.00 31.76 111 VAL D N 1
ATOM 3492 C CA . VAL D 1 111 ? -7.123 -8.705 2.010 1.00 35.48 111 VAL D CA 1
ATOM 3493 C C . VAL D 1 111 ? -6.570 -10.092 2.258 1.00 36.55 111 VAL D C 1
ATOM 3494 O O . VAL D 1 111 ? -6.273 -10.425 3.409 1.00 39.68 111 VAL D O 1
#

Radius of gyration: 25.41 Å; Cα contacts (8 Å, |Δi|>4): 643; chains: 4; bounding box: 63×46×70 Å

Nearest PDB structures (foldseek):
  5hdk-assembly3_C  TM=9.959E-01  e=1.123E-21  Homo sapiens
  5hdk-assembly4_D  TM=9.933E-01  e=6.338E-21  Homo sapiens
  7dct-assembly2_D  TM=9.701E-01  e=9.288E-17  Homo sapiens
  5hdg-assembly1_A  TM=9.833E-01  e=4.224E-16  Homo sapiens
  7dcj-assembly1_A  TM=9.578E-01  e=3.930E-16  Homo sapiens

Solvent-accessible surface area: 23234 Å² total; per-residue (Å²): 159,66,35,26,31,0,23,3,2,0,14,78,0,24,72,0,1,62,53,109,142,4,60,102,24,0,31,28,20,93,156,5,91,0,0,41,0,68,56,66,148,101,1,10,145,86,7,0,51,133,34,5,161,54,103,75,23,73,26,1,49,133,24,2,66,41,2,22,8,142,126,43,107,169,225,74,87,26,21,6,64,13,65,63,1,45,94,55,71,32,77,38,0,70,67,4,101,121,63,66,29,52,7,29,7,1,0,4,96,0,14,51,0,1,66,43,79,64,4,52,54,22,0,32,20,23,191,110,3,78,6,0,34,0,75,48,71,151,135,0,12,149,34,4,0,51,107,32,14,175,53,102,68,28,73,48,1,52,153,12,2,81,33,1,19,11,178,130,62,106,183,225,83,85,19,49,12,67,15,83,91,1,22,88,58,75,59,98,38,0,127,62,10,169,126,159,88,56,26,28,3,5,0,38,68,0,30,69,0,1,58,46,110,115,5,58,100,23,0,26,19,19,192,106,3,74,5,0,46,0,65,68,72,147,63,0,12,145,47,9,0,18,88,32,9,140,60,100,69,26,56,29,2,49,134,29,2,80,66,3,26,9,193,116,60,104,176,226,100,78,29,40,10,61,16,80,92,1,45,90,53,77,73,98,34,7,131,57,9,159,103,171,68,46,54,10,28,5,1,0,10,65,0,15,66,0,0,64,50,104,103,4,50,129,42,0,30,19,22,187,108,4,70,4,0,35,0,69,56,76,152,130,0,10,149,88,14,0,50,134,35,14,164,57,103,69,26,71,41,2,51,143,4,2,97,37,2,17,11,144,117,69,106,162,157,68,95,87,102,151,94,145,171,188,146,34,85,15,49,8,59,19,92,89,1,17,87,58,75,60,110,44,0,112,58,2,129,99,94,97

Sequence (400 aa):
HHHHHVPAFLSKLWTLVEETHTNEFITWSQNGQSFLVLDEQRFAKEILPKYFKHNNMASFVRQLNMYGFRKVVHIGPVEFQHPYFKQGQDDLLENIKRKHHHVPAFLSKLWTLVEETHTNEFITWSQNGQSFLVLDEQRFAKEILPKYFKHNNMASFVRQLNMYGFRKVVHIGPVEFQHPYFKQGQDDLLENIKRKHHVPAFLSKLWTLVEETHTNEFITWSQNGQSFLVLDEQRFAKEILPKYFKHNNMASFVRQLNMYGFRKVVHIGPVEFQHPYFKQGQDDLLENIKRKHHHVPAFLSKLWTLVEETHTNEFITWSQNGQSFLVLDEQRFAKEILPKYFKHNNMASFVRQLNMYGFRKVVHIDSGIVKQERDGPVEFQHPYFKQGQDDLLENIKRKV

Organism: Homo sapiens (NCBI:txid9606)

B-factor: mean 24.18, std 12.8, range [9.13, 102.55]

Secondary structure (DSSP, 8-state):
-TTTTSBHHHHHHHHHHH-GGGTTTEEEETTTTEEEES-HHHHHHHTHHHHHS---HHHHHHHHHHTT-EEE-----EEEE-TT--TT-GGGGGG----/-TTSBHHHHHHHHHHH-GGGTTTEEE-TTSS-EEES-HHHHHHHTHHHHHSS--HHHHHHHHHHTT-EE------EEEE-TT--TT-GGGGGGPPP-/--SBHHHHHHHHHHH-GGGTTTEEE-TTSSSEEES-HHHIIIIIHHHHHS---HHHHHHHHHHTT-EEE-----EEEE-TT--TT-GGGGGG----/-TTSBHHHHHHHHHHH-GGGTTTEEE-TTSS-EEES-HHHHHHHTHHHHHSS--HHHHHHHHHHTT-EE------SS-----S--EEEE-TT--TT-GGGGGG-----

CATH classification: 1.10.10.10